Protein 7T5K (pdb70)

Radius of gyration: 27.2 Å; Cα contacts (8 Å, |Δi|>4): 1498; chains: 2; bounding box: 78×46×62 Å

Foldseek 3Di:
DVVVVLVVLVVDFPVVSLVVVLVVLLVCFPPVSLVVQADDADQDWFAALNDIFSFQEEADEDSAALLRRVASNLSLQGSEYEHHQAWAAADQFDDPPFKHAQQVLLKIFGLRGRHYHHLLRSLVNLVVDDRDHAYEYEYFADLPPDLLVRLVTVLSNCQSCVVRHLAYEYEQAWPNRPPSVVCLDDPNVLVSLQSVLVSQVVVCVVNVDHHAYEYEHALAADLVSLLVSLVSCLVSVHQEYEFYDFDQDLPVPPPTPCSPPGTGMAAQVFLVSRLVSLLSNQVSNVPSHAYEGEGHPQALVSQVSSVVSGHSHYYYHSNCSNVNSVRSNRNRHRD/DVVVVLVVLVVDFVVVSLVVVVVVLLVPAPHPNLVVQADDADFDWFQALNDIQRFQEEADEDSQAQLRRVRSVVRLPHSEYEHHQAWQAADQFDDPPFKDDQQVLLKIFGLRGRHYHHLVSSLVNLVSHDRPHAYEYEYFYDLPDPLLCRLVGVLVSCLSCVLRHQEYEYEQAWPNRPPSLVCLAPPSVLVSLLSVLVSQVVVCVVNVDHYAYEYEHALPQDLVSLLVSLVSCLVSVHAEYEFHDFDQDLVVPPPTPCSPPGGGMAANVFLVSSLVSLLSNCVNNVPSHAYAGEGNPQALVSQVSSVVSGHSHYHYHSNCSNVNSVRSNRNRHRD

Secondary structure (P-SEA, 3-state):
caaaaaaaaacccaaaaaaaaaaaaaaacccccccccbbbbccccccccccccccccccccccccccccaaaaaaccccbbbccccccccccccccccccccccccbbbbccccccccaaaaaaaaaacccccbbbbbbbccccccccaaaaaaaaaaaaccccccbbbbccccccccccccccccaaaaaaaaaaaaaaaaaaaaccbbbbbbbbbbccccaaaaaaaaaaaaaaccccccccccccccccccccccccccbbbbcccaaaaaaaaaaaaaaaaccccccccccccccaaaaaaaaaacccbbbbccccccccaaaaaaaaacc/caaaaaaaaaaccaaaaaaaaaaaaaaccccccccccbbbbbbbbbbccccccccccccccccccccccaaaaaaacccbbbccccccccccccccccccccccccbbbbccccccccaaaaaaaaaacccccbbbbbbbbcccccccaaaaaaaaaaaaccccccbbbbccccccccccccccccaaaaaaaaaaaaaaaaaaaaccbbbbbbbbbbccccaaaaaaaaaaaaaacccccccccccccccccccccccccccccccccaaaaaaaaaaaaaaaaccccccccccccccaaaaaaaaaacccbbbbccccccccaaaaaaaaacc

CATH classification: 3.20.20.70

InterPro domains:
  IPR001295 Dihydroorotate dehydrogenase, conserved site [PS00911] (80-99)
  IPR001295 Dihydroorotate dehydrogenase, conserved site [PS00912] (292-312)
  IPR005719 Dihydroorotate dehydrogenase, class 2 [MF_00225] (2-336)
  IPR005719 Dihydroorotate dehydrogenase, class 2 [TIGR01036] (3-336)
  IPR005719 Dihydroorotate dehydrogenase, class 2 [cd04738] (7-336)
  IPR005720 Dihydroorotate dehydrogenase, catalytic [PF01180] (47-335)
  IPR012135 Dihydroorotate dehydrogenase, class 1/ 2 [PIRSF000164] (24-334)
  IPR013785 Aldolase-type TIM barrel [G3DSA:3.20.20.70] (1-336)
  IPR050074 Dihydroorotate dehydrogenase [PTHR48109] (5-334)

Organism: Escherichia coli (strain K12) (NCBI:txid83333)

Solvent-accessible surface area: 25848 Å² total; per-residue (Å²): 97,32,96,155,74,52,149,66,32,40,154,66,60,23,27,148,9,59,89,96,41,11,87,88,24,106,71,27,46,72,51,134,59,27,55,104,21,129,35,88,36,62,84,62,97,42,106,5,24,70,35,95,1,69,1,12,0,1,0,3,13,18,7,3,32,21,3,63,1,5,27,2,1,9,23,10,6,0,0,7,0,0,0,0,6,0,0,14,103,88,26,113,23,46,125,134,94,15,30,17,31,6,69,66,2,40,0,15,0,31,50,21,6,9,34,8,98,2,0,81,56,0,10,83,28,17,115,145,28,155,37,114,19,13,19,0,0,1,0,0,2,10,109,141,27,71,49,163,90,0,64,66,10,0,30,68,0,0,75,83,0,0,49,79,5,24,1,0,0,0,7,0,0,9,35,21,3,88,36,0,30,61,9,3,91,50,154,40,4,42,68,4,0,60,19,0,37,83,51,1,93,81,4,67,71,127,62,159,98,99,2,2,0,0,0,12,0,1,3,54,13,53,86,68,61,3,55,103,2,1,66,3,0,31,122,33,104,4,27,0,0,0,0,2,22,16,0,101,46,39,70,22,0,93,83,23,172,35,10,129,58,99,2,0,0,18,4,10,6,4,6,23,70,0,3,72,18,0,75,75,0,26,125,51,2,122,75,142,15,34,3,3,0,12,5,10,3,23,23,0,2,1,0,36,7,0,63,76,5,29,6,45,4,0,4,3,60,7,7,18,42,6,71,0,35,68,1,0,84,65,0,0,46,50,34,123,38,104,69,48,50,152,52,40,36,137,63,59,23,16,149,6,58,60,43,43,18,92,104,19,123,159,24,30,50,46,118,137,28,62,145,40,128,37,85,33,63,85,59,96,35,126,7,18,67,35,83,1,70,2,9,0,2,0,8,10,24,6,3,27,22,3,44,0,5,16,0,0,10,15,8,4,0,0,5,0,0,0,0,5,1,0,14,125,87,25,116,18,42,130,140,88,17,33,17,29,5,66,66,1,42,0,15,0,29,52,32,3,10,32,7,97,2,1,92,51,0,12,86,14,14,113,139,27,153,37,116,15,15,20,0,0,0,0,0,6,4,108,125,13,72,43,96,84,0,24,87,9,0,33,52,0,0,80,53,0,0,41,82,0,21,3,0,0,0,9,0,0,9,33,18,3,100,43,0,29,74,10,1,79,18,83,41,2,41,68,3,0,63,26,0,42,90,49,9,95,90,6,78,74,138,62,163,68,95,0,0,0,0,0,15,0,0,2,52,13,44,98,126,55,5,65,83,2,0,59,1,0,31,130,32,105,4,30,0,0,0,0,4,21,16,0,99,43,34,76,17,0,90,83,19,172,37,9,127,57,94,7,0,0,16,3,10,4,5,5,25,66,0,2,70,17,0,74,66,0,26,118,53,1,124,79,134,14,33,4,5,0,7,8,9,3,24,21,0,1,0,0,34,7,0,64,67,3,29,6,44,5,1,2,4,70,6,6,20,41,9,73,0,38,70,3,0,97,60,0,0,48,54,32

B-factor: mean 60.1, std 11.13, range [30.0, 108.56]

Nearest PDB structures (foldseek):
  7t5k-assembly1_A  TM=1.003E+00  e=1.432E-72  Escherichia coli K-12
  7ut5-assembly1_A  TM=9.802E-01  e=1.415E-45  Acinetobacter baumannii
  7ut5-assembly2_B  TM=9.738E-01  e=2.345E-43  Acinetobacter baumannii
  4igh-assembly1_A  TM=9.184E-01  e=3.775E-35  Homo sapiens
  1d3g-assembly1_A  TM=9.185E-01  e=6.838E-35  Homo sapiens

GO terms:
  GO:0005829 cytosol (C, IDA)
  GO:0016020 membrane (C, IDA)
  GO:0010181 FMN binding (F, IDA)
  GO:0004152 dihydroorotate dehydrogenase activity (F, IDA)
  GO:0006207 'de novo' pyrimidine nucleobase biosynthetic process (P, IMP)

Structure (mmCIF, N/CA/C/O backbone):
data_7T5K
#
_entry.id   7T5K
#
_cell.length_a   104.046
_cell.length_b   169.328
_cell.length_c   129.970
_cell.angle_alpha   90.000
_cell.angle_beta   90.000
_cell.angle_gamma   90.000
#
_symmetry.space_group_name_H-M   'C 2 2 21'
#
loop_
_entity.id
_entity.type
_entity.pdbx_description
1 polymer 'Dihydroorotate dehydrogenase (quinone)'
2 non-polymer 'FLAVIN MONONUCLEOTIDE'
3 non-polymer '2-HEPTYL-4-HYDROXY QUINOLINE N-OXIDE'
4 non-polymer 'OROTIC ACID'
5 water water
#
loop_
_atom_site.group_PDB
_atom_site.id
_atom_site.type_symbol
_atom_site.label_atom_id
_atom_site.label_alt_id
_atom_site.label_comp_id
_atom_site.label_asym_id
_atom_site.label_entity_id
_atom_site.label_seq_id
_atom_site.pdbx_PDB_ins_code
_atom_site.Cartn_x
_atom_site.Cartn_y
_atom_site.Cartn_z
_atom_site.occupancy
_atom_site.B_iso_or_equiv
_atom_site.auth_seq_id
_atom_site.auth_comp_id
_atom_site.auth_asym_id
_atom_site.auth_atom_id
_atom_site.pdbx_PDB_model_num
ATOM 1 N N . TYR A 1 34 ? 6.12600 15.67700 26.63900 1.000 61.66000 2 TYR 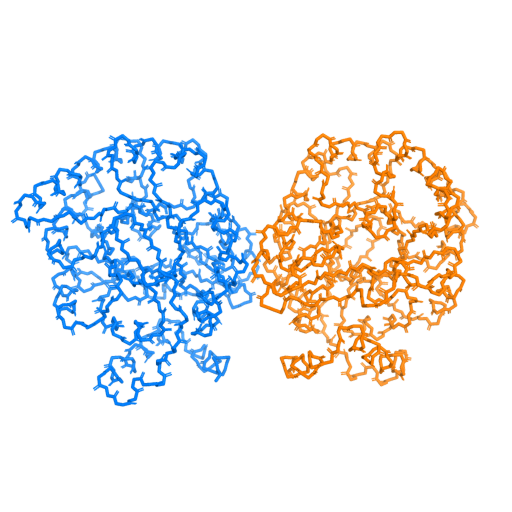A N 1
ATOM 2 C CA . TYR A 1 34 ? 5.06100 16.29500 25.81000 1.000 71.85000 2 TYR A CA 1
ATOM 3 C C . TYR A 1 34 ? 5.65400 17.49100 25.06400 1.000 77.61000 2 TYR A C 1
ATOM 4 O O . TYR A 1 34 ? 6.28700 18.34400 25.71100 1.000 76.70000 2 TYR A O 1
ATOM 6 N N . TYR A 1 35 ? 5.46600 17.53100 23.74400 1.000 72.67000 3 TYR A N 1
ATOM 7 C CA . TYR A 1 35 ? 6.05300 18.62100 22.92800 1.000 70.31000 3 TYR A CA 1
ATOM 8 C C . TYR A 1 35 ? 5.58900 19.99200 23.42000 1.000 66.03000 3 TYR A C 1
ATOM 9 O O . TYR A 1 35 ? 6.43700 20.86100 23.42500 1.000 64.75000 3 TYR A O 1
ATOM 18 N N . PRO A 1 36 ? 4.31000 20.26200 23.75700 1.000 64.72000 4 PRO A N 1
ATOM 19 C CA . PRO A 1 36 ? 3.93900 21.60500 24.18300 1.000 69.73000 4 PRO A CA 1
ATOM 20 C C . PRO A 1 36 ? 4.86800 22.19300 25.25600 1.000 74.53000 4 PRO A C 1
ATOM 21 O O . PRO A 1 36 ? 5.15800 23.35400 25.19700 1.000 75.04000 4 PRO A O 1
ATOM 25 N N . PHE A 1 37 ? 5.33000 21.37600 26.19500 1.000 66.87000 5 PHE A N 1
ATOM 26 C CA . PHE A 1 37 ? 6.29200 21.87900 27.20100 1.000 71.46000 5 PHE A CA 1
ATOM 27 C C . PHE A 1 37 ? 7.60100 22.23100 26.50400 1.000 64.25000 5 PHE A C 1
ATOM 28 O O . PHE A 1 37 ? 8.11800 23.32300 26.74900 1.000 66.31000 5 PHE A O 1
ATOM 36 N N . VAL A 1 38 ? 8.12500 21.31000 25.69900 1.000 64.35000 6 VAL A N 1
ATOM 37 C CA . VAL A 1 38 ? 9.37500 21.56300 24.92900 1.000 70.13000 6 VAL A CA 1
ATOM 38 C C . VAL A 1 38 ? 9.21200 22.85500 24.12900 1.000 64.42000 6 VAL A C 1
ATOM 39 O O . VAL A 1 38 ? 10.17100 23.63700 24.09100 1.000 59.77000 6 VAL A O 1
ATOM 43 N N . ARG A 1 39 ? 8.04800 23.05300 23.51100 1.000 61.66000 7 ARG A N 1
ATOM 44 C CA . ARG A 1 39 ? 7.87900 24.24000 22.67300 1.000 63.23000 7 ARG A CA 1
ATOM 45 C C . ARG A 1 39 ? 7.96800 25.51400 23.50200 1.000 62.64000 7 ARG A C 1
ATOM 46 O O . ARG A 1 39 ? 8.64300 26.48000 23.11500 1.000 55.57000 7 ARG A O 1
ATOM 54 N N . LYS A 1 40 ? 7.29500 25.52200 24.66100 1.000 64.74000 8 LYS A N 1
ATOM 55 C CA . LYS A 1 40 ? 7.26200 26.70900 25.51200 1.000 67.34000 8 LYS A CA 1
ATOM 56 C C . LYS A 1 40 ? 8.68200 27.11300 25.91600 1.000 59.90000 8 LYS A C 1
ATOM 57 O O . LYS A 1 40 ? 9.03300 28.30000 25.92000 1.000 57.33000 8 LYS A O 1
ATOM 63 N N . ALA A 1 41 ? 9.53500 26.11700 26.17900 1.000 61.30000 9 ALA A N 1
ATOM 64 C CA . ALA A 1 41 ? 10.92200 26.36700 26.56500 1.000 58.74000 9 ALA A CA 1
ATOM 65 C C . ALA A 1 41 ? 11.70700 26.95100 25.41000 1.000 61.75000 9 ALA A C 1
ATOM 66 O O . ALA A 1 41 ? 12.34700 28.00000 25.54300 1.000 61.13000 9 ALA A O 1
ATOM 68 N N . LEU A 1 42 ? 11.67200 26.26500 24.26000 1.000 60.30000 10 LEU A N 1
ATOM 69 C CA . LEU A 1 42 ? 12.45800 26.67400 23.10700 1.000 57.01000 10 LEU A CA 1
ATOM 70 C C . LEU A 1 42 ? 12.02100 28.03600 22.60200 1.000 56.43000 10 LEU A C 1
ATOM 71 O O . LEU A 1 42 ? 12.85700 28.82300 22.14200 1.000 57.16000 10 LEU A O 1
ATOM 76 N N . PHE A 1 43 ? 10.71200 28.32000 22.65600 1.000 54.59000 11 PHE A N 1
ATOM 77 C CA . PHE A 1 43 ? 10.18300 29.60300 22.21000 1.000 53.27000 11 PHE A CA 1
ATOM 78 C C . PHE A 1 43 ? 10.59300 30.75300 23.12700 1.000 57.75000 11 PHE A C 1
ATOM 79 O O . PHE A 1 43 ? 10.30500 31.90900 22.80600 1.000 59.12000 11 PHE A O 1
ATOM 87 N N . GLN A 1 44 ? 11.24100 30.46900 24.25700 1.000 57.06000 12 GLN A N 1
ATOM 88 C CA . GLN A 1 44 ? 11.91500 31.52600 24.99900 1.000 66.11000 12 GLN A CA 1
ATOM 89 C C . GLN A 1 44 ? 13.17800 31.98400 24.26800 1.000 64.28000 12 GLN A C 1
ATOM 90 O O . GLN A 1 44 ? 13.67300 33.08400 24.51900 1.000 61.71000 12 GLN A O 1
ATOM 96 N N . LEU A 1 45 ? 13.67900 31.18500 23.33900 1.000 58.50000 13 LEU A N 1
ATOM 97 C CA . LEU A 1 45 ? 14.79600 31.56400 22.49700 1.000 58.49000 13 LEU A CA 1
ATOM 98 C C . LEU A 1 45 ? 14.27200 32.13500 21.18000 1.000 56.71000 13 LEU A C 1
ATOM 99 O O . LEU A 1 45 ? 13.19200 31.76600 20.70500 1.000 55.10000 13 LEU A O 1
ATOM 104 N N . ASP A 1 46 ? 15.02900 33.06500 20.60900 1.000 48.90000 14 ASP A N 1
ATOM 105 C CA . ASP A 1 46 ? 14.75000 33.48900 19.25000 1.000 55.66000 14 ASP A CA 1
ATOM 106 C C . ASP A 1 46 ? 14.89200 32.29200 18.31200 1.000 54.12000 14 ASP A C 1
ATOM 107 O O . ASP A 1 46 ? 15.71300 31.39800 18.55400 1.000 53.71000 14 ASP A O 1
ATOM 112 N N . PRO A 1 47 ? 14.14800 32.28500 17.20300 1.000 56.40000 15 PRO A N 1
ATOM 113 C CA . PRO A 1 47 ? 13.98400 31.03200 16.44100 1.000 51.53000 15 PRO A CA 1
ATOM 114 C C . PRO A 1 47 ? 15.29400 30.44300 15.97900 1.000 52.91000 15 PRO A C 1
ATOM 115 O O . PRO A 1 47 ? 15.46900 29.22200 16.03200 1.000 53.99000 15 PRO A O 1
ATOM 119 N N . GLU A 1 48 ? 16.23700 31.27800 15.54700 1.000 54.34000 16 GLU A N 1
ATOM 120 C CA . GLU A 1 48 ? 17.50300 30.74400 15.07200 1.000 55.02000 16 GLU A CA 1
ATOM 121 C C . GLU A 1 48 ? 18.29300 30.09700 16.20800 1.000 56.32000 16 GLU A C 1
ATOM 122 O O . GLU A 1 48 ? 18.93500 29.06000 16.01200 1.000 55.49000 16 GLU A O 1
ATOM 128 N N . ARG A 1 49 ? 18.23500 30.67900 17.41300 1.000 58.17000 17 ARG A N 1
ATOM 129 C CA . ARG A 1 49 ? 18.93700 30.09000 18.54300 1.000 52.22000 17 ARG A CA 1
ATOM 130 C C . ARG A 1 49 ? 18.24300 28.82100 19.02000 1.000 52.22000 17 ARG A C 1
ATOM 131 O O . ARG A 1 49 ? 18.90800 27.82900 19.34100 1.000 52.70000 17 ARG A O 1
ATOM 139 N N . ALA A 1 50 ? 16.91100 28.82900 19.08300 1.000 44.90000 18 ALA A N 1
ATOM 140 C CA . ALA A 1 50 ? 16.19900 27.60600 19.42700 1.000 47.76000 18 ALA A CA 1
ATOM 141 C C . ALA A 1 50 ? 16.66600 26.47400 18.53300 1.000 54.95000 18 ALA A C 1
ATOM 142 O O . ALA A 1 50 ? 17.00300 25.37500 19.00400 1.000 49.41000 18 ALA A O 1
ATOM 144 N N . HIS A 1 51 ? 16.77000 26.76500 17.23000 1.000 53.69000 19 HIS A N 1
ATOM 145 C CA . HIS A 1 51 ? 17.11700 25.74000 16.25100 1.000 53.22000 19 HIS A CA 1
ATOM 146 C C . HIS A 1 51 ? 18.50800 25.19200 16.46700 1.000 58.44000 19 HIS A C 1
ATOM 147 O O . HIS A 1 51 ? 18.69600 23.97500 16.48500 1.000 55.06000 19 HIS A O 1
ATOM 154 N N . GLU A 1 52 ? 19.48700 26.05700 16.62800 1.000 56.55000 20 GLU A N 1
ATOM 155 C CA . GLU A 1 52 ? 20.83300 25.54600 16.78300 1.000 57.86000 20 GLU A CA 1
ATOM 156 C C . GLU A 1 52 ? 21.07600 24.93300 18.14500 1.000 64.72000 20 GLU A C 1
ATOM 157 O O . GLU A 1 52 ? 21.84700 23.96800 18.22800 1.000 64.42000 20 GLU A O 1
ATOM 163 N N . PHE A 1 53 ? 20.39200 25.42300 19.18700 1.000 56.09000 21 PHE A N 1
ATOM 164 C CA . PHE A 1 53 ? 20.43500 24.71000 20.45800 1.000 62.07000 21 PHE A CA 1
ATOM 165 C C . PHE A 1 53 ? 19.85400 23.30000 20.33500 1.000 63.57000 21 PHE A C 1
ATOM 166 O O . PHE A 1 53 ? 20.41200 22.32900 20.87000 1.000 62.09000 21 PHE A O 1
ATOM 174 N N . THR A 1 54 ? 18.72600 23.17400 19.64000 1.000 59.65000 22 THR A N 1
ATOM 175 C CA . THR A 1 54 ? 18.12300 21.86600 19.42800 1.000 61.98000 22 THR A CA 1
ATOM 176 C C . THR A 1 54 ? 19.05400 20.93600 18.65500 1.000 66.54000 22 THR A C 1
ATOM 177 O O . THR A 1 54 ? 19.18900 19.75800 19.00500 1.000 65.51000 22 THR A O 1
ATOM 181 N N . PHE A 1 55 ? 19.72400 21.45800 17.62000 1.000 61.48000 23 PHE A N 1
ATOM 182 C CA . PHE A 1 55 ? 20.54800 20.63600 16.74100 1.000 65.11000 23 PHE A CA 1
ATOM 183 C C . PHE A 1 55 ? 21.87400 20.24500 17.36000 1.000 68.71000 23 PHE A C 1
ATOM 184 O O . PHE A 1 55 ? 22.40100 19.17500 17.03200 1.000 69.97000 23 PHE A O 1
ATOM 192 N N . GLN A 1 56 ? 22.44300 21.10900 18.20800 1.000 66.34000 24 GLN A N 1
ATOM 193 C CA . GLN A 1 56 ? 23.53100 20.68700 19.08100 1.000 70.03000 24 GLN A CA 1
ATOM 194 C C . GLN A 1 56 ? 23.13800 19.44100 19.87000 1.000 70.26000 24 GLN A C 1
ATOM 195 O O . GLN A 1 56 ? 23.87800 18.45400 19.90500 1.000 73.30000 24 GLN A O 1
ATOM 201 N N . GLN A 1 57 ? 21.97400 19.46500 20.52300 1.000 65.57000 25 GLN A N 1
ATOM 202 C CA . GLN A 1 57 ? 21.60300 18.31700 21.34400 1.000 70.60000 25 GLN A CA 1
ATOM 203 C C . GLN A 1 57 ? 21.36200 17.08100 20.48000 1.000 71.73000 25 GLN A C 1
ATOM 204 O O . GLN A 1 57 ? 21.71400 15.96400 20.87400 1.000 74.59000 25 GLN A O 1
ATOM 210 N N . LEU A 1 58 ? 20.79500 17.26600 19.28300 1.000 69.93000 26 LEU A N 1
ATOM 211 C CA . LEU A 1 58 ? 20.57800 16.15100 18.36200 1.000 66.83000 26 LEU A CA 1
ATOM 212 C C . LEU A 1 58 ? 21.90100 15.54000 17.90800 1.000 72.19000 26 LEU A C 1
ATOM 213 O O . LEU A 1 58 ? 22.08400 14.31900 17.95500 1.000 71.84000 26 LEU A O 1
ATOM 218 N N . ARG A 1 59 ? 22.84800 16.38000 17.51100 1.000 69.37000 27 ARG A N 1
ATOM 219 C CA . ARG A 1 59 ? 24.16900 15.86400 17.08600 1.000 69.42000 27 ARG A CA 1
ATOM 220 C C . ARG A 1 59 ? 24.81900 15.12200 18.25300 1.000 79.03000 27 ARG A C 1
ATOM 221 O O . ARG A 1 59 ? 25.54800 14.15500 17.99300 1.000 83.65000 27 ARG A O 1
ATOM 229 N N . ARG A 1 60 ? 24.53600 15.52900 19.49000 1.000 81.31000 28 ARG A N 1
ATOM 230 C CA . ARG A 1 60 ? 25.22900 14.93600 20.66400 1.000 81.57000 28 ARG A CA 1
ATOM 231 C C . ARG A 1 60 ? 24.59500 13.60100 21.06200 1.000 84.91000 28 ARG A C 1
ATOM 232 O O . ARG A 1 60 ? 25.34000 12.71000 21.48700 1.000 89.92000 28 ARG A O 1
ATOM 234 N N . ILE A 1 61 ? 23.27800 13.46800 20.93000 1.000 81.79000 29 ILE A N 1
ATOM 235 C CA . ILE A 1 61 ? 22.59100 12.22400 21.37800 1.000 83.36000 29 ILE A CA 1
ATOM 236 C C . ILE A 1 61 ? 22.66400 11.17600 20.26100 1.000 92.41000 29 ILE A C 1
ATOM 237 O O . ILE A 1 61 ? 22.24500 10.03900 20.50000 1.000 95.69000 29 ILE A O 1
ATOM 239 N N . THR A 1 62 ? 23.18800 11.54500 19.09200 1.000 88.53000 30 THR A N 1
ATOM 240 C CA . THR A 1 62 ? 23.24900 10.60700 17.94400 1.000 91.13000 30 THR A CA 1
ATOM 241 C C . THR A 1 62 ? 24.22100 9.47200 18.27000 1.000 98.92000 30 THR A C 1
ATOM 242 O O . THR A 1 62 ? 25.36400 9.76900 18.66500 1.000 98.37000 30 THR A O 1
ATOM 246 N N . GLY A 1 63 ? 23.77900 8.22300 18.11700 1.000 100.05000 31 GLY A N 1
ATOM 247 C CA . GLY A 1 63 ? 24.67700 7.07500 18.32800 1.000 97.40000 31 GLY A CA 1
ATOM 248 C C . GLY A 1 63 ? 24.93600 6.83600 19.79800 1.000 98.68000 31 GLY A C 1
ATOM 249 O O . GLY A 1 63 ? 25.98700 6.25900 20.12000 1.000 102.09000 31 GLY A O 1
ATOM 250 N N . THR A 1 64 ? 24.02100 7.28400 20.65600 1.000 98.02000 32 THR A N 1
ATOM 251 C CA . THR A 1 64 ? 24.16300 7.05200 22.11100 1.000 95.84000 32 THR A CA 1
ATOM 252 C C . THR A 1 64 ? 22.82500 6.46100 22.53500 1.000 98.92000 32 THR A C 1
ATOM 253 O O . THR A 1 64 ? 21.88100 6.57400 21.74500 1.000 99.07000 32 THR A O 1
ATOM 257 N N . PRO A 1 65 ? 22.67500 5.82600 23.71400 1.000 106.06000 33 PRO A N 1
ATOM 258 C CA . PRO A 1 65 ? 21.36000 5.36100 24.15500 1.000 105.26000 33 PRO A CA 1
ATOM 259 C C . PRO A 1 65 ? 20.40100 6.51800 24.45200 1.000 102.07000 33 PRO A C 1
ATOM 260 O O . PRO A 1 65 ? 19.26100 6.25300 24.76500 1.000 101.21000 33 PRO A O 1
ATOM 264 N N . PHE A 1 66 ? 20.88800 7.75100 24.30800 1.000 100.89000 34 PHE A N 1
ATOM 265 C CA . PHE A 1 66 ? 20.02100 8.93800 24.52500 1.000 100.05000 34 PHE A CA 1
ATOM 266 C C . PHE A 1 66 ? 19.26600 9.24200 23.22900 1.000 100.47000 34 PHE A C 1
ATOM 267 O O . PHE A 1 66 ? 18.31300 10.03700 23.27600 1.000 95.87000 34 PHE A O 1
ATOM 269 N N . GLU A 1 67 ? 19.63300 8.57400 22.12900 1.000 96.78000 35 GLU A N 1
ATOM 270 C CA . GLU A 1 67 ? 18.92100 8.74600 20.83400 1.000 94.36000 35 GLU A CA 1
ATOM 271 C C . GLU A 1 67 ? 17.47600 8.25800 20.95200 1.000 92.10000 35 GLU A C 1
ATOM 272 O O . GLU A 1 67 ? 16.68500 8.54200 20.04300 1.000 91.21000 35 GLU A O 1
ATOM 278 N N . ALA A 1 68 ? 17.14100 7.55400 22.02800 1.000 88.36000 36 ALA A N 1
ATOM 279 C CA . ALA A 1 68 ? 15.78800 6.97700 22.14900 1.000 89.32000 36 ALA A CA 1
ATOM 280 C C . ALA A 1 68 ? 14.78800 8.04500 22.58400 1.000 90.19000 36 ALA A C 1
ATOM 281 O O . ALA A 1 68 ? 13.58000 7.80400 22.44900 1.000 91.65000 36 ALA A O 1
ATOM 283 N N . LEU A 1 69 ? 15.27200 9.17500 23.08900 1.000 85.67000 37 LEU A N 1
ATOM 284 C CA . LEU A 1 69 ? 14.34400 10.27400 23.44200 1.000 85.00000 37 LEU A CA 1
ATOM 285 C C . LEU A 1 69 ? 13.78500 10.86600 22.14900 1.000 84.24000 37 LEU A C 1
ATOM 286 O O . LEU A 1 69 ? 12.68100 11.43300 22.19700 1.000 84.94000 37 LEU A O 1
ATOM 288 N N . VAL A 1 70 ? 14.51100 10.71500 21.03900 1.000 80.72000 38 VAL A N 1
ATOM 289 C CA . VAL A 1 70 ? 14.02500 11.21900 19.72200 1.000 74.45000 38 VAL A CA 1
ATOM 290 C C . VAL A 1 70 ? 13.31700 10.08400 18.97900 1.000 72.71000 38 VAL A C 1
ATOM 291 O O . VAL A 1 70 ? 12.41100 10.37800 18.19600 1.000 67.01000 38 VAL A O 1
ATOM 293 N N . ARG A 1 71 ? 13.68800 8.83500 19.25300 1.000 75.90000 39 ARG A N 1
ATOM 294 C CA . ARG A 1 71 ? 13.11800 7.70200 18.48200 1.000 68.14000 39 ARG A CA 1
ATOM 295 C C . ARG A 1 71 ? 11.60900 7.60100 18.65700 1.000 64.12000 39 ARG A C 1
ATOM 296 O O . ARG A 1 71 ? 11.13700 7.65000 19.79800 1.000 72.38000 39 ARG A O 1
ATOM 304 N N . GLN A 1 72 ? 10.89600 7.46500 17.54600 1.000 66.70000 40 GLN A N 1
ATOM 305 C CA . GLN A 1 72 ? 9.42600 7.28800 17.58400 1.000 69.55000 40 GLN A CA 1
ATOM 306 C C . GLN A 1 72 ? 9.11900 6.14400 16.62500 1.000 65.07000 40 GLN A C 1
ATOM 307 O O . GLN A 1 72 ? 9.45300 6.26900 15.44500 1.000 71.61000 40 GLN A O 1
ATOM 313 N N . LYS A 1 73 ? 8.52900 5.06800 17.12100 1.000 61.73000 41 LYS A N 1
ATOM 314 C CA . LYS A 1 73 ? 8.13100 3.96700 16.21800 1.000 61.32000 41 LYS A CA 1
ATOM 315 C C . LYS A 1 73 ? 6.91600 4.42000 15.41300 1.000 67.39000 41 LYS A C 1
ATOM 316 O O . LYS A 1 73 ? 5.91900 4.82300 16.02800 1.000 70.61000 41 LYS A O 1
ATOM 318 N N . VAL A 1 74 ? 7.01000 4.34700 14.08800 1.000 62.67000 42 VAL A N 1
ATOM 319 C CA . VAL A 1 74 ? 5.87400 4.75600 13.22300 1.000 61.54000 42 VAL A CA 1
ATOM 320 C C . VAL A 1 74 ? 5.40100 3.55700 12.38200 1.000 61.54000 42 VAL A C 1
ATOM 321 O O . VAL A 1 74 ? 6.25900 2.72300 12.06400 1.000 62.23000 42 VAL A O 1
ATOM 325 N N . PRO A 1 75 ? 4.09800 3.38800 12.01500 1.000 58.85000 43 PRO A N 1
ATOM 326 C CA . PRO A 1 75 ? 3.72000 2.29700 11.13300 1.000 61.40000 43 PRO A CA 1
ATOM 327 C C . PRO A 1 75 ? 4.34700 2.40400 9.74000 1.000 70.15000 43 PRO A C 1
ATOM 328 O O . PRO A 1 75 ? 4.48400 3.49200 9.22900 1.000 65.81000 43 PRO A O 1
ATOM 332 N N . ALA A 1 76 ? 4.69300 1.26300 9.15300 1.000 65.21000 44 ALA A N 1
ATOM 333 C CA . ALA A 1 76 ? 5.23900 1.26300 7.78200 1.000 62.33000 44 ALA A CA 1
ATOM 334 C C . ALA A 1 76 ? 4.11200 1.53900 6.79200 1.000 65.31000 44 ALA A C 1
ATOM 335 O O . ALA A 1 76 ? 3.06500 0.88800 6.89600 1.000 67.93000 44 ALA A O 1
ATOM 337 N N . LYS A 1 77 ? 4.32200 2.48600 5.88400 1.000 61.17000 45 LYS A N 1
ATOM 338 C CA . LYS A 1 77 ? 3.31300 2.78300 4.84200 1.000 60.63000 45 LYS A CA 1
ATOM 339 C C . LYS A 1 77 ? 4.09500 2.93900 3.54600 1.000 65.83000 45 LYS A C 1
ATOM 340 O O . LYS A 1 77 ? 4.13100 4.05200 3.02600 1.000 62.11000 45 LYS A O 1
ATOM 346 N N . PRO A 1 78 ? 4.69000 1.86700 2.98400 1.000 69.17000 46 PRO A N 1
ATOM 347 C CA . PRO A 1 78 ? 5.57000 2.00400 1.83000 1.000 60.10000 46 PRO A CA 1
ATOM 348 C C . PRO A 1 78 ? 4.89500 2.58400 0.58500 1.000 54.75000 46 PRO A C 1
ATOM 349 O O . PRO A 1 78 ? 3.78200 2.20600 0.29900 1.000 60.15000 46 PRO A O 1
ATOM 353 N N . VAL A 1 79 ? 5.59700 3.46200 -0.12800 1.000 51.92000 47 VAL A N 1
ATOM 354 C CA . VAL A 1 79 ? 5.04200 4.14900 -1.28200 1.000 50.33000 47 VAL A CA 1
ATOM 355 C C . VAL A 1 79 ? 6.15600 4.25500 -2.28400 1.000 49.66000 47 VAL A C 1
ATOM 356 O O . VAL A 1 79 ? 7.28000 4.62600 -1.93300 1.000 55.68000 47 VAL A O 1
ATOM 360 N N . ASN A 1 80 ? 5.85700 3.93300 -3.52100 1.000 53.01000 48 ASN A N 1
ATOM 361 C CA . ASN A 1 80 ? 6.82700 4.03700 -4.58500 1.000 54.63000 48 ASN A CA 1
ATOM 362 C C . ASN A 1 80 ? 6.58600 5.34700 -5.31600 1.000 52.50000 48 ASN A C 1
ATOM 363 O O . ASN A 1 80 ? 5.43800 5.69100 -5.60200 1.000 49.53000 48 ASN A O 1
ATOM 368 N N . CYS A 1 81 ? 7.66100 6.07400 -5.61800 1.000 50.82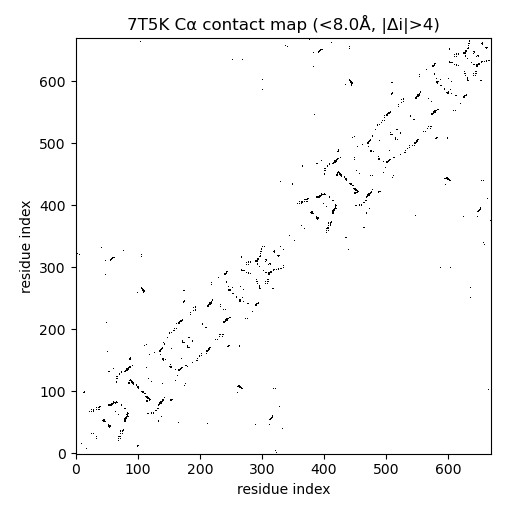000 49 CYS A N 1
ATOM 369 C CA . CYS A 1 81 ? 7.51100 7.38800 -6.23300 1.000 47.29000 49 CYS A CA 1
ATOM 370 C C . CYS A 1 81 ? 8.83800 7.81500 -6.83800 1.000 48.47000 49 CYS A C 1
ATOM 371 O O . CYS A 1 81 ? 9.87500 7.70700 -6.18400 1.000 52.63000 49 CYS A O 1
ATOM 374 N N . MET A 1 82 ? 8.80600 8.28500 -8.08700 1.000 49.82000 50 MET A N 1
ATOM 375 C CA . MET A 1 82 ? 10.03000 8.55700 -8.84300 1.000 52.74000 50 MET A CA 1
ATOM 376 C C . MET A 1 82 ? 10.96000 7.33700 -8.89100 1.000 53.75000 50 MET A C 1
ATOM 377 O O . MET A 1 82 ? 12.18700 7.48600 -8.94800 1.000 54.71000 50 MET A O 1
ATOM 382 N N . GLY A 1 83 ? 10.41000 6.12200 -8.88000 1.000 48.65000 51 GLY A N 1
ATOM 383 C CA . GLY A 1 83 ? 11.27700 4.96100 -8.98500 1.000 48.49000 51 GLY A CA 1
ATOM 384 C C . GLY A 1 83 ? 11.99700 4.59900 -7.71600 1.000 59.53000 51 GLY A C 1
ATOM 385 O O . GLY A 1 83 ? 12.83900 3.69000 -7.72300 1.000 60.35000 51 GLY A O 1
ATOM 386 N N . LEU A 1 84 ? 11.70300 5.30100 -6.62900 1.000 58.18000 52 LEU A N 1
ATOM 387 C CA . LEU A 1 84 ? 12.19700 4.98100 -5.30500 1.000 49.41000 52 LEU A CA 1
ATOM 388 C C . LEU A 1 84 ? 11.06800 4.41800 -4.45900 1.000 53.81000 52 LEU A C 1
ATOM 389 O O . LEU A 1 84 ? 9.87900 4.69600 -4.68200 1.000 55.96000 52 LEU A O 1
ATOM 394 N N . THR A 1 85 ? 11.45500 3.64600 -3.46700 1.000 49.62000 53 THR A N 1
ATOM 395 C CA . THR A 1 85 ? 10.53000 3.20200 -2.44300 1.000 56.43000 53 THR A CA 1
ATOM 396 C C . THR A 1 85 ? 10.76100 4.02200 -1.18000 1.000 56.89000 53 THR A C 1
ATOM 397 O O . THR A 1 85 ? 11.88000 4.07800 -0.66100 1.000 46.92000 53 THR A O 1
ATOM 401 N N . PHE A 1 86 ? 9.71000 4.69900 -0.72600 1.000 58.74000 54 PHE A N 1
ATOM 402 C CA . PHE A 1 86 ? 9.75900 5.53700 0.46300 1.000 53.27000 54 PHE A CA 1
ATOM 403 C C . PHE A 1 86 ? 9.20100 4.73600 1.63000 1.000 58.36000 54 PHE A C 1
ATOM 404 O O . PHE A 1 86 ? 8.17900 4.05300 1.48500 1.000 58.60000 54 PHE A O 1
ATOM 412 N N . LYS A 1 87 ? 9.89700 4.80000 2.77000 1.000 61.69000 55 LYS A N 1
ATOM 413 C CA . LYS A 1 87 ? 9.44400 4.15000 4.00200 1.000 59.81000 55 LYS A CA 1
ATOM 414 C C . LYS A 1 87 ? 7.96800 4.43600 4.27900 1.000 60.45000 55 LYS A C 1
ATOM 415 O O . LYS A 1 87 ? 7.20400 3.55100 4.69100 1.000 58.69000 55 LYS A O 1
ATOM 421 N N . ASN A 1 88 ? 7.58000 5.69300 4.11000 1.000 55.02000 56 ASN A N 1
ATOM 422 C CA . ASN A 1 88 ? 6.20800 6.16200 4.28900 1.000 51.57000 56 ASN A CA 1
ATOM 423 C C . ASN A 1 88 ? 6.08000 7.45200 3.50600 1.000 52.02000 56 ASN A C 1
ATOM 424 O O . ASN A 1 88 ? 7.07200 8.00100 3.00700 1.000 50.38000 56 ASN A O 1
ATOM 429 N N . PRO A 1 89 ? 4.85500 7.97500 3.35900 1.000 52.20000 57 PRO A N 1
ATOM 430 C CA . PRO A 1 89 ? 4.65800 9.12500 2.47000 1.000 51.14000 57 PRO A CA 1
ATOM 431 C C . PRO A 1 89 ? 5.18700 10.46400 3.00600 1.000 46.78000 57 PRO A C 1
ATOM 432 O O . PRO A 1 89 ? 5.20300 11.43700 2.24200 1.000 50.35000 57 PRO A O 1
ATOM 436 N N . LEU A 1 90 ? 5.63700 10.54900 4.26300 1.000 52.90000 58 LEU A N 1
ATOM 437 C CA . LEU A 1 90 ? 5.92000 11.83000 4.92600 1.000 52.54000 58 LEU A CA 1
ATOM 438 C C . LEU A 1 90 ? 7.41500 12.12100 4.99600 1.000 47.91000 58 LEU A C 1
ATOM 439 O O . LEU A 1 90 ? 8.17300 11.37800 5.62300 1.000 51.68000 58 LEU A O 1
ATOM 444 N N . GLY A 1 91 ? 7.83000 13.22900 4.39400 1.000 54.22000 59 GLY A N 1
ATOM 445 C CA . GLY A 1 91 ? 9.22900 13.62200 4.45900 1.000 48.48000 59 GLY A CA 1
ATOM 446 C C . GLY A 1 91 ? 9.45100 14.92000 5.21400 1.000 50.44000 59 GLY A C 1
ATOM 447 O O . GLY A 1 91 ? 8.52100 15.69500 5.49500 1.000 48.13000 59 GLY A O 1
ATOM 448 N N . LEU A 1 92 ? 10.69400 15.15300 5.58100 1.000 46.11000 60 LEU A N 1
ATOM 449 C CA . LEU A 1 92 ? 11.07300 16.41100 6.19600 1.000 52.42000 60 LEU A CA 1
ATOM 450 C C . LEU A 1 92 ? 11.45300 17.37000 5.07400 1.000 49.73000 60 LEU A C 1
ATOM 451 O O . LEU A 1 92 ? 12.37100 17.09000 4.30200 1.000 49.31000 60 LEU A O 1
ATOM 456 N N . ALA A 1 93 ? 10.72900 18.47700 4.94600 1.000 47.22000 61 ALA A N 1
ATOM 457 C CA . ALA A 1 93 ? 11.11800 19.42000 3.90700 1.000 46.81000 61 ALA A CA 1
ATOM 458 C C . ALA A 1 93 ? 12.53100 19.97800 4.15500 1.000 44.68000 61 ALA A C 1
ATOM 459 O O . ALA A 1 93 ? 13.06000 19.98500 5.27100 1.000 46.80000 61 ALA A O 1
ATOM 461 N N . ALA A 1 94 ? 13.15100 20.40000 3.06100 1.000 47.91000 62 ALA A N 1
ATOM 462 C CA . ALA A 1 94 ? 14.42800 21.10300 3.05100 1.000 52.72000 62 ALA A CA 1
ATOM 463 C C . ALA A 1 94 ? 14.40700 22.35700 3.93000 1.000 52.39000 62 ALA A C 1
ATOM 464 O O . ALA A 1 94 ? 13.39600 23.05700 4.04500 1.000 48.12000 62 ALA A O 1
ATOM 466 N N . GLY A 1 95 ? 15.57200 22.69200 4.47200 1.000 51.18000 63 GLY A N 1
ATOM 467 C CA . GLY A 1 95 ? 15.79400 23.94500 5.17000 1.000 49.28000 63 GLY A CA 1
ATOM 468 C C . GLY A 1 95 ? 15.99900 23.78000 6.66200 1.000 54.06000 63 GLY A C 1
ATOM 469 O O . GLY A 1 95 ? 16.57900 24.66500 7.29900 1.000 54.76000 63 GLY A O 1
ATOM 470 N N . LEU A 1 96 ? 15.53800 22.66300 7.22600 1.000 49.64000 64 LEU A N 1
ATOM 471 C CA . LEU A 1 96 ? 15.77800 22.35800 8.62900 1.000 56.62000 64 LEU A CA 1
ATOM 472 C C . LEU A 1 96 ? 17.19600 21.84500 8.85400 1.000 57.70000 64 LEU A C 1
ATOM 473 O O . LEU A 1 96 ? 17.88300 22.27600 9.78500 1.000 57.28000 64 LEU A O 1
ATOM 478 N N . ASP A 1 97 ? 17.64700 20.95200 7.98000 1.000 50.27000 65 ASP A N 1
ATOM 479 C CA . ASP A 1 97 ? 19.03200 20.43200 8.06400 1.000 52.48000 65 ASP A CA 1
ATOM 480 C C . ASP A 1 97 ? 19.73600 20.80200 6.76000 1.000 56.11000 65 ASP A C 1
ATOM 481 O O . ASP A 1 97 ? 19.81500 19.94900 5.87500 1.000 56.14000 65 ASP A O 1
ATOM 486 N N . LYS A 1 98 ? 20.24300 22.02700 6.66700 1.000 49.81000 66 LYS A N 1
ATOM 487 C CA . LYS A 1 98 ? 20.83700 22.51100 5.39900 1.000 50.49000 66 LYS A CA 1
ATOM 488 C C . LYS A 1 98 ? 22.18400 21.84900 5.14500 1.000 45.54000 66 LYS A C 1
ATOM 489 O O . LYS A 1 98 ? 22.57000 21.75300 3.98400 1.000 54.80000 66 LYS A O 1
ATOM 495 N N . ASP A 1 99 ? 22.86300 21.41400 6.19600 1.000 48.95000 67 ASP A N 1
ATOM 496 C CA . ASP A 1 99 ? 24.22800 20.86300 6.02100 1.000 54.36000 67 ASP A CA 1
ATOM 497 C C . ASP A 1 99 ? 24.22000 19.34100 6.19400 1.000 53.75000 67 ASP A C 1
ATOM 498 O O . ASP A 1 99 ? 25.29400 18.75200 6.09300 1.000 52.75000 67 ASP A O 1
ATOM 503 N N . GLY A 1 100 ? 23.04900 18.73900 6.42100 1.000 49.41000 68 GLY A N 1
ATOM 504 C CA . GLY A 1 100 ? 23.02000 17.30200 6.62900 1.000 56.16000 68 GLY A CA 1
ATOM 505 C C . GLY A 1 100 ? 23.71100 16.82600 7.89300 1.000 54.61000 68 GLY A C 1
ATOM 506 O O . GLY A 1 100 ? 24.46700 15.85100 7.83800 1.000 64.12000 68 GLY A O 1
ATOM 507 N N . GLU A 1 101 ? 23.44600 17.46500 9.03900 1.000 49.24000 69 GLU A N 1
ATOM 508 C CA . GLU A 1 101 ? 24.19300 17.19700 10.26800 1.000 57.98000 69 GLU A CA 1
ATOM 509 C C . GLU A 1 101 ? 23.48500 16.25400 11.21900 1.000 55.94000 69 GLU A C 1
ATOM 510 O O . GLU A 1 101 ? 24.14800 15.66200 12.07500 1.000 66.77000 69 GLU A O 1
ATOM 516 N N . CYS A 1 102 ? 22.16700 16.13600 11.11800 1.000 52.72000 70 CYS A N 1
ATOM 517 C CA . CYS A 1 102 ? 21.35800 15.33500 12.02500 1.000 52.11000 70 CYS A CA 1
ATOM 518 C C . CYS A 1 102 ? 20.50700 14.35500 11.24700 1.000 54.42000 70 CYS A C 1
ATOM 519 O O . CYS A 1 102 ? 19.36000 14.07500 11.59900 1.000 56.31000 70 CYS A O 1
ATOM 522 N N . ILE A 1 103 ? 21.04800 13.80500 10.17400 1.000 53.02000 71 ILE A N 1
ATOM 523 C CA . ILE A 1 103 ? 20.25000 12.87500 9.38900 1.000 51.35000 71 ILE A CA 1
ATOM 524 C C . ILE A 1 103 ? 19.76400 11.73700 10.27700 1.000 53.55000 71 ILE A C 1
ATOM 525 O O . ILE A 1 103 ? 18.56700 11.43000 10.32200 1.000 55.46000 71 ILE A O 1
ATOM 530 N N . ASP A 1 104 ? 20.66900 11.16300 11.07100 1.000 53.18000 72 ASP A N 1
ATOM 531 C CA . ASP A 1 104 ? 20.31600 10.00500 11.88600 1.000 56.69000 72 ASP A CA 1
ATOM 532 C C . ASP A 1 104 ? 19.25500 10.35000 12.92500 1.000 56.14000 72 ASP A C 1
ATOM 533 O O . ASP A 1 104 ? 18.24200 9.64600 13.04700 1.000 57.51000 72 ASP A O 1
ATOM 538 N N . ALA A 1 105 ? 19.46100 11.43200 13.69000 1.000 54.43000 73 ALA A N 1
ATOM 539 C CA . ALA A 1 105 ? 18.51600 11.73200 14.76100 1.000 54.96000 73 ALA A CA 1
ATOM 540 C C . ALA A 1 105 ? 17.12900 12.05500 14.20400 1.000 56.13000 73 ALA A C 1
ATOM 541 O O . ALA A 1 105 ? 16.10200 11.68500 14.79900 1.000 58.41000 73 ALA A O 1
ATOM 543 N N . LEU A 1 106 ? 17.08100 12.75200 13.06100 1.000 53.48000 74 LEU A N 1
ATOM 544 C CA . LEU A 1 106 ? 15.80300 13.12600 12.46400 1.000 51.24000 74 LEU A CA 1
ATOM 545 C C . LEU A 1 106 ? 15.14300 11.92500 11.79900 1.000 54.06000 74 LEU A C 1
ATOM 546 O O . LEU A 1 106 ? 13.91300 11.78300 11.83900 1.000 50.52000 74 LEU A O 1
ATOM 551 N N . GLY A 1 107 ? 15.94100 11.05800 11.16700 1.000 52.75000 75 GLY A N 1
ATOM 552 C CA . GLY A 1 107 ? 15.40100 9.80100 10.67600 1.000 53.37000 75 GLY A CA 1
ATOM 553 C C . GLY A 1 107 ? 14.78900 8.98300 11.79200 1.000 53.48000 75 GLY A C 1
ATOM 554 O O . GLY A 1 107 ? 13.67700 8.46900 11.66300 1.000 57.95000 75 GLY A O 1
ATOM 555 N N . ALA A 1 108 ? 15.47600 8.89800 12.92700 1.000 55.49000 76 ALA A N 1
ATOM 556 C CA . ALA A 1 108 ? 14.93500 8.10600 14.02800 1.000 58.44000 76 ALA A CA 1
ATOM 557 C C . ALA A 1 108 ? 13.53100 8.55300 14.41900 1.000 65.09000 76 ALA A C 1
ATOM 558 O O . ALA A 1 108 ? 12.81700 7.80900 15.10700 1.000 63.57000 76 ALA A O 1
ATOM 560 N N . MET A 1 109 ? 13.10200 9.73700 13.97200 1.000 56.43000 77 MET A N 1
ATOM 561 C CA . MET A 1 109 ? 11.83200 10.28600 14.42200 1.000 53.41000 77 MET A CA 1
ATOM 562 C C . MET A 1 109 ? 10.65500 9.77400 13.61100 1.000 54.65000 77 MET A C 1
ATOM 563 O O . MET A 1 109 ? 9.50700 10.06300 13.96500 1.000 53.57000 77 MET A O 1
ATOM 568 N N . GLY A 1 110 ? 10.90300 9.02800 12.53200 1.000 51.75000 78 GLY A N 1
ATOM 569 C CA . GLY A 1 110 ? 9.82600 8.39100 11.80800 1.000 48.63000 78 GLY A CA 1
ATOM 570 C C . GLY A 1 110 ? 9.59000 8.90700 10.41000 1.000 53.95000 78 GLY A C 1
ATOM 571 O O . GLY A 1 110 ? 8.70400 8.37700 9.72700 1.000 49.19000 78 GLY A O 1
ATOM 572 N N . PHE A 1 111 ? 10.34500 9.91200 9.95100 1.000 48.00000 79 PHE A N 1
ATOM 573 C CA . PHE A 1 111 ? 10.21800 10.36500 8.57000 1.000 50.55000 79 PHE A CA 1
ATOM 574 C C . PHE A 1 111 ? 10.52000 9.23100 7.59700 1.000 54.18000 79 PHE A C 1
ATOM 575 O O . PHE A 1 111 ? 11.49500 8.49300 7.75800 1.000 54.79000 79 PHE A O 1
ATOM 583 N N . GLY A 1 112 ? 9.70200 9.12200 6.55200 1.000 50.21000 80 GLY A N 1
ATOM 584 C CA . GLY A 1 112 ? 9.98200 8.17900 5.48700 1.000 57.17000 80 GLY A CA 1
ATOM 585 C C . GLY A 1 112 ? 10.99900 8.66500 4.48000 1.000 60.39000 80 GLY A C 1
ATOM 586 O O . GLY A 1 112 ? 11.51700 7.86100 3.69400 1.000 53.26000 80 GLY A O 1
ATOM 587 N N . SER A 1 113 ? 11.27900 9.96700 4.48200 1.000 55.69000 81 SER A N 1
ATOM 588 C CA . SER A 1 113 ? 12.37900 10.54400 3.72500 1.000 49.55000 81 SER A CA 1
ATOM 589 C C . SER A 1 113 ? 12.78000 11.84200 4.39800 1.000 53.38000 81 SER A C 1
ATOM 590 O O . SER A 1 113 ? 11.98900 12.45700 5.11100 1.000 53.12000 81 SER A O 1
ATOM 593 N N . ILE A 1 114 ? 14.01900 12.24300 4.15800 1.000 49.02000 82 ILE A N 1
ATOM 594 C CA . ILE A 1 114 ? 14.59100 13.46100 4.71400 1.000 56.16000 82 ILE A CA 1
ATOM 595 C C . ILE A 1 114 ? 15.26800 14.21600 3.57900 1.000 55.62000 82 ILE A C 1
ATOM 596 O O . ILE A 1 114 ? 16.07600 13.64200 2.83800 1.000 57.08000 82 ILE A O 1
ATOM 601 N N . GLU A 1 115 ? 14.89600 15.47800 3.40000 1.000 48.66000 83 GLU A N 1
ATOM 602 C CA . GLU A 1 115 ? 15.51500 16.32400 2.38700 1.000 53.48000 83 GLU A CA 1
ATOM 603 C C . GLU A 1 115 ? 16.46300 17.29300 3.07800 1.000 51.51000 83 GLU A C 1
ATOM 604 O O . GLU A 1 115 ? 16.01600 18.12700 3.86300 1.000 55.60000 83 GLU A O 1
ATOM 610 N N . ILE A 1 116 ? 17.76300 17.17500 2.78900 1.000 49.77000 84 ILE A N 1
ATOM 611 C CA . ILE A 1 116 ? 18.77400 18.08500 3.31100 1.000 48.98000 84 ILE A CA 1
ATOM 612 C C . ILE A 1 116 ? 19.08100 19.15500 2.26700 1.000 50.26000 84 ILE A C 1
ATOM 613 O O . ILE A 1 116 ? 18.77400 19.01900 1.08000 1.000 50.53000 84 ILE A O 1
ATOM 618 N N . GLY A 1 117 ? 19.74300 20.22200 2.70400 1.000 52.11000 85 GLY A N 1
ATOM 619 C CA . GLY A 1 117 ? 19.88400 21.44500 1.87900 1.000 48.66000 85 GLY A CA 1
ATOM 620 C C . GLY A 1 117 ? 18.86700 22.48500 2.33700 1.000 49.96000 85 GLY A C 1
ATOM 621 O O . GLY A 1 117 ? 18.17500 22.29300 3.33700 1.000 51.83000 85 GLY A O 1
ATOM 622 N N . THR A 1 118 ? 18.78000 23.58600 1.59800 1.000 46.94000 86 THR A N 1
ATOM 623 C CA . THR A 1 118 ? 19.61300 23.78400 0.41800 1.000 46.85000 86 THR A CA 1
ATOM 624 C C . THR A 1 118 ? 21.03900 24.02200 0.58400 1.000 49.39000 86 THR A C 1
ATOM 625 O O . THR A 1 118 ? 21.47400 24.69200 1.51700 1.000 50.83000 86 THR A O 1
ATOM 629 N N . VAL A 1 119 ? 21.81800 23.41400 -0.29100 1.000 50.51000 87 VAL A N 1
ATOM 630 C CA . VAL A 1 119 ? 23.25800 23.57700 -0.26300 1.000 51.33000 87 VAL A CA 1
ATOM 631 C C . VAL A 1 119 ? 23.66400 24.19100 -1.59800 1.000 55.22000 87 VAL A C 1
ATOM 632 O O . VAL A 1 119 ? 23.00900 23.97700 -2.62600 1.000 57.78000 87 VAL A O 1
ATOM 636 N N . THR A 1 120 ? 24.69600 25.02200 -1.55900 1.000 51.68000 88 THR A N 1
ATOM 637 C CA . THR A 1 120 ? 25.25000 25.70500 -2.71200 1.000 54.44000 88 THR A CA 1
ATOM 638 C C . THR A 1 120 ? 26.67400 25.21300 -2.96100 1.000 58.05000 88 THR A C 1
ATOM 639 O O . THR A 1 120 ? 27.28500 24.59900 -2.08100 1.000 55.03000 88 THR A O 1
ATOM 643 N N . PRO A 1 121 ? 27.23600 25.45900 -4.15700 1.000 60.46000 89 PRO A N 1
ATOM 644 C CA . PRO A 1 121 ? 28.59300 24.94300 -4.44400 1.000 62.37000 89 PRO A CA 1
ATOM 645 C C . PRO A 1 121 ? 29.63600 25.37600 -3.42200 1.000 59.10000 89 PRO A C 1
ATOM 646 O O . PRO A 1 121 ? 30.34700 24.53500 -2.84900 1.000 56.56000 89 PRO A O 1
ATOM 650 N N . ARG A 1 122 ? 29.74400 26.63900 -3.19100 1.000 59.29000 90 ARG A N 1
ATOM 651 C CA . ARG A 1 122 ? 30.64100 27.25600 -2.23000 1.000 58.97000 90 ARG A CA 1
ATOM 652 C C . ARG A 1 122 ? 29.86800 27.62900 -0.97100 1.000 56.72000 90 ARG A C 1
ATOM 653 O O . ARG A 1 122 ? 28.68200 27.96200 -1.04600 1.000 58.11000 90 ARG A O 1
ATOM 657 N N . PRO A 1 123 ? 30.50200 27.60000 0.20100 1.000 59.61000 91 PRO A N 1
ATOM 658 C CA . PRO A 1 123 ? 29.82400 28.08100 1.41200 1.000 61.87000 91 PRO A CA 1
ATOM 659 C C . PRO A 1 123 ? 29.47100 29.55700 1.29600 1.000 58.88000 91 PRO A C 1
ATOM 660 O O . PRO A 1 123 ? 30.08100 30.30700 0.53300 1.000 55.24000 91 PRO A O 1
ATOM 664 N N . GLN A 1 124 ? 28.46100 29.96900 2.06100 1.000 58.49000 92 GLN A N 1
ATOM 665 C CA . GLN A 1 124 ? 28.06700 31.37300 2.10600 1.000 59.36000 92 GLN A CA 1
ATOM 666 C C . GLN A 1 124 ? 27.24900 31.59800 3.35800 1.000 58.58000 92 GLN A C 1
ATOM 667 O O . GLN A 1 124 ? 26.57200 30.67300 3.82800 1.000 57.46000 92 GLN A O 1
ATOM 673 N N . PRO A 1 125 ? 27.31100 32.79700 3.94400 1.000 63.87000 93 PRO A N 1
ATOM 674 C CA . PRO A 1 125 ? 26.67600 33.02000 5.25200 1.000 57.72000 93 PRO A CA 1
ATOM 675 C C . PRO A 1 125 ? 25.17200 33.28400 5.20200 1.000 54.95000 93 PRO A C 1
ATOM 676 O O . PRO A 1 125 ? 24.52900 33.26700 6.26300 1.000 56.41000 93 PRO A O 1
ATOM 680 N N . GLY A 1 126 ? 24.58400 33.53700 4.03400 1.000 51.27000 94 GLY A N 1
ATOM 681 C CA . GLY A 1 126 ? 23.18600 33.94900 4.00600 1.000 51.76000 94 GLY A CA 1
ATOM 682 C C . GLY A 1 126 ? 23.03100 35.41500 4.37300 1.000 52.86000 94 GLY A C 1
ATOM 683 O O . GLY A 1 126 ? 24.00100 36.17300 4.45600 1.000 52.64000 94 GLY A O 1
ATOM 684 N N . ASN A 1 127 ? 21.78700 35.81500 4.62200 1.000 51.45000 95 ASN A N 1
ATOM 685 C CA . ASN A 1 127 ? 21.50000 37.21600 4.88200 1.000 52.93000 95 ASN A CA 1
ATOM 686 C C . ASN A 1 127 ? 21.76800 37.57100 6.34000 1.000 61.85000 95 ASN A C 1
ATOM 687 O O . ASN A 1 127 ? 22.09100 36.72200 7.17700 1.000 60.64000 95 ASN A O 1
ATOM 692 N N . ASP A 1 128 ? 21.59100 38.85200 6.65000 1.000 61.38000 96 ASP A N 1
ATOM 693 C CA . ASP A 1 128 ? 21.90200 39.36100 7.97600 1.000 64.57000 96 ASP A CA 1
ATOM 694 C C . ASP A 1 128 ? 20.87600 38.91000 9.00300 1.000 61.31000 96 ASP A C 1
ATOM 695 O O . ASP A 1 128 ? 19.67200 38.89700 8.73300 1.000 66.20000 96 ASP A O 1
ATOM 700 N N . LYS A 1 129 ? 21.35200 38.57200 10.19400 1.000 59.40000 97 LYS A N 1
ATOM 701 C CA . LYS A 1 129 ? 20.43000 38.34800 11.29300 1.000 61.12000 97 LYS A CA 1
ATOM 702 C C . LYS A 1 129 ? 19.92300 39.69000 11.82400 1.000 68.75000 97 LYS A C 1
ATOM 703 O O . LYS A 1 129 ? 20.65600 40.67800 11.79200 1.000 74.75000 97 LYS A O 1
ATOM 709 N N . PRO A 1 130 ? 18.65800 39.77700 12.27300 1.000 68.56000 98 PRO A N 1
ATOM 710 C CA . PRO A 1 130 ? 17.62900 38.72900 12.32900 1.000 59.17000 98 PRO A CA 1
ATOM 711 C C . PRO A 1 130 ? 17.02200 38.43600 10.94400 1.000 59.12000 98 PRO A C 1
ATOM 712 O O . PRO A 1 130 ? 16.65300 39.34400 10.20500 1.000 58.91000 98 PRO A O 1
ATOM 716 N N . ARG A 1 131 ? 16.91200 37.14500 10.61700 1.000 61.47000 99 ARG A N 1
ATOM 717 C CA . ARG A 1 131 ? 16.41300 36.69600 9.33000 1.000 50.49000 99 ARG A CA 1
ATOM 718 C C . ARG A 1 131 ? 15.39600 35.57300 9.46200 1.000 47.51000 99 ARG A C 1
ATOM 719 O O . ARG A 1 131 ? 15.11600 34.90600 8.47400 1.000 47.44000 99 ARG A O 1
ATOM 727 N N . LEU A 1 132 ? 14.86800 35.32200 10.65400 1.000 49.75000 100 LEU A N 1
ATOM 728 C CA . LEU A 1 132 ? 13.94800 34.21300 10.86600 1.000 47.13000 100 LEU A CA 1
ATOM 729 C C . LEU A 1 132 ? 12.99500 34.65800 11.95600 1.000 50.25000 100 LEU A C 1
ATOM 730 O O . LEU A 1 132 ? 13.43400 35.21300 12.96200 1.000 50.08000 100 LEU A O 1
ATOM 735 N N . PHE A 1 133 ? 11.70000 34.46300 11.74800 1.000 47.99000 101 PHE A N 1
ATOM 736 C CA . PHE A 1 133 ? 10.73300 35.03700 12.66800 1.000 48.26000 101 PHE A CA 1
ATOM 737 C C . PHE A 1 133 ? 9.57000 34.07900 12.87200 1.000 49.34000 101 PHE A C 1
ATOM 738 O O . PHE A 1 133 ? 9.14800 33.37800 11.94900 1.000 51.19000 101 PHE A O 1
ATOM 746 N N . ARG A 1 134 ? 9.04900 34.07100 14.09300 1.000 47.02000 102 ARG A N 1
ATOM 747 C CA . ARG A 1 134 ? 7.92100 33.23000 14.46200 1.000 47.05000 102 ARG A CA 1
ATOM 748 C C . ARG A 1 134 ? 6.64000 34.05200 14.41800 1.000 46.70000 102 ARG A C 1
ATOM 749 O O . ARG A 1 134 ? 6.62400 35.20800 14.83800 1.000 52.65000 102 ARG A O 1
ATOM 757 N N . LEU A 1 135 ? 5.56600 33.46300 13.91000 1.000 47.18000 103 LEU A N 1
ATOM 758 C CA . LEU A 1 135 ? 4.22800 34.05400 14.00500 1.000 42.95000 103 LEU A CA 1
ATOM 759 C C . LEU A 1 135 ? 3.36800 33.07100 14.79700 1.000 49.73000 103 LEU A C 1
ATOM 760 O O . LEU A 1 135 ? 2.69500 32.21900 14.20800 1.000 46.87000 103 LEU A O 1
ATOM 765 N N . VAL A 1 136 ? 3.37700 33.19700 16.13400 1.000 46.25000 104 VAL A N 1
ATOM 766 C CA . VAL A 1 136 ? 2.94300 32.08800 16.97400 1.000 47.64000 104 VAL A CA 1
ATOM 767 C C . VAL A 1 136 ? 1.44000 31.84900 16.86800 1.000 52.45000 104 VAL A C 1
ATOM 768 O O . VAL A 1 136 ? 0.99900 30.69900 16.83000 1.000 51.94000 104 VAL A O 1
ATOM 772 N N . ASP A 1 137 ? 0.62300 32.90800 16.83200 1.000 49.23000 105 ASP A N 1
ATOM 773 C CA . ASP A 1 137 ? -0.82800 32.70100 16.77600 1.000 47.26000 105 ASP A CA 1
ATOM 774 C C . ASP A 1 137 ? -1.29500 32.17600 15.42800 1.000 50.92000 105 ASP A C 1
ATOM 775 O O . ASP A 1 137 ? -2.41000 31.64000 15.31800 1.000 54.17000 105 ASP A O 1
ATOM 780 N N . ALA A 1 138 ? -0.49900 32.38300 14.39700 1.000 44.87000 106 ALA A N 1
ATOM 781 C CA . ALA A 1 138 ? -0.79000 31.88200 13.07200 1.000 51.75000 106 ALA A CA 1
ATOM 782 C C . ALA A 1 138 ? -0.12300 30.54200 12.81300 1.000 44.25000 106 ALA A C 1
ATOM 783 O O . ALA A 1 138 ? -0.38800 29.94000 11.77400 1.000 46.44000 106 ALA A O 1
ATOM 785 N N . GLU A 1 139 ? 0.72900 30.07400 13.72700 1.000 43.74000 107 GLU A N 1
ATOM 786 C CA . GLU A 1 139 ? 1.58300 28.90600 13.48400 1.000 49.37000 107 GLU A CA 1
ATOM 787 C C . GLU A 1 139 ? 2.19700 29.01000 12.08800 1.000 46.54000 107 GLU A C 1
ATOM 788 O O . GLU A 1 139 ? 2.09300 28.11300 11.24500 1.000 46.34000 107 GLU A O 1
ATOM 794 N N . GLY A 1 140 ? 2.79100 30.18900 11.83200 1.000 50.48000 108 GLY A N 1
ATOM 795 C CA . GLY A 1 140 ? 3.54000 30.42800 10.62000 1.000 43.38000 108 GLY A CA 1
ATOM 796 C C . GLY A 1 140 ? 4.95100 30.84400 10.98100 1.000 43.55000 108 GLY A C 1
ATOM 797 O O . GLY A 1 140 ? 5.25400 31.11300 12.14200 1.000 48.91000 108 GLY A O 1
ATOM 798 N N . LEU A 1 141 ? 5.82100 30.85100 9.96300 1.000 48.31000 109 LEU A N 1
ATOM 799 C CA . LEU A 1 141 ? 7.18100 31.37000 10.05500 1.000 42.94000 109 LEU A CA 1
ATOM 800 C C . LEU A 1 141 ? 7.43800 32.30000 8.87500 1.000 47.08000 109 LEU A C 1
ATOM 801 O O . LEU A 1 141 ? 6.85400 32.14800 7.80300 1.000 42.68000 109 LEU A O 1
ATOM 806 N N . ILE A 1 142 ? 8.31600 33.27200 9.07400 1.000 47.77000 110 ILE A N 1
ATOM 807 C CA . ILE A 1 142 ? 8.87100 34.04500 7.97400 1.000 45.55000 110 ILE A CA 1
ATOM 808 C C . ILE A 1 142 ? 10.38200 33.89700 8.02300 1.000 41.66000 110 ILE A C 1
ATOM 809 O O . ILE A 1 142 ? 10.99200 34.06600 9.08100 1.000 45.48000 110 ILE A O 1
ATOM 814 N N . ASN A 1 143 ? 10.98700 33.59800 6.88500 1.000 44.66000 111 ASN A N 1
ATOM 815 C CA . ASN A 1 143 ? 12.43200 33.47300 6.85300 1.000 47.62000 111 ASN A CA 1
ATOM 816 C C . ASN A 1 143 ? 12.99000 34.14600 5.61200 1.000 49.29000 111 ASN A C 1
ATOM 817 O O . ASN A 1 143 ? 12.38500 34.13300 4.53500 1.000 49.22000 111 ASN A O 1
ATOM 822 N N . ARG A 1 144 ? 14.16100 34.72700 5.78000 1.000 48.85000 112 ARG A N 1
ATOM 823 C CA . ARG A 1 144 ? 14.95500 35.21800 4.67200 1.000 49.85000 112 ARG A CA 1
ATOM 824 C C . ARG A 1 144 ? 16.38000 34.72000 4.84600 1.000 52.92000 112 ARG A C 1
ATOM 825 O O . ARG A 1 144 ? 17.35200 35.47700 4.80000 1.000 48.76000 112 ARG A O 1
ATOM 833 N N . MET A 1 145 ? 16.50200 33.41100 5.07800 1.000 48.49000 113 MET A N 1
ATOM 834 C CA . MET A 1 145 ? 17.80500 32.80600 5.32600 1.000 48.26000 113 MET A CA 1
ATOM 835 C C . MET A 1 145 ? 18.78900 33.18300 4.23100 1.000 49.13000 113 MET A C 1
ATOM 836 O O . MET A 1 145 ? 19.87400 33.70200 4.50800 1.000 54.42000 113 MET A O 1
ATOM 841 N N . GLY A 1 146 ? 18.41300 32.95900 2.97600 1.000 49.22000 114 GLY A N 1
ATOM 842 C CA . GLY A 1 146 ? 19.32300 33.18800 1.86500 1.000 45.37000 114 GLY A CA 1
ATOM 843 C C . GLY A 1 146 ? 20.38800 32.11900 1.66800 1.000 54.50000 114 GLY A C 1
ATOM 844 O O . GLY A 1 146 ? 21.55700 32.45000 1.38300 1.000 48.54000 114 GLY A O 1
ATOM 845 N N . PHE A 1 147 ? 20.02400 30.84300 1.82500 1.000 49.14000 115 PHE A N 1
ATOM 846 C CA . PHE A 1 147 ? 20.94000 29.72800 1.58700 1.000 52.72000 115 PHE A CA 1
ATOM 847 C C . PHE A 1 147 ? 22.21100 29.87500 2.42100 1.000 49.80000 115 PHE A C 1
ATOM 848 O O . PHE A 1 147 ? 23.31400 29.75500 1.90100 1.000 52.08000 115 PHE A O 1
ATOM 856 N N . ASN A 1 148 ? 22.06100 30.14200 3.71900 1.000 49.97000 116 ASN A N 1
ATOM 857 C CA . ASN A 1 148 ? 23.17800 30.00500 4.65200 1.000 54.28000 116 ASN A CA 1
ATOM 858 C C . ASN A 1 148 ? 23.57100 28.52300 4.74400 1.000 52.43000 116 ASN A C 1
ATOM 859 O O . ASN A 1 148 ? 22.79600 27.69700 5.24000 1.000 52.54000 116 ASN A O 1
ATOM 864 N N . ASN A 1 149 ? 24.77100 28.17300 4.28500 1.000 50.84000 117 ASN A N 1
ATOM 865 C CA . ASN A 1 149 ? 25.18300 26.77200 4.31900 1.000 55.35000 117 ASN A CA 1
ATOM 866 C C . ASN A 1 149 ? 26.69800 26.66800 4.21300 1.000 55.75000 117 ASN A C 1
ATOM 867 O O . ASN A 1 149 ? 27.37800 27.60300 3.78600 1.000 54.85000 117 ASN A O 1
ATOM 872 N N . LEU A 1 150 ? 27.21300 25.49500 4.59100 1.000 58.29000 118 LEU A N 1
ATOM 873 C CA . LEU A 1 150 ? 28.64400 25.21500 4.64300 1.000 57.37000 118 LEU A CA 1
ATOM 874 C C . LEU A 1 150 ? 29.23500 24.71700 3.32300 1.000 62.05000 118 LEU A C 1
ATOM 875 O O . LEU A 1 150 ? 30.44400 24.46400 3.26400 1.000 65.24000 118 LEU A O 1
ATOM 880 N N . GLY A 1 151 ? 28.43600 24.59000 2.26700 1.000 63.05000 119 GLY A N 1
ATOM 881 C CA . GLY A 1 151 ? 28.91500 24.17500 0.96400 1.000 60.91000 119 GLY A CA 1
ATOM 882 C C . GLY A 1 151 ? 28.64800 22.70200 0.68400 1.000 56.95000 119 GLY A C 1
ATOM 883 O O . GLY A 1 151 ? 28.49900 21.87700 1.58900 1.000 62.53000 119 GLY A O 1
ATOM 884 N N . VAL A 1 152 ? 28.61600 22.36300 -0.60900 1.000 61.09000 120 VAL A N 1
ATOM 885 C CA . VAL A 1 152 ? 28.24500 21.00200 -1.01100 1.000 62.21000 120 VAL A CA 1
ATOM 886 C C . VAL A 1 152 ? 29.29000 19.97200 -0.56800 1.000 61.62000 120 VAL A C 1
ATOM 887 O O . VAL A 1 152 ? 28.93800 18.83500 -0.20700 1.000 61.86000 120 VAL A O 1
ATOM 891 N N . ASP A 1 153 ? 30.57700 20.32800 -0.58300 1.000 57.86000 121 ASP A N 1
ATOM 892 C CA . ASP A 1 153 ? 31.59500 19.35100 -0.19800 1.000 63.45000 121 ASP A CA 1
ATOM 893 C C . ASP A 1 153 ? 31.37900 18.88800 1.23000 1.000 66.27000 121 ASP A C 1
ATOM 894 O O . ASP A 1 153 ? 31.51400 17.69400 1.53900 1.000 67.63000 121 ASP A O 1
ATOM 899 N N . ASN A 1 154 ? 31.03000 19.82700 2.11500 1.000 62.89000 122 ASN A N 1
ATOM 900 C CA . ASN A 1 154 ? 30.83000 19.49200 3.51700 1.000 59.07000 122 ASN A CA 1
ATOM 901 C C . ASN A 1 154 ? 29.58900 18.62900 3.70600 1.000 61.54000 122 ASN A C 1
ATOM 902 O O . ASN A 1 154 ? 29.60800 17.66400 4.48100 1.000 60.98000 122 ASN A O 1
ATOM 907 N N . LEU A 1 155 ? 28.49100 18.96600 3.02300 1.000 57.55000 123 LEU A N 1
ATOM 908 C CA . LEU A 1 155 ? 27.29400 18.14200 3.14800 1.000 58.42000 123 LEU A CA 1
ATOM 909 C C . LEU A 1 155 ? 27.58500 16.70500 2.72600 1.000 60.16000 123 LEU A C 1
ATOM 910 O O . LEU A 1 155 ? 27.08500 15.75600 3.33700 1.000 56.32000 123 LEU A O 1
ATOM 915 N N . VAL A 1 156 ? 28.40000 16.53100 1.68000 1.000 64.40000 124 VAL A N 1
ATOM 916 C CA . VAL A 1 156 ? 28.72800 15.19300 1.20300 1.000 63.18000 124 VAL A CA 1
ATOM 917 C C . VAL A 1 156 ? 29.45600 14.40700 2.28400 1.000 71.38000 124 VAL A C 1
ATOM 918 O O . VAL A 1 156 ? 29.14800 13.22900 2.53200 1.000 65.62000 124 VAL A O 1
ATOM 922 N N . GLU A 1 157 ? 30.42300 15.04900 2.95900 1.000 66.42000 125 GLU A N 1
ATOM 923 C CA . GLU A 1 157 ? 31.12800 14.39100 4.05900 1.000 66.72000 125 GLU A CA 1
ATOM 924 C C . GLU A 1 157 ? 30.16200 14.00200 5.17200 1.000 66.48000 125 GLU A C 1
ATOM 925 O O . GLU A 1 157 ? 30.32300 12.95500 5.81300 1.000 65.44000 125 GLU A O 1
ATOM 931 N N . ASN A 1 158 ? 29.15800 14.84300 5.43200 1.000 62.80000 126 ASN A N 1
ATOM 932 C CA . ASN A 1 158 ? 28.18500 14.49900 6.45800 1.000 61.08000 126 ASN A CA 1
ATOM 933 C C . ASN A 1 158 ? 27.32200 13.31900 6.01600 1.000 64.51000 126 ASN A C 1
ATOM 934 O O . ASN A 1 158 ? 27.04300 12.41500 6.81400 1.000 57.72000 126 ASN A O 1
ATOM 939 N N . VAL A 1 159 ? 26.88900 13.30900 4.74800 1.000 58.41000 127 VAL A N 1
ATOM 940 C CA . VAL A 1 159 ? 26.06800 12.20400 4.26100 1.000 62.23000 127 VAL A CA 1
ATOM 941 C C . VAL A 1 159 ? 26.82500 10.88000 4.39800 1.000 64.29000 127 VAL A C 1
ATOM 942 O O . VAL A 1 159 ? 26.25700 9.86400 4.81800 1.000 60.03000 127 VAL A O 1
ATOM 946 N N . LYS A 1 160 ? 28.13100 10.88600 4.10700 1.000 61.41000 128 LYS A N 1
ATOM 947 C CA . LYS A 1 160 ? 28.91300 9.65200 4.20300 1.000 66.61000 128 LYS A CA 1
ATOM 948 C C . LYS A 1 160 ? 28.87000 9.05800 5.61100 1.000 64.25000 128 LYS A C 1
ATOM 949 O O . LYS A 1 160 ? 28.99900 7.84000 5.77600 1.000 75.15000 128 LYS A O 1
ATOM 955 N N . LYS A 1 161 ? 28.69100 9.88600 6.63200 1.000 65.51000 129 LYS A N 1
ATOM 956 C CA . LYS A 1 161 ? 28.69600 9.42900 8.01500 1.000 61.20000 129 LYS A CA 1
ATOM 957 C C . LYS A 1 161 ? 27.30800 9.05800 8.52700 1.000 66.32000 129 LYS A C 1
ATOM 958 O O . LYS A 1 161 ? 27.18900 8.63400 9.68200 1.000 73.89000 129 LYS A O 1
ATOM 964 N N . ALA A 1 162 ? 26.25900 9.21600 7.71700 1.000 62.80000 130 ALA A N 1
ATOM 965 C CA . ALA A 1 162 ? 24.90600 8.92200 8.16300 1.000 65.42000 130 ALA A CA 1
ATOM 966 C C . ALA A 1 162 ? 24.56000 7.45000 7.94600 1.000 69.29000 130 ALA A C 1
ATOM 967 O O . ALA A 1 162 ? 25.16100 6.75800 7.12500 1.000 72.65000 130 ALA A O 1
ATOM 969 N N . HIS A 1 163 ? 23.55900 6.98700 8.69800 1.000 65.56000 131 HIS A N 1
ATOM 970 C CA . HIS A 1 163 ? 23.10300 5.60400 8.67000 1.000 73.99000 131 HIS A CA 1
ATOM 971 C C . HIS A 1 163 ? 21.61900 5.47800 8.37600 1.000 73.36000 131 HIS A C 1
ATOM 972 O O . HIS A 1 163 ? 21.10500 4.35500 8.32900 1.000 88.08000 131 HIS A O 1
ATOM 979 N N . TYR A 1 164 ? 20.92400 6.59300 8.19800 1.000 66.68000 132 TYR A N 1
ATOM 980 C CA . TYR A 1 164 ? 19.52900 6.59300 7.77900 1.000 69.55000 132 TYR A CA 1
ATOM 981 C C . TYR A 1 164 ? 19.27600 5.62900 6.62700 1.000 70.80000 132 TYR A C 1
ATOM 982 O O . TYR A 1 164 ? 20.06300 5.53100 5.67800 1.000 66.63000 132 TYR A O 1
ATOM 991 N N . ASP A 1 165 ? 18.12400 4.97200 6.70600 1.000 67.92000 133 ASP A N 1
ATOM 992 C CA . ASP A 1 165 ? 17.68800 3.94000 5.78400 1.000 73.79000 133 ASP A CA 1
ATOM 993 C C . ASP A 1 165 ? 16.46800 4.35500 4.98000 1.000 76.93000 133 ASP A C 1
ATOM 994 O O . ASP A 1 165 ? 15.93500 3.54200 4.22000 1.000 76.00000 133 ASP A O 1
ATOM 999 N N . GLY A 1 166 ? 15.96800 5.56900 5.17200 1.000 68.74000 134 GLY A N 1
ATOM 1000 C CA . GLY A 1 166 ? 14.92300 6.10200 4.32800 1.000 63.13000 134 GLY A CA 1
ATOM 1001 C C . GLY A 1 166 ? 15.50900 6.71700 3.07200 1.000 60.96000 134 GLY A C 1
ATOM 1002 O O . GLY A 1 166 ? 16.69800 6.57500 2.76600 1.000 65.14000 134 GLY A O 1
ATOM 1003 N N . VAL A 1 167 ? 14.64700 7.42500 2.33900 1.000 57.02000 135 VAL A N 1
ATOM 1004 C CA . VAL A 1 167 ? 15.06500 8.15900 1.14900 1.000 49.58000 135 VAL A CA 1
ATOM 1005 C C . VAL A 1 167 ? 15.71500 9.46900 1.57000 1.000 53.47000 135 VAL A C 1
ATOM 1006 O O . VAL A 1 167 ? 15.10100 10.26300 2.29400 1.000 55.05000 135 VAL A O 1
ATOM 1010 N N . LEU A 1 168 ? 16.96100 9.70100 1.12800 1.000 53.50000 136 LEU A N 1
ATOM 1011 C CA . LEU A 1 168 ? 17.64400 10.98000 1.32900 1.000 54.36000 136 LEU A CA 1
ATOM 1012 C C . LEU A 1 168 ? 17.45200 11.85900 0.09500 1.000 50.66000 136 LEU A C 1
ATOM 1013 O O . LEU A 1 168 ? 17.91000 11.50900 -0.99200 1.000 52.08000 136 LEU A O 1
ATOM 1018 N N . GLY A 1 169 ? 16.75900 12.98400 0.25900 1.000 52.71000 137 GLY A N 1
ATOM 1019 C CA . GLY A 1 169 ? 16.75700 14.03200 -0.75200 1.000 50.73000 137 GLY A CA 1
ATOM 1020 C C . GLY A 1 169 ? 17.88100 15.02200 -0.46700 1.000 50.89000 137 GLY A C 1
ATOM 1021 O O . GLY A 1 169 ? 18.19400 15.30700 0.68600 1.000 51.50000 137 GLY A O 1
ATOM 1022 N N . ILE A 1 170 ? 18.50500 15.52600 -1.53100 1.000 50.27000 138 ILE A N 1
ATOM 1023 C CA . ILE A 1 170 ? 19.57400 16.51700 -1.40300 1.000 47.39000 138 ILE A CA 1
ATOM 1024 C C . ILE A 1 170 ? 19.20200 17.69600 -2.26900 1.000 47.63000 138 ILE A C 1
ATOM 1025 O O . ILE A 1 170 ? 19.15900 17.58200 -3.49600 1.000 48.72000 138 ILE A O 1
ATOM 1030 N N . ASN A 1 171 ? 18.94800 18.82400 -1.62900 1.000 45.27000 139 ASN A N 1
ATOM 1031 C CA . ASN A 1 171 ? 18.39500 20.02000 -2.25000 1.000 45.91000 139 ASN A CA 1
ATOM 1032 C C . ASN A 1 171 ? 19.53600 21.00700 -2.51900 1.000 47.06000 139 ASN A C 1
ATOM 1033 O O . ASN A 1 171 ? 20.27500 21.35300 -1.59500 1.000 51.50000 139 ASN A O 1
ATOM 1038 N N . ILE A 1 172 ? 19.69100 21.45200 -3.77400 1.000 44.43000 140 ILE A N 1
ATOM 1039 C CA . ILE A 1 172 ? 20.82500 22.29100 -4.17000 1.000 47.00000 140 ILE A CA 1
ATOM 1040 C C . ILE A 1 172 ? 20.33900 23.63500 -4.73100 1.000 51.04000 140 ILE A C 1
ATOM 1041 O O . ILE A 1 172 ? 19.22300 23.76200 -5.24600 1.000 50.53000 140 ILE A O 1
ATOM 1046 N N . GLY A 1 173 ? 21.21600 24.64100 -4.67700 1.000 51.53000 141 GLY A N 1
ATOM 1047 C CA . GLY A 1 173 ? 20.85000 25.96700 -5.13700 1.000 44.43000 141 GLY A CA 1
ATOM 1048 C C . GLY A 1 173 ? 22.03600 26.75800 -5.64800 1.000 51.56000 141 GLY A C 1
ATOM 1049 O O . GLY A 1 173 ? 23.17100 26.27500 -5.68300 1.000 58.44000 141 GLY A O 1
ATOM 1050 N N . LYS A 1 174 ? 21.75600 28.00100 -6.03600 1.000 49.78000 142 LYS A N 1
ATOM 1051 C CA . LYS A 1 174 ? 22.74500 28.90600 -6.61000 1.000 50.57000 142 LYS A CA 1
ATOM 1052 C C . LYS A 1 174 ? 23.40400 29.75200 -5.52300 1.000 48.87000 142 LYS A C 1
ATOM 1053 O O . LYS A 1 174 ? 22.72000 30.29100 -4.64800 1.000 53.47000 142 LYS A O 1
ATOM 1059 N N . ASN A 1 175 ? 24.73500 29.84200 -5.55500 1.000 53.74000 143 ASN A N 1
ATOM 1060 C CA . ASN A 1 175 ? 25.43700 30.79700 -4.69400 1.000 56.08000 143 ASN A CA 1
ATOM 1061 C C . ASN A 1 175 ? 24.94200 32.21500 -4.98700 1.000 51.62000 143 ASN A C 1
ATOM 1062 O O . ASN A 1 175 ? 24.49900 32.52200 -6.09700 1.000 54.31000 143 ASN A O 1
ATOM 1067 N N . LYS A 1 176 ? 25.00900 33.09600 -3.98800 1.000 56.37000 144 LYS A N 1
ATOM 1068 C CA . LYS A 1 176 ? 24.45400 34.43300 -4.20500 1.000 58.42000 144 LYS A CA 1
ATOM 1069 C C . LYS A 1 176 ? 25.17000 35.15800 -5.33700 1.000 58.63000 144 LYS A C 1
ATOM 1070 O O . LYS A 1 176 ? 24.52600 35.77500 -6.19600 1.000 55.88000 144 LYS A O 1
ATOM 1076 N N . ASP A 1 177 ? 26.50400 35.06700 -5.36700 1.000 59.30000 145 ASP A N 1
ATOM 1077 C CA . ASP A 1 177 ? 27.31500 35.87000 -6.28400 1.000 63.46000 145 ASP A CA 1
ATOM 1078 C C . ASP A 1 177 ? 27.19500 35.40700 -7.73300 1.000 67.98000 145 ASP A C 1
ATOM 1079 O O . ASP A 1 177 ? 27.31900 36.22600 -8.65600 1.000 64.60000 145 ASP A O 1
ATOM 1084 N N . THR A 1 178 ? 26.95800 34.11600 -7.95000 1.000 60.84000 146 THR A N 1
ATOM 1085 C CA . THR A 1 178 ? 26.79400 33.58000 -9.29400 1.000 56.86000 146 THR A CA 1
ATOM 1086 C C . THR A 1 178 ? 25.69400 34.32700 -10.05700 1.000 61.69000 146 THR A C 1
ATOM 1087 O O . THR A 1 178 ? 24.57200 34.45800 -9.54600 1.000 64.64000 146 THR A O 1
ATOM 1091 N N . PRO A 1 179 ? 25.95900 34.80500 -11.27900 1.000 60.29000 147 PRO A N 1
ATOM 1092 C CA . PRO A 1 179 ? 24.93300 35.56300 -12.01300 1.000 56.78000 147 PRO A CA 1
ATOM 1093 C C . PRO A 1 179 ? 23.73400 34.69500 -12.36200 1.000 62.83000 147 PRO A C 1
ATOM 1094 O O . PRO A 1 179 ? 23.86800 33.50300 -12.66400 1.000 60.12000 147 PRO A O 1
ATOM 1098 N N . VAL A 1 180 ? 22.55100 35.31800 -12.33100 1.000 56.50000 148 VAL A N 1
ATOM 1099 C CA . VAL A 1 180 ? 21.30800 34.57500 -12.48900 1.000 54.08000 148 VAL A CA 1
ATOM 1100 C C . VAL A 1 180 ? 21.30900 33.80600 -13.79900 1.000 64.24000 148 VAL A C 1
ATOM 1101 O O . VAL A 1 180 ? 20.92600 32.63000 -13.84500 1.000 61.53000 148 VAL A O 1
ATOM 1105 N N . GLU A 1 181 ? 21.75400 34.45000 -14.87900 1.000 64.64000 149 GLU A N 1
ATOM 1106 C CA . GLU A 1 181 ? 21.80100 33.80600 -16.18600 1.000 67.09000 149 GLU A CA 1
ATOM 1107 C C . GLU A 1 181 ? 22.71900 32.59800 -16.22300 1.000 62.94000 149 GLU A C 1
ATOM 1108 O O . GLU A 1 181 ? 22.54200 31.73200 -17.07900 1.000 67.05000 149 GLU A O 1
ATOM 1114 N N . GLN A 1 182 ? 23.71300 32.52100 -15.35000 1.000 62.81000 150 GLN A N 1
ATOM 1115 C CA . GLN A 1 182 ? 24.55400 31.33600 -15.31500 1.000 66.76000 150 GLN A CA 1
ATOM 1116 C C . GLN A 1 182 ? 24.23800 30.44600 -14.11900 1.000 64.12000 150 GLN A C 1
ATOM 1117 O O . GLN A 1 182 ? 25.02800 29.55700 -13.78600 1.000 63.73000 150 GLN A O 1
ATOM 1123 N N . GLY A 1 183 ? 23.07800 30.65100 -13.48400 1.000 61.29000 151 GLY A N 1
ATOM 1124 C CA . GLY A 1 183 ? 22.71000 29.83200 -12.33600 1.000 61.40000 151 GLY A CA 1
ATOM 1125 C C . GLY A 1 183 ? 22.87700 28.33800 -12.55000 1.000 57.63000 151 GLY A C 1
ATOM 1126 O O . GLY A 1 183 ? 23.19000 27.60700 -11.60600 1.000 64.40000 151 GLY A O 1
ATOM 1127 N N . LYS A 1 184 ? 22.66700 27.86000 -13.78200 1.000 52.77000 152 LYS A N 1
ATOM 1128 C CA . LYS A 1 184 ? 22.76500 26.43000 -14.05200 1.000 55.11000 152 LYS A CA 1
ATOM 1129 C C . LYS A 1 184 ? 24.14500 25.87300 -13.71700 1.000 58.40000 152 LYS A C 1
ATOM 1130 O O . LYS A 1 184 ? 24.26200 24.71000 -13.32000 1.000 60.43000 152 LYS A O 1
ATOM 1136 N N . ASP A 1 185 ? 25.20900 26.66200 -13.89400 1.000 60.74000 153 ASP A N 1
ATOM 1137 C CA . ASP A 1 185 ? 26.53800 26.14100 -13.57700 1.000 60.31000 153 ASP A CA 1
ATOM 1138 C C . ASP A 1 185 ? 26.58300 25.61100 -12.16000 0.650 62.51000 153 ASP A C 1
ATOM 1139 O O . ASP A 1 185 ? 27.19700 24.57100 -11.89100 1.000 61.42000 153 ASP A O 1
ATOM 1144 N N . ASP A 1 186 ? 25.96500 26.34400 -11.23100 1.000 62.99000 154 ASP A N 1
ATOM 1145 C CA . ASP A 1 186 ? 26.01900 25.97300 -9.82300 1.000 60.86000 154 ASP A CA 1
ATOM 1146 C C . ASP A 1 186 ? 25.25000 24.67900 -9.56400 1.000 58.64000 154 ASP A C 1
ATOM 1147 O O . ASP A 1 186 ? 25.73900 23.79300 -8.85500 1.000 58.74000 154 ASP A O 1
ATOM 1152 N N . TYR A 1 187 ? 24.08600 24.53700 -10.18000 1.000 56.14000 155 TYR A N 1
ATOM 1153 C CA . TYR A 1 187 ? 23.29000 23.30100 -9.99300 1.000 61.49000 155 TYR A CA 1
ATOM 1154 C C . TYR A 1 187 ? 24.07500 22.10300 -10.52400 1.000 63.02000 155 TYR A C 1
ATOM 1155 O O . TYR A 1 187 ? 24.02700 21.04900 -9.90200 1.000 57.87000 155 TYR A O 1
ATOM 1164 N N . LEU A 1 188 ? 24.81900 22.29200 -11.61200 1.000 63.30000 156 LEU A N 1
ATOM 1165 C CA . LEU A 1 188 ? 25.53100 21.15200 -12.24000 1.000 65.79000 156 LEU A CA 1
ATOM 1166 C C . LEU A 1 188 ? 26.73400 20.75000 -11.38700 1.000 67.35000 156 LEU A C 1
ATOM 1167 O O . LEU A 1 188 ? 26.96000 19.54700 -11.24800 1.000 64.98000 156 LEU A O 1
ATOM 1172 N N . ILE A 1 189 ? 27.46400 21.72500 -10.84400 1.000 60.91000 157 ILE A N 1
ATOM 1173 C CA . ILE A 1 189 ? 28.62800 21.43000 -9.96000 1.000 61.67000 157 ILE A CA 1
ATOM 1174 C C . ILE A 1 189 ? 28.12700 20.57400 -8.79400 1.000 63.97000 157 ILE A C 1
ATOM 1175 O O . ILE A 1 189 ? 28.74900 19.53500 -8.51300 1.000 59.65000 157 ILE A O 1
ATOM 1180 N N . CYS A 1 190 ? 27.03100 20.98800 -8.16100 1.000 59.33000 158 CYS A N 1
ATOM 1181 C CA . CYS A 1 190 ? 26.54200 20.22400 -7.01800 1.000 66.17000 158 CYS A CA 1
ATOM 1182 C C . CYS A 1 190 ? 26.09900 18.83000 -7.45400 1.000 62.03000 158 CYS A C 1
ATOM 1183 O O . CYS A 1 190 ? 26.40100 17.83500 -6.78300 1.000 60.79000 158 CYS A O 1
ATOM 1186 N N . MET A 1 191 ? 25.39400 18.74000 -8.57800 1.000 59.70000 159 MET A N 1
ATOM 1187 C CA . MET A 1 191 ? 24.86100 17.42900 -9.03200 1.000 61.70000 159 MET A CA 1
ATOM 1188 C C . MET A 1 191 ? 26.00100 16.41700 -9.13100 1.000 61.39000 159 MET A C 1
ATOM 1189 O O . MET A 1 191 ? 25.78400 15.26500 -8.77400 1.000 61.72000 159 MET A O 1
ATOM 1194 N N . GLU A 1 192 ? 27.17400 16.84800 -9.57800 1.000 60.05000 160 GLU A N 1
ATOM 1195 C CA . GLU A 1 192 ? 28.29800 15.90400 -9.78200 1.000 64.92000 160 GLU A CA 1
ATOM 1196 C C . GLU A 1 192 ? 28.82700 15.42900 -8.43500 1.000 65.18000 160 GLU A C 1
ATOM 1197 O O . GLU A 1 192 ? 29.13900 14.23900 -8.31700 1.000 65.57000 160 GLU A O 1
ATOM 1203 N N . LYS A 1 193 ? 28.89900 16.32800 -7.45700 1.000 63.78000 161 LYS A N 1
ATOM 1204 C CA . LYS A 1 193 ? 29.50500 15.97600 -6.15400 1.000 57.76000 161 LYS A CA 1
ATOM 1205 C C . LYS A 1 193 ? 28.54300 15.14400 -5.31800 1.000 59.88000 161 LYS A C 1
ATOM 1206 O O . LYS A 1 193 ? 29.02800 14.46000 -4.41600 1.000 65.80000 161 LYS A O 1
ATOM 1212 N N . ILE A 1 194 ? 27.24700 15.17300 -5.62500 1.000 54.61000 162 ILE A N 1
ATOM 1213 C CA . ILE A 1 194 ? 26.28000 14.50100 -4.75700 1.000 57.34000 162 ILE A CA 1
ATOM 1214 C C . ILE A 1 194 ? 25.61700 13.30300 -5.41800 1.000 58.31000 162 ILE A C 1
ATOM 1215 O O . ILE A 1 194 ? 24.92500 12.53600 -4.72000 1.000 55.09000 162 ILE A O 1
ATOM 1220 N N . TYR A 1 195 ? 25.79700 13.12400 -6.73600 1.000 58.13000 163 TYR A N 1
ATOM 1221 C CA . TYR A 1 195 ? 25.08100 12.08400 -7.47000 1.000 56.56000 163 TYR A CA 1
ATOM 1222 C C . TYR A 1 195 ? 25.33600 10.70900 -6.87200 1.000 57.21000 163 TYR A C 1
ATOM 1223 O O . TYR A 1 195 ? 24.39800 9.92800 -6.68300 1.000 59.10000 163 TYR A O 1
ATOM 1232 N N . ALA A 1 196 ? 26.59500 10.39500 -6.55800 1.000 57.53000 164 ALA A N 1
ATOM 1233 C CA . ALA A 1 196 ? 26.88900 9.11100 -5.93500 1.000 61.50000 164 ALA A CA 1
ATOM 1234 C C . ALA A 1 196 ? 26.20500 8.93200 -4.58200 1.000 63.90000 164 ALA A C 1
ATOM 1235 O O . ALA A 1 196 ? 26.13300 7.79800 -4.09500 1.000 63.76000 164 ALA A O 1
ATOM 1237 N N . TYR A 1 197 ? 25.68900 9.99900 -3.96000 1.000 63.17000 165 TYR A N 1
ATOM 1238 C CA . TYR A 1 197 ? 25.22200 9.89000 -2.58400 1.000 61.74000 165 TYR A CA 1
ATOM 1239 C C . TYR A 1 197 ? 23.74100 10.15800 -2.37600 1.000 62.65000 165 TYR A C 1
ATOM 1240 O O . TYR A 1 197 ? 23.23000 9.84300 -1.29600 1.000 63.36000 165 TYR A O 1
ATOM 1249 N N . ALA A 1 198 ? 23.03900 10.70400 -3.35900 1.000 56.20000 166 ALA A N 1
ATOM 1250 C CA . ALA A 1 198 ? 21.67100 11.14800 -3.16300 1.000 56.33000 166 ALA A CA 1
ATOM 1251 C C . ALA A 1 198 ? 20.67800 10.05000 -3.52800 1.000 59.57000 166 ALA A C 1
ATOM 1252 O O . ALA A 1 198 ? 20.89900 9.27900 -4.46500 1.000 62.90000 166 ALA A O 1
ATOM 1254 N N . GLY A 1 199 ? 19.57200 9.99300 -2.79500 1.000 54.89000 167 GLY A N 1
ATOM 1255 C CA . GLY A 1 199 ? 18.44200 9.20800 -3.24900 1.000 51.82000 167 GLY A CA 1
ATOM 1256 C C . GLY A 1 199 ? 17.66000 9.92000 -4.33800 1.000 57.26000 167 GLY A C 1
ATOM 1257 O O . GLY A 1 199 ? 17.25900 9.30400 -5.32900 1.000 57.73000 167 GLY A O 1
ATOM 1258 N N . TYR A 1 200 ? 17.39800 11.21500 -4.14600 1.000 59.64000 168 TYR A N 1
ATOM 1259 C CA . TYR A 1 200 ? 16.96700 12.08600 -5.23300 1.000 58.28000 168 TYR A CA 1
ATOM 1260 C C . TYR A 1 200 ? 17.61100 13.45700 -5.04200 1.000 53.30000 168 TYR A C 1
ATOM 1261 O O . TYR A 1 200 ? 18.17500 13.76800 -3.99300 1.000 53.07000 168 TYR A O 1
ATOM 1270 N N . ILE A 1 201 ? 17.56500 14.26000 -6.09500 1.000 50.74000 169 ILE A N 1
ATOM 1271 C CA . ILE A 1 201 ? 18.13100 15.60200 -6.11500 1.000 50.82000 169 ILE A CA 1
ATOM 1272 C C . ILE A 1 201 ? 16.98000 16.58200 -6.28900 1.000 58.07000 169 ILE A C 1
ATOM 1273 O O . ILE A 1 201 ? 16.10900 16.37800 -7.14300 1.000 56.99000 169 ILE A O 1
ATOM 1278 N N . ALA A 1 202 ? 16.96600 17.62500 -5.46600 1.000 54.29000 170 ALA A N 1
ATOM 1279 C CA . ALA A 1 202 ? 15.94000 18.65400 -5.50800 1.000 52.53000 170 ALA A CA 1
ATOM 1280 C C . ALA A 1 202 ? 16.57700 19.96500 -5.96000 1.000 48.90000 170 ALA A C 1
ATOM 1281 O O . ALA A 1 202 ? 17.61500 20.37600 -5.42700 1.000 50.38000 170 ALA A O 1
ATOM 1283 N N . ILE A 1 203 ? 16.02200 20.51600 -7.03600 1.000 47.77000 171 ILE A N 1
ATOM 1284 C CA . ILE A 1 203 ? 16.54600 21.76900 -7.63900 1.000 49.67000 171 ILE A CA 1
ATOM 1285 C C . ILE A 1 203 ? 15.70000 22.91000 -7.10600 1.000 51.40000 171 ILE A C 1
ATOM 1286 O O . ILE A 1 203 ? 14.50900 22.95400 -7.39700 1.000 51.58000 171 ILE A O 1
ATOM 1291 N N . ASN A 1 204 ? 16.32800 23.80200 -6.36800 1.000 46.51000 172 ASN A N 1
ATOM 1292 C CA . ASN A 1 204 ? 15.58300 24.89900 -5.72400 1.000 49.59000 172 ASN A CA 1
ATOM 1293 C C . ASN A 1 204 ? 15.65000 26.16300 -6.57200 1.000 51.54000 172 ASN A C 1
ATOM 1294 O O . ASN A 1 204 ? 16.70400 26.78900 -6.58200 1.000 54.48000 172 ASN A O 1
ATOM 1299 N N . ILE A 1 205 ? 14.54600 26.52800 -7.20800 1.000 48.64000 173 ILE A N 1
ATOM 1300 C CA . ILE A 1 205 ? 14.48300 27.79100 -7.99400 1.000 48.44000 173 ILE A CA 1
ATOM 1301 C C . ILE A 1 205 ? 13.31500 28.60300 -7.44000 1.000 49.11000 173 ILE A C 1
ATOM 1302 O O . ILE A 1 205 ? 12.78200 29.42900 -8.18700 1.000 56.48000 173 ILE A O 1
ATOM 1307 N N . SER A 1 206 ? 12.97600 28.40600 -6.16300 1.000 51.65000 174 SER A N 1
ATOM 1308 C CA . SER A 1 206 ? 11.76600 29.05300 -5.59400 1.000 51.42000 174 SER A CA 1
ATOM 1309 C C . SER A 1 206 ? 12.04700 29.84300 -4.31400 1.000 46.65000 174 SER A C 1
ATOM 1310 O O . SER A 1 206 ? 11.08500 30.36000 -3.74700 1.000 46.85000 174 SER A O 1
ATOM 1313 N N . SER A 1 207 ? 13.28700 29.88300 -3.83800 1.000 44.75000 175 SER A N 1
ATOM 1314 C CA . SER A 1 207 ? 13.56800 30.73400 -2.69300 1.000 48.98000 175 SER A CA 1
ATOM 1315 C C . SER A 1 207 ? 13.31400 32.19600 -3.05900 1.000 49.86000 175 SER A C 1
ATOM 1316 O O . SER A 1 207 ? 13.78200 32.65600 -4.10900 1.000 48.23000 175 SER A O 1
ATOM 1319 N N . PRO A 1 208 ? 12.59500 32.96000 -2.23100 1.000 44.86000 176 PRO A N 1
ATOM 1320 C CA . PRO A 1 208 ? 12.46500 34.39600 -2.49200 1.000 48.63000 176 PRO A CA 1
ATOM 1321 C C . PRO A 1 208 ? 13.65100 35.19300 -1.99100 1.000 53.40000 176 PRO A C 1
ATOM 1322 O O . PRO A 1 208 ? 13.64100 36.42200 -2.11000 1.000 52.93000 176 PRO A O 1
ATOM 1326 N N . ASN A 1 209 ? 14.66300 34.51900 -1.43700 1.000 49.64000 177 ASN A N 1
ATOM 1327 C CA . ASN A 1 209 ? 15.71800 35.15400 -0.65800 1.000 53.79000 177 ASN A CA 1
ATOM 1328 C C . ASN A 1 209 ? 17.07100 35.19200 -1.35200 1.000 54.61000 177 ASN A C 1
ATOM 1329 O O . ASN A 1 209 ? 18.05200 35.64900 -0.75000 1.000 55.17000 177 ASN A O 1
ATOM 1334 N N . THR A 1 210 ? 17.15400 34.73200 -2.59000 1.000 49.95000 178 THR A N 1
ATOM 1335 C CA . THR A 1 210 ? 18.31900 34.99200 -3.40700 1.000 48.68000 178 THR A CA 1
ATOM 1336 C C . THR A 1 210 ? 17.86700 35.80400 -4.60600 1.000 53.88000 178 THR A C 1
ATOM 1337 O O . THR A 1 210 ? 16.98300 35.34500 -5.35200 1.000 52.49000 178 THR A O 1
ATOM 1341 N N . PRO A 1 211 ? 18.42700 36.99600 -4.83700 1.000 57.44000 179 PRO A N 1
ATOM 1342 C CA . PRO A 1 211 ? 17.86300 37.89200 -5.86100 1.000 57.37000 179 PRO A CA 1
ATOM 1343 C C . PRO A 1 211 ? 17.72400 37.20600 -7.21900 1.000 50.53000 179 PRO A C 1
ATOM 1344 O O . PRO A 1 211 ? 18.65700 36.56700 -7.72300 1.000 49.17000 179 PRO A O 1
ATOM 1348 N N . GLY A 1 212 ? 16.52900 37.31100 -7.79500 1.000 48.92000 180 GLY A N 1
ATOM 1349 C CA . GLY A 1 212 ? 16.28800 36.82400 -9.13600 1.000 52.80000 180 GLY A CA 1
ATOM 1350 C C . GLY A 1 212 ? 16.19100 35.32100 -9.28700 1.000 53.35000 180 GLY A C 1
ATOM 1351 O O . GLY A 1 212 ? 15.84200 34.85500 -10.38000 1.000 53.30000 180 GLY A O 1
ATOM 1352 N N . LEU A 1 213 ? 16.49400 34.54400 -8.23900 1.000 53.44000 181 LEU A N 1
ATOM 1353 C CA . LEU A 1 213 ? 16.42500 33.08700 -8.33500 1.000 50.29000 181 LEU A CA 1
ATOM 1354 C C . LEU A 1 213 ? 15.09600 32.63000 -8.93900 1.000 51.01000 181 LEU A C 1
ATOM 1355 O O . LEU A 1 213 ? 15.06700 31.72000 -9.77300 1.000 48.97000 181 LEU A O 1
ATOM 1360 N N . ARG A 1 214 ? 13.98600 33.27500 -8.56000 1.000 43.79000 182 ARG A N 1
ATOM 1361 C CA . ARG A 1 214 ? 12.68000 32.80000 -9.00700 1.000 48.05000 182 ARG A CA 1
ATOM 1362 C C . ARG A 1 214 ? 12.45100 32.99800 -10.49700 1.000 60.12000 182 ARG A C 1
ATOM 1363 O O . ARG A 1 214 ? 11.51500 32.39200 -11.05100 1.000 56.94000 182 ARG A O 1
ATOM 1371 N N . THR A 1 215 ? 13.25400 33.85600 -11.15500 1.000 53.14000 183 THR A N 1
ATOM 1372 C CA . THR A 1 215 ? 13.14900 33.99800 -12.60400 1.000 50.27000 183 THR A CA 1
ATOM 1373 C C . THR A 1 215 ? 13.59900 32.73700 -13.32700 1.000 54.62000 183 THR A C 1
ATOM 1374 O O . THR A 1 215 ? 13.24400 32.54500 -14.49400 1.000 58.86000 183 THR A O 1
ATOM 1378 N N . LEU A 1 216 ? 14.37700 31.88100 -12.67200 1.000 50.05000 184 LEU A N 1
ATOM 1379 C CA . LEU A 1 216 ? 14.77600 30.64100 -13.31300 1.000 50.40000 184 LEU A CA 1
ATOM 1380 C C . LEU A 1 216 ? 13.62200 29.67400 -13.48700 1.000 58.22000 184 LEU A C 1
ATOM 1381 O O . LEU A 1 216 ? 13.83900 28.57800 -14.01900 1.000 56.69000 184 LEU A O 1
ATOM 1386 N N . GLN A 1 217 ? 12.41000 30.00400 -13.05000 1.000 54.53000 185 GLN A N 1
ATOM 1387 C CA . GLN A 1 217 ? 11.30200 29.10900 -13.34400 1.000 61.09000 185 GLN A CA 1
ATOM 1388 C C . GLN A 1 217 ? 10.43000 29.65100 -14.47300 1.000 65.82000 185 GLN A C 1
ATOM 1389 O O . GLN A 1 217 ? 9.41600 29.03300 -14.82600 1.000 59.98000 185 GLN A O 1
ATOM 1395 N N . TYR A 1 218 ? 10.84600 30.75700 -15.08600 1.000 59.10000 186 TYR A N 1
ATOM 1396 C CA . TYR A 1 218 ? 10.10600 31.39800 -16.15700 1.000 62.51000 186 TYR A CA 1
ATOM 1397 C C . TYR A 1 218 ? 10.72200 31.04400 -17.51100 1.000 60.38000 186 TYR A C 1
ATOM 1398 O O . TYR A 1 218 ? 11.95000 30.94300 -17.64500 1.000 59.51000 186 TYR A O 1
ATOM 1407 N N . GLY A 1 219 ? 9.85100 30.82100 -18.49800 1.000 58.38000 187 GLY A N 1
ATOM 1408 C CA . GLY A 1 219 ? 10.19300 30.82800 -19.91300 1.000 56.21000 187 GLY A CA 1
ATOM 1409 C C . GLY A 1 219 ? 11.46800 30.12700 -20.33600 1.000 55.85000 187 GLY A C 1
ATOM 1410 O O . GLY A 1 219 ? 11.65000 28.92800 -20.09500 1.000 57.96000 187 GLY A O 1
ATOM 1411 N N . GLU A 1 220 ? 12.35800 30.89200 -20.97100 1.000 56.29000 188 GLU A N 1
ATOM 1412 C CA . GLU A 1 220 ? 13.55000 30.32400 -21.58300 1.000 60.80000 188 GLU A CA 1
ATOM 1413 C C . GLU A 1 220 ? 14.58300 29.94600 -20.54100 1.000 58.17000 188 GLU A C 1
ATOM 1414 O O . GLU A 1 220 ? 15.27400 28.92900 -20.68200 1.000 64.83000 188 GLU A O 1
ATOM 1420 N N . ALA A 1 221 ? 14.72000 30.76500 -19.49700 1.000 60.40000 189 ALA A N 1
ATOM 1421 C CA . ALA A 1 221 ? 15.57100 30.40600 -18.36800 1.000 59.52000 189 ALA A CA 1
ATOM 1422 C C . ALA A 1 221 ? 15.28300 28.98200 -17.89200 1.000 55.74000 189 ALA A C 1
ATOM 1423 O O . ALA A 1 221 ? 16.18900 28.14400 -17.81700 1.000 56.83000 189 ALA A O 1
ATOM 1425 N N . LEU A 1 222 ? 14.02000 28.68400 -17.57400 1.000 54.97000 190 LEU A N 1
ATOM 1426 C CA . LEU A 1 222 ? 13.68700 27.33800 -17.10100 1.000 55.60000 190 LEU A CA 1
ATOM 1427 C C . LEU A 1 222 ? 14.05700 26.28500 -18.13800 1.000 59.50000 190 LEU A C 1
ATOM 1428 O O . LEU A 1 222 ? 14.72100 25.28400 -17.82500 1.000 58.07000 190 LEU A O 1
ATOM 1433 N N . ASP A 1 223 ? 13.61900 26.49400 -19.38600 1.000 63.15000 191 ASP A N 1
ATOM 1434 C CA . ASP A 1 223 ? 13.94700 25.57000 -20.47000 1.000 64.58000 191 ASP A CA 1
ATOM 1435 C C . ASP A 1 223 ? 15.45200 25.32900 -20.53700 1.000 63.27000 191 ASP A C 1
ATOM 1436 O O . ASP A 1 223 ? 15.90800 24.18200 -20.61500 1.000 59.58000 191 ASP A O 1
ATOM 1441 N N . ASP A 1 224 ? 16.24500 26.40700 -20.48000 1.000 62.18000 192 ASP A N 1
ATOM 1442 C CA . ASP A 1 224 ? 17.69600 26.24800 -20.48300 1.000 59.81000 192 ASP A CA 1
ATOM 1443 C C . ASP A 1 224 ? 18.17400 25.47300 -19.25400 1.000 66.19000 192 ASP A C 1
ATOM 1444 O O . ASP A 1 224 ? 18.90800 24.47900 -19.37800 1.000 62.91000 192 ASP A O 1
ATOM 1449 N N . LEU A 1 225 ? 17.75800 25.90300 -18.05200 1.000 57.35000 193 LEU A N 1
ATOM 1450 C CA . LEU A 1 225 ? 18.18400 25.20100 -16.84300 1.000 55.52000 193 LEU A CA 1
ATOM 1451 C C . LEU A 1 225 ? 17.84500 23.71600 -16.92500 1.000 57.22000 193 LEU A C 1
ATOM 1452 O O . LEU A 1 225 ? 18.69900 22.85300 -16.66600 1.000 57.40000 193 LEU A O 1
ATOM 1457 N N . LEU A 1 226 ? 16.59700 23.39900 -17.28500 1.000 54.67000 194 LEU A N 1
ATOM 1458 C CA . LEU A 1 226 ? 16.15500 22.00700 -17.27800 1.000 57.33000 194 LEU A CA 1
ATOM 1459 C C . LEU A 1 226 ? 16.94900 21.16500 -18.26900 1.000 63.79000 194 LEU A C 1
ATOM 1460 O O . LEU A 1 226 ? 17.27100 19.99900 -17.99400 1.000 61.78000 194 LEU A O 1
ATOM 1465 N N . THR A 1 227 ? 17.28900 21.74300 -19.42300 1.000 60.68000 195 THR A N 1
ATOM 1466 C CA . THR A 1 227 ? 18.08900 21.02200 -20.40500 1.000 61.11000 195 THR A CA 1
ATOM 1467 C C . THR A 1 227 ? 19.47300 20.71100 -19.85700 1.000 66.29000 195 THR A C 1
ATOM 1468 O O . THR A 1 227 ? 19.92800 19.56000 -19.91000 1.000 65.51000 195 THR A O 1
ATOM 1472 N N . ALA A 1 228 ? 20.16400 21.72700 -19.32400 1.000 59.57000 196 ALA A N 1
ATOM 1473 C CA . ALA A 1 228 ? 21.50000 21.47700 -18.78700 1.000 61.00000 196 ALA A CA 1
ATOM 1474 C C . ALA A 1 228 ? 21.45600 20.42400 -17.68200 1.000 64.68000 196 ALA A C 1
ATOM 1475 O O . ALA A 1 228 ? 22.35200 19.57300 -17.57700 1.000 64.15000 196 ALA A O 1
ATOM 1477 N N . ILE A 1 229 ? 20.39700 20.44100 -16.87200 1.000 64.10000 197 ILE A N 1
ATOM 1478 C CA . ILE A 1 229 ? 20.31300 19.53500 -15.73000 1.000 64.24000 197 ILE A CA 1
ATOM 1479 C C . ILE A 1 229 ? 20.09600 18.10300 -16.19500 1.000 62.48000 197 ILE A C 1
ATOM 1480 O O . ILE A 1 229 ? 20.74200 17.16700 -15.70300 1.000 58.54000 197 ILE A O 1
ATOM 1485 N N . LYS A 1 230 ? 19.17500 17.91400 -17.14400 1.000 62.64000 198 LYS A N 1
ATOM 1486 C CA . LYS A 1 230 ? 18.90200 16.58800 -17.67500 1.000 60.28000 198 LYS A CA 1
ATOM 1487 C C . LYS A 1 230 ? 20.11600 16.02000 -18.40200 1.000 65.29000 198 LYS A C 1
ATOM 1488 O O . LYS A 1 230 ? 20.38100 14.81500 -18.32800 1.000 61.33000 198 LYS A O 1
ATOM 1494 N N . ASN A 1 231 ? 20.87100 16.86700 -19.10400 1.000 66.74000 199 ASN A N 1
ATOM 1495 C CA . ASN A 1 231 ? 22.07700 16.37700 -19.75800 1.000 65.18000 199 ASN A CA 1
ATOM 1496 C C . ASN A 1 231 ? 23.12600 15.96600 -18.73700 1.000 63.16000 199 ASN A C 1
ATOM 1497 O O . ASN A 1 231 ? 23.78900 14.93700 -18.90600 1.000 66.23000 199 ASN A O 1
ATOM 1502 N N . LYS A 1 232 ? 23.29100 16.75100 -17.67100 1.000 64.26000 200 LYS A N 1
ATOM 1503 C CA . LYS A 1 232 ? 24.17200 16.32400 -16.58900 1.000 65.56000 200 LYS A CA 1
ATOM 1504 C C . LYS A 1 232 ? 23.68500 15.01000 -15.98200 1.000 67.39000 200 LYS A C 1
ATOM 1505 O O . LYS A 1 232 ? 24.47900 14.08300 -15.75200 1.000 63.76000 200 LYS A O 1
ATOM 1511 N N . GLN A 1 233 ? 22.37500 14.89800 -15.74100 1.000 61.24000 201 GLN A N 1
ATOM 1512 C CA . GLN A 1 233 ? 21.83900 13.64700 -15.22400 1.000 57.77000 201 GLN A CA 1
ATOM 1513 C C . GLN A 1 233 ? 22.22800 12.49600 -16.13100 1.000 62.99000 201 GLN A C 1
ATOM 1514 O O . GLN A 1 233 ? 22.67800 11.44300 -15.67000 1.000 57.08000 201 GLN A O 1
ATOM 1520 N N . ASN A 1 234 ? 22.05700 12.69700 -17.43800 1.000 64.76000 202 ASN A N 1
ATOM 1521 C CA . ASN A 1 234 ? 22.34700 11.65800 -18.41300 1.000 66.81000 202 ASN A CA 1
ATOM 1522 C C . ASN A 1 234 ? 23.83000 11.29000 -18.39700 1.000 70.06000 202 ASN A C 1
ATOM 1523 O O . ASN A 1 234 ? 24.18900 10.10700 -18.28300 1.000 65.35000 202 ASN A O 1
ATOM 1528 N N . ASP A 1 235 ? 24.70800 12.29800 -18.49400 1.000 62.31000 203 ASP A N 1
ATOM 1529 C CA . ASP A 1 235 ? 26.13800 12.04600 -18.35100 1.000 64.57000 203 ASP A CA 1
ATOM 1530 C C . ASP A 1 235 ? 26.43300 11.29800 -17.05500 1.000 68.04000 203 ASP A C 1
ATOM 1531 O O . ASP A 1 235 ? 27.22800 10.34700 -17.04800 1.000 70.99000 203 ASP A O 1
ATOM 1536 N N . LEU A 1 236 ? 25.80500 11.71000 -15.94300 1.000 66.71000 204 LEU A N 1
ATOM 1537 C CA . LEU A 1 236 ? 26.18300 11.15700 -14.64000 1.000 68.26000 204 LEU A CA 1
ATOM 1538 C C . LEU A 1 236 ? 25.67600 9.73300 -14.45100 1.000 65.32000 204 LEU A C 1
ATOM 1539 O O . LEU A 1 236 ? 26.33400 8.93100 -13.77900 1.000 67.39000 204 LEU A O 1
ATOM 1544 N N . GLN A 1 237 ? 24.50400 9.40900 -15.00400 1.000 64.97000 205 GLN A N 1
ATOM 1545 C CA . GLN A 1 237 ? 24.04800 8.01900 -15.03000 1.000 70.13000 205 GLN A CA 1
ATOM 1546 C C . GLN A 1 237 ? 25.05600 7.11700 -15.73300 1.000 70.81000 205 GLN A C 1
ATOM 1547 O O . GLN A 1 237 ? 25.33200 6.00100 -15.27000 1.000 72.02000 205 GLN A O 1
ATOM 1553 N N . ALA A 1 238 ? 25.59900 7.58200 -16.86800 1.000 67.15000 206 ALA A N 1
ATOM 1554 C CA . ALA A 1 238 ? 26.58900 6.80900 -17.60700 1.000 75.10000 206 ALA A CA 1
ATOM 1555 C C . ALA A 1 238 ? 27.88000 6.62400 -16.80900 1.000 78.50000 206 ALA A C 1
ATOM 1556 O O . ALA A 1 238 ? 28.48300 5.54300 -16.84800 1.000 82.56000 206 ALA A O 1
ATOM 1558 N N . MET A 1 239 ? 28.29900 7.64900 -16.06200 1.000 70.28000 207 MET A N 1
ATOM 1559 C CA . MET A 1 239 ? 29.50700 7.56800 -15.24400 1.000 71.64000 207 MET A CA 1
ATOM 1560 C C . MET A 1 239 ? 29.32200 6.67300 -14.01600 1.000 75.52000 207 MET A C 1
ATOM 1561 O O . MET A 1 239 ? 30.20500 5.86900 -13.69900 1.000 78.04000 207 MET A O 1
ATOM 1566 N N . HIS A 1 240 ? 28.19300 6.80300 -13.30800 1.000 70.15000 208 HIS A N 1
ATOM 1567 C CA . HIS A 1 240 ? 27.95600 6.10900 -12.04200 1.000 71.48000 208 HIS A CA 1
ATOM 1568 C C . HIS A 1 240 ? 27.09100 4.85500 -12.19300 1.000 73.60000 208 HIS A C 1
ATOM 1569 O O . HIS A 1 240 ? 26.99300 4.06900 -11.24400 1.000 70.24000 208 HIS A O 1
ATOM 1576 N N . HIS A 1 241 ? 26.46000 4.64700 -13.35000 1.000 74.04000 209 HIS A N 1
ATOM 1577 C CA . HIS A 1 241 ? 25.70100 3.42000 -13.60800 1.000 80.07000 209 HIS A CA 1
ATOM 1578 C C . HIS A 1 241 ? 24.50600 3.30100 -12.66100 1.000 77.69000 209 HIS A C 1
ATOM 1579 O O . HIS A 1 241 ? 24.27800 2.26500 -12.03100 1.000 74.25000 209 HIS A O 1
ATOM 1586 N N . LYS A 1 242 ? 23.74500 4.39000 -12.56000 1.000 75.23000 210 LYS A N 1
ATOM 1587 C CA . LYS A 1 242 ? 22.49600 4.41800 -11.81300 1.000 64.33000 210 LYS A CA 1
ATOM 1588 C C . LYS A 1 242 ? 21.75200 5.70100 -12.15400 1.000 67.06000 210 LYS A C 1
ATOM 1589 O O . LYS A 1 242 ? 22.36300 6.72400 -12.49100 1.000 61.16000 210 LYS A O 1
ATOM 1595 N N . TYR A 1 243 ? 20.42700 5.62300 -12.08600 1.000 66.52000 211 TYR 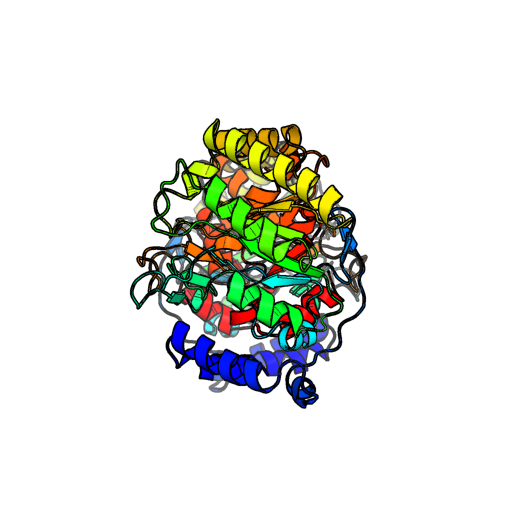A N 1
ATOM 1596 C CA . TYR A 1 243 ? 19.55700 6.76200 -12.34600 1.000 65.71000 211 TYR A CA 1
ATOM 1597 C C . TYR A 1 243 ? 19.08800 7.31600 -11.00200 1.000 66.49000 211 TYR A C 1
ATOM 1598 O O . TYR A 1 243 ? 18.43300 6.60800 -10.21900 1.000 64.93000 211 TYR A O 1
ATOM 1607 N N . VAL A 1 244 ? 19.45700 8.56600 -10.73100 1.000 61.62000 212 VAL A N 1
ATOM 1608 C CA . VAL A 1 244 ? 19.04400 9.32400 -9.55900 1.000 57.08000 212 VAL A CA 1
ATOM 1609 C C . VAL A 1 244 ? 18.03500 10.37200 -10.03900 1.000 54.97000 212 VAL A C 1
ATOM 1610 O O . VAL A 1 244 ? 18.39900 11.27200 -10.81000 1.000 59.53000 212 VAL A O 1
ATOM 1614 N N . PRO A 1 245 ? 16.77300 10.27600 -9.64100 1.000 51.55000 213 PRO A N 1
ATOM 1615 C CA . PRO A 1 245 ? 15.75600 11.21200 -10.15100 1.000 54.32000 213 PRO A CA 1
ATOM 1616 C C . PRO A 1 245 ? 15.97200 12.63900 -9.66000 1.000 55.23000 213 PRO A C 1
ATOM 1617 O O . PRO A 1 245 ? 16.57900 12.87000 -8.61300 1.000 57.69000 213 PRO A O 1
ATOM 1621 N N . ILE A 1 246 ? 15.45900 13.59600 -10.44000 1.000 55.14000 214 ILE A N 1
ATOM 1622 C CA . ILE A 1 246 ? 15.56200 15.03500 -10.17900 1.000 54.77000 214 ILE A CA 1
ATOM 1623 C C . ILE A 1 246 ? 14.16900 15.60800 -10.00100 1.000 56.72000 214 ILE A C 1
ATOM 1624 O O . ILE A 1 246 ? 13.32200 15.45400 -10.88800 1.000 55.27000 214 ILE A O 1
ATOM 1629 N N . ALA A 1 247 ? 13.94300 16.31600 -8.89300 1.000 57.57000 215 ALA A N 1
ATOM 1630 C CA . ALA A 1 247 ? 12.68300 17.02100 -8.67200 1.000 53.62000 215 ALA A CA 1
ATOM 1631 C C . ALA A 1 247 ? 12.95000 18.51900 -8.58000 1.000 55.42000 215 ALA A C 1
ATOM 1632 O O . ALA A 1 247 ? 13.92200 18.95100 -7.95400 1.000 56.91000 215 ALA A O 1
ATOM 1634 N N . VAL A 1 248 ? 12.08500 19.31500 -9.19500 1.000 53.38000 216 VAL A N 1
ATOM 1635 C CA . VAL A 1 248 ? 12.24400 20.76600 -9.20700 1.000 57.63000 216 VAL A CA 1
ATOM 1636 C C . VAL A 1 248 ? 11.25200 21.36400 -8.23100 1.000 49.28000 216 VAL A C 1
ATOM 1637 O O . VAL A 1 248 ? 10.05700 21.04800 -8.28700 1.000 53.05000 216 VAL A O 1
ATOM 1641 N N . LYS A 1 249 ? 11.76300 22.17800 -7.30400 1.000 47.36000 217 LYS A N 1
ATOM 1642 C CA . LYS A 1 249 ? 10.90800 22.83200 -6.28100 1.000 48.39000 217 LYS A CA 1
ATOM 1643 C C . LYS A 1 249 ? 10.42100 24.18100 -6.79900 1.000 49.22000 217 LYS A C 1
ATOM 1644 O O . LYS A 1 249 ? 11.26100 25.03200 -7.10900 1.000 50.42000 217 LYS A O 1
ATOM 1650 N N . ILE A 1 250 ? 9.11000 24.36000 -6.85600 1.000 45.41000 218 ILE A N 1
ATOM 1651 C CA . ILE A 1 250 ? 8.52200 25.59300 -7.43900 1.000 51.91000 218 ILE A CA 1
ATOM 1652 C C . ILE A 1 250 ? 7.92000 26.46400 -6.34100 1.000 52.89000 218 ILE A C 1
ATOM 1653 O O . ILE A 1 250 ? 7.95300 26.05400 -5.17800 1.000 52.90000 218 ILE A O 1
ATOM 1658 N N . ALA A 1 251 ? 7.36500 27.61000 -6.72000 1.000 52.00000 219 ALA A N 1
ATOM 1659 C CA . ALA A 1 251 ? 6.85900 28.57500 -5.73000 1.000 45.99000 219 ALA A CA 1
ATOM 1660 C C . ALA A 1 251 ? 5.33900 28.61100 -5.74600 1.000 48.45000 219 ALA A C 1
ATOM 1661 O O . ALA A 1 251 ? 4.75200 28.20300 -6.74400 1.000 49.79000 219 ALA A O 1
ATOM 1663 N N . PRO A 1 252 ? 4.68700 29.06000 -4.65900 1.000 48.34000 220 PRO A N 1
ATOM 1664 C CA . PRO A 1 252 ? 3.24100 29.20400 -4.64300 1.000 49.99000 220 PRO A CA 1
ATOM 1665 C C . PRO A 1 252 ? 2.78500 30.53400 -5.23400 1.000 49.63000 220 PRO A C 1
ATOM 1666 O O . PRO A 1 252 ? 1.60400 30.74400 -5.33900 1.000 52.55000 220 PRO A O 1
ATOM 1670 N N . ASP A 1 253 ? 3.73200 31.38100 -5.61100 1.000 47.89000 221 ASP A N 1
ATOM 1671 C CA . ASP A 1 253 ? 3.36800 32.74600 -6.06500 1.000 54.81000 221 ASP A CA 1
ATOM 1672 C C . ASP A 1 253 ? 3.26100 32.76900 -7.58900 1.000 55.92000 221 ASP A C 1
ATOM 1673 O O . ASP A 1 253 ? 3.03100 33.84600 -8.15000 1.000 67.67000 221 ASP A O 1
ATOM 1678 N N . LEU A 1 254 ? 3.38000 31.60700 -8.21800 1.000 52.68000 222 LEU A N 1
ATOM 1679 C CA . LEU A 1 254 ? 3.24500 31.50700 -9.68400 1.000 52.44000 222 LEU A CA 1
ATOM 1680 C C . LEU A 1 254 ? 1.79200 31.75000 -10.09300 1.000 54.84000 222 LEU A C 1
ATOM 1681 O O . LEU A 1 254 ? 0.89900 31.36500 -9.33500 1.000 48.99000 222 LEU A O 1
ATOM 1686 N N . SER A 1 255 ? 1.58300 32.34900 -11.26400 1.000 55.78000 223 SER A N 1
ATOM 1687 C CA . SER A 1 255 ? 0.22200 32.57200 -11.80800 1.000 56.51000 223 SER A CA 1
ATOM 1688 C C . SER A 1 255 ? -0.25600 31.28500 -12.47500 1.000 59.09000 223 SER A C 1
ATOM 1689 O O . SER A 1 255 ? 0.55000 30.36400 -12.61600 1.000 59.14000 223 SER A O 1
ATOM 1692 N N . GLU A 1 256 ? -1.52000 31.24100 -12.87900 1.000 58.08000 224 GLU A N 1
ATOM 1693 C CA . GLU A 1 256 ? -2.05400 30.04700 -13.57700 1.000 61.84000 224 GLU A CA 1
ATOM 1694 C C . GLU A 1 256 ? -1.25000 29.82400 -14.85400 1.000 63.03000 224 GLU A C 1
ATOM 1695 O O . GLU A 1 256 ? -0.77100 28.70900 -15.05200 1.000 69.62000 224 GLU A O 1
ATOM 1699 N N . GLU A 1 257 ? -1.09500 30.86500 -15.66500 1.000 62.55000 225 GLU A N 1
ATOM 1700 C CA . GLU A 1 257 ? -0.32800 30.76400 -16.92800 1.000 60.15000 225 GLU A CA 1
ATOM 1701 C C . GLU A 1 257 ? 1.08800 30.27800 -16.63000 1.000 61.26000 225 GLU A C 1
ATOM 1702 O O . GLU A 1 257 ? 1.55200 29.37600 -17.33100 1.000 65.46000 225 GLU A O 1
ATOM 1704 N N . GLU A 1 258 ? 1.73300 30.86000 -15.62400 1.000 59.11000 226 GLU A N 1
ATOM 1705 C CA . GLU A 1 258 ? 3.12300 30.48100 -15.28000 1.000 62.62000 226 GLU A CA 1
ATOM 1706 C C . GLU A 1 258 ? 3.16600 29.01200 -14.85300 1.000 60.67000 226 GLU A C 1
ATOM 1707 O O . GLU A 1 258 ? 4.12400 28.33500 -15.21700 1.000 62.04000 226 GLU A O 1
ATOM 1713 N N . LEU A 1 259 ? 2.15900 28.54800 -14.11800 1.000 58.24000 227 LEU A N 1
ATOM 1714 C CA . LEU A 1 259 ? 2.15500 27.15400 -13.61900 1.000 59.02000 227 LEU A CA 1
ATOM 1715 C C . LEU A 1 259 ? 1.95500 26.21300 -14.80600 1.000 59.78000 227 LEU A C 1
ATOM 1716 O O . LEU A 1 259 ? 2.60300 25.16700 -14.83800 1.000 57.45000 227 LEU A O 1
ATOM 1721 N N . ILE A 1 260 ? 1.12100 26.60900 -15.76300 1.000 61.44000 228 ILE A N 1
ATOM 1722 C CA . ILE A 1 260 ? 0.88600 25.78000 -16.97800 1.000 61.96000 228 ILE A CA 1
ATOM 1723 C C . ILE A 1 260 ? 2.20800 25.63600 -17.73100 1.000 62.84000 228 ILE A C 1
ATOM 1724 O O . ILE A 1 260 ? 2.53700 24.51600 -18.13500 1.000 64.76000 228 ILE A O 1
ATOM 1729 N N . GLN A 1 261 ? 2.94800 26.73100 -17.87000 1.000 62.51000 229 GLN A N 1
ATOM 1730 C CA . GLN A 1 261 ? 4.23000 26.69500 -18.60800 1.000 61.59000 229 GLN A CA 1
ATOM 1731 C C . GLN A 1 261 ? 5.24500 25.83700 -17.85300 1.000 56.93000 229 GLN A C 1
ATOM 1732 O O . GLN A 1 261 ? 5.95000 25.07500 -18.51200 1.000 62.78000 229 GLN A O 1
ATOM 1738 N N . VAL A 1 262 ? 5.30900 25.96200 -16.52700 1.000 53.70000 230 VAL A N 1
ATOM 1739 C CA . VAL A 1 262 ? 6.28200 25.18900 -15.70100 1.000 54.60000 230 VAL A CA 1
ATOM 1740 C C . VAL A 1 262 ? 5.99000 23.70000 -15.86800 1.000 52.68000 230 VAL A C 1
ATOM 1741 O O . VAL A 1 262 ? 6.92900 22.94200 -16.09000 1.000 55.60000 230 VAL A O 1
ATOM 1745 N N . ALA A 1 263 ? 4.72000 23.32100 -15.78200 1.000 52.39000 231 ALA A N 1
ATOM 1746 C CA . ALA A 1 263 ? 4.32800 21.90800 -15.94100 1.000 55.65000 231 ALA A CA 1
ATOM 1747 C C . ALA A 1 263 ? 4.72800 21.41000 -17.32700 1.000 57.62000 231 ALA A C 1
ATOM 1748 O O . ALA A 1 263 ? 5.31400 20.33200 -17.41000 1.000 55.26000 231 ALA A O 1
ATOM 1750 N N . ASP A 1 264 ? 4.41900 22.18400 -18.36600 1.000 59.85000 232 ASP A N 1
ATOM 1751 C CA . ASP A 1 264 ? 4.74200 21.77400 -19.75300 1.000 60.03000 232 ASP A CA 1
ATOM 1752 C C . ASP A 1 264 ? 6.24700 21.56500 -19.88400 1.000 66.26000 232 ASP A C 1
ATOM 1753 O O . ASP A 1 264 ? 6.64100 20.57800 -20.50500 1.000 64.88000 232 ASP A O 1
ATOM 1758 N N . SER A 1 265 ? 7.04300 22.46400 -19.31100 1.000 56.74000 233 SER A N 1
ATOM 1759 C CA . SER A 1 265 ? 8.51500 22.37300 -19.44200 1.000 60.76000 233 SER A CA 1
ATOM 1760 C C . SER A 1 265 ? 9.02100 21.15300 -18.67700 1.000 59.61000 233 SER A C 1
ATOM 1761 O O . SER A 1 265 ? 9.89800 20.46600 -19.19300 1.000 63.93000 233 SER A O 1
ATOM 1764 N N . LEU A 1 266 ? 8.44900 20.88100 -17.50800 1.000 56.48000 234 LEU A N 1
ATOM 1765 C CA . LEU A 1 266 ? 8.88900 19.73600 -16.67600 1.000 58.38000 234 LEU A CA 1
ATOM 1766 C C . LEU A 1 266 ? 8.55800 18.42500 -17.39400 1.000 57.33000 234 LEU A C 1
ATOM 1767 O O . LEU A 1 266 ? 9.32700 17.47700 -17.25800 1.000 58.61000 234 LEU A O 1
ATOM 1772 N N . VAL A 1 267 ? 7.46700 18.39900 -18.15300 1.000 53.71000 235 VAL A N 1
ATOM 1773 C CA . VAL A 1 267 ? 7.07200 17.17600 -18.90700 1.000 67.23000 235 VAL A CA 1
ATOM 1774 C C . VAL A 1 267 ? 7.94400 17.04700 -20.16200 1.000 63.02000 235 VAL A C 1
ATOM 1775 O O . VAL A 1 267 ? 8.41600 15.93700 -20.43500 1.000 65.84000 235 VAL A O 1
ATOM 1779 N N . ARG A 1 268 ? 8.17500 18.15000 -20.87100 1.000 63.79000 236 ARG A N 1
ATOM 1780 C CA . ARG A 1 268 ? 8.96100 18.11600 -22.12800 1.000 61.45000 236 ARG A CA 1
ATOM 1781 C C . ARG A 1 268 ? 10.41300 17.75600 -21.82000 1.000 66.25000 236 ARG A C 1
ATOM 1782 O O . ARG A 1 268 ? 11.06100 17.15900 -22.68600 1.000 68.83000 236 ARG A O 1
ATOM 1790 N N . HIS A 1 269 ? 10.89600 18.10100 -20.62900 1.000 59.47000 237 HIS A N 1
ATOM 1791 C CA . HIS A 1 269 ? 12.31500 17.84200 -20.27800 1.000 59.77000 237 HIS A CA 1
ATOM 1792 C C . HIS A 1 269 ? 12.42200 16.53600 -19.49500 1.000 60.47000 237 HIS A C 1
ATOM 1793 O O . HIS A 1 269 ? 13.54000 16.17600 -19.12100 1.000 59.75000 237 HIS A O 1
ATOM 1800 N N . ASN A 1 270 ? 11.29400 15.86700 -19.26800 1.000 56.76000 238 ASN A N 1
ATOM 1801 C CA . ASN A 1 270 ? 11.28800 14.55400 -18.57300 1.000 62.06000 238 ASN A CA 1
ATOM 1802 C C . ASN A 1 270 ? 11.85800 14.67500 -17.15700 1.000 62.86000 238 ASN A C 1
ATOM 1803 O O . ASN A 1 270 ? 12.60200 13.78000 -16.75400 1.000 60.54000 238 ASN A O 1
ATOM 1808 N N . ILE A 1 271 ? 11.48000 15.72200 -16.42500 1.000 59.99000 239 ILE A N 1
ATOM 1809 C CA . ILE A 1 271 ? 11.91300 15.87000 -15.00900 1.000 55.42000 239 ILE A CA 1
ATOM 1810 C C . ILE A 1 271 ? 11.15400 14.82800 -14.19400 1.000 56.28000 239 ILE A C 1
ATOM 1811 O O . ILE A 1 271 ? 9.95800 14.66200 -14.43500 1.000 58.07000 239 ILE A O 1
ATOM 1816 N N . ASP A 1 272 ? 11.81900 14.19000 -13.24300 1.000 53.45000 240 ASP A N 1
ATOM 1817 C CA . ASP A 1 272 ? 11.21100 13.06600 -12.49500 1.000 52.20000 240 ASP A CA 1
ATOM 1818 C C . ASP A 1 272 ? 10.18600 13.51100 -11.45400 1.000 55.88000 240 ASP A C 1
ATOM 1819 O O . ASP A 1 272 ? 9.41100 12.66500 -11.03300 1.000 55.22000 240 ASP A O 1
ATOM 1824 N N . GLY A 1 273 ? 10.18800 14.76700 -11.03000 1.000 52.35000 241 GLY A N 1
ATOM 1825 C CA . GLY A 1 273 ? 9.14200 15.15600 -10.07700 1.000 47.35000 241 GLY A CA 1
ATOM 1826 C C . GLY A 1 273 ? 9.05800 16.64400 -9.84800 1.000 52.52000 241 GLY A C 1
ATOM 1827 O O . GLY A 1 273 ? 9.96000 17.35600 -10.29000 1.000 55.87000 241 GLY A O 1
ATOM 1828 N N . VAL A 1 274 ? 7.97300 17.09000 -9.22600 1.000 51.27000 242 VAL A N 1
ATOM 1829 C CA . VAL A 1 274 ? 7.83200 18.52600 -8.87100 1.000 55.88000 242 VAL A CA 1
ATOM 1830 C C . VAL A 1 274 ? 7.54800 18.62400 -7.37400 1.000 52.50000 242 VAL A C 1
ATOM 1831 O O . VAL A 1 274 ? 6.71200 17.87400 -6.88700 1.000 50.57000 242 VAL A O 1
ATOM 1835 N N . ILE A 1 275 ? 8.27800 19.48200 -6.67600 1.000 53.63000 243 ILE A N 1
ATOM 1836 C CA . ILE A 1 275 ? 8.02200 19.73600 -5.23600 1.000 46.05000 243 ILE A CA 1
ATOM 1837 C C . ILE A 1 275 ? 7.24000 21.04300 -5.16000 1.000 53.01000 243 ILE A C 1
ATOM 1838 O O . ILE A 1 275 ? 7.81800 22.09200 -5.42500 1.000 50.76000 243 ILE A O 1
ATOM 1843 N N . ALA A 1 276 ? 5.95200 20.96100 -4.86400 1.000 47.94000 244 ALA A N 1
ATOM 1844 C CA . ALA A 1 276 ? 5.12700 22.17100 -4.70100 1.000 49.58000 244 ALA A CA 1
ATOM 1845 C C . ALA A 1 276 ? 4.58600 22.17100 -3.27800 1.000 52.42000 244 ALA A C 1
ATOM 1846 O O . ALA A 1 276 ? 3.73400 21.34100 -2.98500 1.000 54.76000 244 ALA A O 1
ATOM 1848 N N . THR A 1 277 ? 5.09500 23.06800 -2.44300 1.000 47.51000 245 THR A N 1
ATOM 1849 C CA . THR A 1 277 ? 5.39600 24.45800 -2.85400 1.000 54.61000 245 THR A CA 1
ATOM 1850 C C . THR A 1 277 ? 6.29800 25.07900 -1.79300 1.000 54.22000 245 THR A C 1
ATOM 1851 O O . THR A 1 277 ? 6.19100 24.64400 -0.65100 1.000 53.49000 245 THR A O 1
ATOM 1855 N N . ASN A 1 278 ? 7.11300 26.06700 -2.16300 1.000 56.75000 246 ASN A N 1
ATOM 1856 C CA . ASN A 1 278 ? 8.03400 26.75800 -1.22100 1.000 55.03000 246 ASN A CA 1
ATOM 1857 C C . ASN A 1 278 ? 7.29400 27.83900 -0.43000 1.000 49.05000 246 ASN A C 1
ATOM 1858 O O . ASN A 1 278 ? 6.07900 27.72700 -0.27100 1.000 49.72000 246 ASN A O 1
ATOM 1863 N N . THR A 1 279 ? 8.00500 28.87400 0.01300 1.000 48.13000 247 THR A N 1
ATOM 1864 C CA . THR A 1 279 ? 7.39400 29.92700 0.86400 1.000 52.86000 247 THR A CA 1
ATOM 1865 C C . THR A 1 279 ? 6.65300 30.96200 0.02000 1.000 46.10000 247 THR A C 1
ATOM 1866 O O . THR A 1 279 ? 6.84800 30.97500 -1.19200 1.000 45.63000 247 THR A O 1
ATOM 1870 N N . THR A 1 280 ? 5.86900 31.82000 0.66300 1.000 45.44000 248 THR A N 1
ATOM 1871 C CA . THR A 1 280 ? 5.01900 32.76400 -0.09700 1.000 45.12000 248 THR A CA 1
ATOM 1872 C C . THR A 1 280 ? 5.38600 34.21000 0.23100 1.000 48.74000 248 THR A C 1
ATOM 1873 O O . THR A 1 280 ? 5.86700 34.46700 1.32500 1.000 50.39000 248 THR A O 1
ATOM 1877 N N . LEU A 1 281 ? 5.18400 35.10800 -0.71900 1.000 46.90000 249 LEU A N 1
ATOM 1878 C CA . LEU A 1 281 ? 5.42000 36.54200 -0.45900 1.000 50.64000 249 LEU A CA 1
ATOM 1879 C C . LEU A 1 281 ? 4.10600 37.10700 0.06700 1.000 46.60000 249 LEU A C 1
ATOM 1880 O O . LEU A 1 281 ? 4.09400 38.24500 0.53000 1.000 50.41000 249 LEU A O 1
ATOM 1885 N N . ASP A 1 282 ? 3.05700 36.28900 0.04700 1.000 47.85000 250 ASP A N 1
ATOM 1886 C CA . ASP A 1 282 ? 1.71400 36.73100 0.49600 1.000 45.07000 250 ASP A CA 1
ATOM 1887 C C . ASP A 1 282 ? 1.70400 36.98000 2.00100 1.000 52.51000 250 ASP A C 1
ATOM 1888 O O . ASP A 1 282 ? 2.42400 36.27000 2.71400 1.000 49.12000 250 ASP A O 1
ATOM 1893 N N . ARG A 1 283 ? 0.92300 37.96300 2.44600 1.000 44.98000 251 ARG A N 1
ATOM 1894 C CA . ARG A 1 283 ? 0.78400 38.27900 3.88600 1.000 45.70000 251 ARG A CA 1
ATOM 1895 C C . ARG A 1 283 ? -0.69700 38.53400 4.13800 1.000 44.64000 251 ARG A C 1
ATOM 1896 O O . ARG A 1 283 ? -1.03600 39.09200 5.18100 1.000 50.63000 251 ARG A O 1
ATOM 1904 N N . SER A 1 284 ? -1.54500 38.08800 3.22000 1.000 50.90000 252 SER A N 1
ATOM 1905 C CA . SER A 1 284 ? -3.00300 38.34400 3.30900 1.000 53.09000 252 SER A CA 1
ATOM 1906 C C . SER A 1 284 ? -3.63500 37.74900 4.56300 1.000 52.55000 252 SER A C 1
ATOM 1907 O O . SER A 1 284 ? -4.67500 38.26600 4.96000 1.000 56.56000 252 SER A O 1
ATOM 1909 N N . LEU A 1 285 ? -3.06700 36.68800 5.12900 1.000 49.33000 253 LEU A N 1
ATOM 1910 C CA . LEU A 1 285 ? -3.73000 36.02400 6.28000 1.000 49.52000 253 LEU A CA 1
ATOM 1911 C C . LEU A 1 285 ? -3.00200 36.35700 7.58400 1.000 49.68000 253 LEU A C 1
ATOM 1912 O O . LEU A 1 285 ? -3.46100 35.88700 8.62300 1.000 50.58000 253 LEU A O 1
ATOM 1917 N N . VAL A 1 286 ? -1.95300 37.18100 7.53600 1.000 46.47000 254 VAL A N 1
ATOM 1918 C CA . VAL A 1 286 ? -1.12500 37.45400 8.74600 1.000 46.88000 254 VAL A CA 1
ATOM 1919 C C . VAL A 1 286 ? -1.11700 38.95300 9.07300 1.000 56.29000 254 VAL A C 1
ATOM 1920 O O . VAL A 1 286 ? -0.29000 39.36500 9.88300 1.000 48.92000 254 VAL A O 1
ATOM 1924 N N . GLN A 1 287 ? -2.01800 39.72300 8.47000 1.000 53.23000 255 GLN A N 1
ATOM 1925 C CA . GLN A 1 287 ? -2.08500 41.18600 8.70100 1.000 54.01000 255 GLN A CA 1
ATOM 1926 C C . GLN A 1 287 ? -2.40000 41.48100 10.16600 1.000 54.81000 255 GLN A C 1
ATOM 1927 O O . GLN A 1 287 ? -3.25600 40.81600 10.72200 1.000 47.21000 255 GLN A O 1
ATOM 1933 N N . GLY A 1 288 ? -1.70700 42.44800 10.76000 1.000 50.05000 256 GLY A N 1
ATOM 1934 C CA . GLY A 1 288 ? -1.98300 42.84500 12.15000 1.000 45.51000 256 GLY A CA 1
ATOM 1935 C C . GLY A 1 288 ? -1.24000 41.97800 13.13800 1.000 50.99000 256 GLY A C 1
ATOM 1936 O O . GLY A 1 288 ? -1.39600 42.18200 14.34400 1.000 59.58000 256 GLY A O 1
ATOM 1937 N N . MET A 1 289 ? -0.45800 41.03800 12.63300 1.000 46.13000 257 MET A N 1
ATOM 1938 C CA . MET A 1 289 ? 0.26400 40.11500 13.52700 1.000 50.54000 257 MET A CA 1
ATOM 1939 C C . MET A 1 289 ? 1.73400 40.52600 13.57500 1.000 47.36000 257 MET A C 1
ATOM 1940 O O . MET A 1 289 ? 2.21500 41.11500 12.60800 1.000 50.10000 257 MET A O 1
ATOM 1945 N N . LYS A 1 290 ? 2.40000 40.24200 14.68500 1.000 50.20000 258 LYS A N 1
ATOM 1946 C CA . LYS A 1 290 ? 3.81500 40.63500 14.85600 1.000 57.78000 258 LYS A CA 1
ATOM 1947 C C . LYS A 1 290 ? 4.68300 39.95900 13.79800 1.000 57.89000 258 LYS A C 1
ATOM 1948 O O . LYS A 1 290 ? 4.39100 38.80200 13.47000 1.000 57.76000 258 LYS A O 1
ATOM 1954 N N . ASN A 1 291 ? 5.68800 40.67200 13.28100 1.000 56.58000 259 ASN A N 1
ATOM 1955 C CA . ASN A 1 291 ? 6.64900 40.11400 12.29300 1.000 58.84000 259 ASN A CA 1
ATOM 1956 C C . ASN A 1 291 ? 5.99100 39.95200 10.91900 1.000 49.38000 259 ASN A C 1
ATOM 1957 O O . ASN A 1 291 ? 6.61300 39.34100 10.06200 1.000 57.86000 259 ASN A O 1
ATOM 1962 N N . CYS A 1 292 ? 4.80300 40.51500 10.70900 1.000 50.39000 260 CYS A N 1
ATOM 1963 C CA . CYS A 1 292 ? 4.06900 40.30000 9.43600 1.000 48.09000 260 CYS A CA 1
ATOM 1964 C C . CYS A 1 292 ? 4.66200 41.13100 8.30100 1.000 55.19000 260 CYS A C 1
ATOM 1965 O O . CYS A 1 292 ? 4.47400 40.75300 7.14500 1.000 53.40000 260 CYS A O 1
ATOM 1968 N N . ASP A 1 293 ? 5.36000 42.21100 8.63300 1.000 54.52000 261 ASP A N 1
ATOM 1969 C CA . ASP A 1 293 ? 5.95200 43.09600 7.60200 1.000 52.33000 261 ASP A CA 1
ATOM 1970 C C . ASP A 1 293 ? 7.39100 42.66300 7.36200 1.000 49.31000 261 ASP A C 1
ATOM 1971 O O . ASP A 1 293 ? 8.02600 43.21800 6.46300 1.000 53.82000 261 ASP A O 1
ATOM 1976 N N . GLN A 1 294 ? 7.86400 41.69500 8.13900 1.000 43.33000 262 GLN A N 1
ATOM 1977 C CA . GLN A 1 294 ? 9.23400 41.17000 7.94200 1.000 48.91000 262 GLN A CA 1
ATOM 1978 C C . GLN A 1 294 ? 9.35600 40.58800 6.53500 1.000 54.46000 262 GLN A C 1
ATOM 1979 O O . GLN A 1 294 ? 8.48700 39.81000 6.14900 1.000 58.85000 262 GLN A O 1
ATOM 1985 N N . THR A 1 295 ? 10.39700 40.97600 5.80600 1.000 53.01000 263 THR A N 1
ATOM 1986 C CA . THR A 1 295 ? 10.63400 40.49500 4.42600 1.000 49.99000 263 THR A CA 1
ATOM 1987 C C . THR A 1 295 ? 11.04900 39.02200 4.43300 1.000 48.79000 263 THR A C 1
ATOM 1988 O O . THR A 1 295 ? 11.73200 38.60400 5.36000 1.000 47.21000 263 THR A O 1
ATOM 1992 N N . GLY A 1 296 ? 10.63800 38.27400 3.42000 1.000 49.28000 264 GLY A N 1
ATOM 1993 C CA . GLY A 1 296 ? 11.01200 36.85800 3.29800 1.000 51.07000 264 GLY A CA 1
ATOM 1994 C C . GLY A 1 296 ? 9.84600 36.01700 2.83600 1.000 49.16000 264 GLY A C 1
ATOM 1995 O O . GLY A 1 296 ? 8.92600 36.55600 2.22100 1.000 45.80000 264 GLY A O 1
ATOM 1996 N N . GLY A 1 297 ? 9.89300 34.72800 3.12900 1.000 46.56000 265 GLY A N 1
ATOM 1997 C CA . GLY A 1 297 ? 8.79400 33.83400 2.74800 1.000 43.52000 265 GLY A CA 1
ATOM 1998 C C . GLY A 1 297 ? 7.99100 33.38000 3.94000 1.000 43.13000 265 GLY A C 1
ATOM 1999 O O . GLY A 1 297 ? 8.59000 33.09400 4.96400 1.000 46.12000 265 GLY A O 1
ATOM 2000 N N . LEU A 1 298 ? 6.67600 33.32400 3.78700 1.000 46.04000 266 LEU A N 1
ATOM 2001 C CA . LEU A 1 298 ? 5.78600 32.86400 4.87200 1.000 45.50000 266 LEU A CA 1
ATOM 2002 C C . LEU A 1 298 ? 5.56500 31.36200 4.72300 1.000 48.51000 266 LEU A C 1
ATOM 2003 O O . LEU A 1 298 ? 5.34300 30.91100 3.59800 1.000 45.70000 266 LEU A O 1
ATOM 2008 N N . SER A 1 299 ? 5.63400 30.64100 5.83200 1.000 40.57000 267 SER A N 1
ATOM 2009 C CA . SER A 1 299 ? 5.43900 29.17800 5.83800 1.000 48.75000 267 SER A CA 1
ATOM 2010 C C . SER A 1 299 ? 4.41200 28.87900 6.91400 1.000 50.33000 267 SER A C 1
ATOM 2011 O O . SER A 1 299 ? 4.01800 29.81600 7.60600 1.000 47.15000 267 SER A O 1
ATOM 2014 N N . GLY A 1 300 ? 3.99600 27.62600 7.02700 1.000 48.24000 268 GLY A N 1
ATOM 2015 C CA . GLY A 1 300 ? 3.06700 27.23200 8.09600 1.000 44.69000 268 GLY A CA 1
ATOM 2016 C C . GLY A 1 300 ? 1.62000 27.30700 7.69000 1.000 35.09000 268 GLY A C 1
ATOM 2017 O O . GLY A 1 300 ? 1.35900 27.40500 6.49900 1.000 45.99000 268 GLY A O 1
ATOM 2018 N N . ARG A 1 301 ? 0.72100 27.25400 8.66400 1.000 42.29000 269 ARG A N 1
ATOM 2019 C CA . ARG A 1 301 ? -0.74000 27.32700 8.41300 1.000 43.71000 269 ARG A CA 1
ATOM 2020 C C . ARG A 1 301 ? -1.09400 28.47200 7.46200 1.000 47.56000 269 ARG A C 1
ATOM 2021 O O . ARG A 1 301 ? -1.96500 28.24600 6.63300 1.000 51.11000 269 ARG A O 1
ATOM 2029 N N . PRO A 1 302 ? -0.50300 29.68300 7.55100 1.000 42.71000 270 PRO A N 1
ATOM 2030 C CA . PRO A 1 302 ? -0.80300 30.74300 6.59800 1.000 41.80000 270 PRO A CA 1
ATOM 2031 C C . PRO A 1 302 ? -0.52800 30.47200 5.11100 1.000 47.09000 270 PRO A C 1
ATOM 2032 O O . PRO A 1 302 ? -0.92200 31.27800 4.33000 1.000 51.50000 270 PRO A O 1
ATOM 2036 N N . LEU A 1 303 ? 0.09500 29.34800 4.76600 1.000 42.22000 271 LEU A N 1
ATOM 2037 C CA . LEU A 1 303 ? 0.41600 29.00600 3.35900 1.000 41.16000 271 LEU A CA 1
ATOM 2038 C C . LEU A 1 303 ? -0.40600 27.79600 2.91100 1.000 45.90000 271 LEU A C 1
ATOM 2039 O O . LEU A 1 303 ? -0.55100 27.61700 1.70800 1.000 50.99000 271 LEU A O 1
ATOM 2044 N N . GLN A 1 304 ? -0.95900 27.03200 3.84400 1.000 46.20000 272 GLN A N 1
ATOM 2045 C CA . GLN A 1 304 ? -1.69900 25.78200 3.52600 1.000 50.45000 272 GLN A CA 1
ATOM 2046 C C . GLN A 1 304 ? -2.62000 25.89600 2.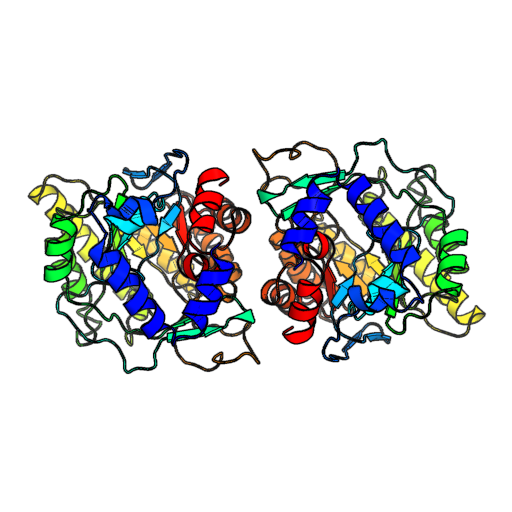31000 1.000 50.73000 272 GLN A C 1
ATOM 2047 O O . GLN A 1 304 ? -2.39800 25.14800 1.35700 1.000 50.45000 272 GLN A O 1
ATOM 2053 N N . LEU A 1 305 ? -3.62600 26.76700 2.35700 1.000 44.67000 273 LEU A N 1
ATOM 2054 C CA . LEU A 1 305 ? -4.62800 26.84900 1.26600 1.000 46.11000 273 LEU A CA 1
ATOM 2055 C C . LEU A 1 305 ? -3.95400 27.12000 -0.07900 1.000 53.23000 273 LEU A C 1
ATOM 2056 O O . LEU A 1 305 ? -4.26400 26.40200 -1.02900 1.000 50.65000 273 LEU A O 1
ATOM 2061 N N . LYS A 1 306 ? -3.07200 28.11600 -0.14600 1.000 51.19000 274 LYS A N 1
ATOM 2062 C CA . LYS A 1 306 ? -2.39900 28.47600 -1.41900 1.000 50.56000 274 LYS A CA 1
ATOM 2063 C C . LYS A 1 306 ? -1.65300 27.25100 -1.95200 1.000 44.59000 274 LYS A C 1
ATOM 2064 O O . LYS A 1 306 ? -1.82300 26.93400 -3.12500 1.000 50.12000 274 LYS A O 1
ATOM 2070 N N . SER A 1 307 ? -0.87000 26.60300 -1.10100 1.000 42.68000 275 SER A N 1
ATOM 2071 C CA . SER A 1 307 ? -0.09700 25.41300 -1.51300 1.000 48.39000 275 SER A CA 1
ATOM 2072 C C . SER A 1 307 ? -1.02500 24.37100 -2.12000 1.000 49.46000 275 SER A C 1
ATOM 2073 O O . SER A 1 307 ? -0.70600 23.87200 -3.19300 1.000 49.19000 275 SER A O 1
ATOM 2076 N N . THR A 1 308 ? -2.13500 24.09100 -1.44600 1.000 49.65000 276 THR A N 1
ATOM 2077 C CA . THR A 1 308 ? -3.06600 23.07600 -1.92700 1.000 52.57000 276 THR A CA 1
ATOM 2078 C C . THR A 1 308 ? -3.61800 23.45600 -3.30300 1.000 54.99000 276 THR A C 1
ATOM 2079 O O . THR A 1 308 ? -3.61800 22.64100 -4.23400 1.000 51.44000 276 THR A O 1
ATOM 2083 N N . GLU A 1 309 ? -4.03400 24.71400 -3.46500 1.000 50.92000 277 GLU A N 1
ATOM 2084 C CA . GLU A 1 309 ? -4.60200 25.14400 -4.73400 1.000 55.94000 277 GLU A CA 1
ATOM 2085 C C . GLU A 1 309 ? -3.54800 25.07800 -5.83400 1.000 49.18000 277 GLU A C 1
ATOM 2086 O O . GLU A 1 309 ? -3.82200 24.58300 -6.93600 1.000 54.95000 277 GLU A O 1
ATOM 2092 N N . ILE A 1 310 ? -2.31500 25.50800 -5.53800 1.000 44.29000 278 ILE A N 1
ATOM 2093 C CA . ILE A 1 310 ? -1.23100 25.32500 -6.50500 1.000 49.12000 278 ILE A CA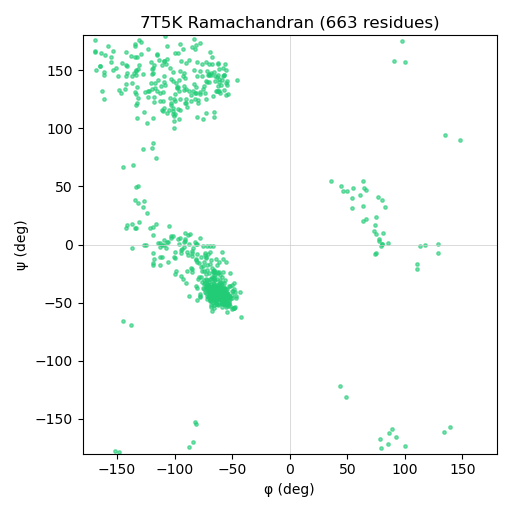 1
ATOM 2094 C C . ILE A 1 310 ? -1.13200 23.85500 -6.92200 1.000 50.92000 278 ILE A C 1
ATOM 2095 O O . ILE A 1 310 ? -1.14300 23.52400 -8.10900 1.000 52.59000 278 ILE A O 1
ATOM 2100 N N . ILE A 1 311 ? -1.07700 22.93900 -5.95800 1.000 48.85000 279 ILE A N 1
ATOM 2101 C CA . ILE A 1 311 ? -0.91400 21.48900 -6.27200 1.000 50.55000 279 ILE A CA 1
ATOM 2102 C C . ILE A 1 311 ? -2.08100 20.99900 -7.13300 1.000 52.20000 279 ILE A C 1
ATOM 2103 O O . ILE A 1 311 ? -1.81800 20.34000 -8.12800 1.000 52.08000 279 ILE A O 1
ATOM 2108 N N . ARG A 1 312 ? -3.31100 21.35500 -6.78000 1.000 50.65000 280 ARG A N 1
ATOM 2109 C CA . ARG A 1 312 ? -4.50100 20.92700 -7.55800 1.000 55.90000 280 ARG A CA 1
ATOM 2110 C C . ARG A 1 312 ? -4.35100 21.36000 -9.01400 1.000 57.02000 280 ARG A C 1
ATOM 2111 O O . ARG A 1 312 ? -4.53600 20.52100 -9.89000 1.000 56.87000 280 ARG A O 1
ATOM 2119 N N . ARG A 1 313 ? -4.01200 22.62500 -9.24400 1.000 51.35000 281 ARG A N 1
ATOM 2120 C CA . ARG A 1 313 ? -3.88500 23.15400 -10.62000 1.000 57.00000 281 ARG A CA 1
ATOM 2121 C C . ARG A 1 313 ? -2.74700 22.43500 -11.33600 1.000 53.92000 281 ARG A C 1
ATOM 2122 O O . ARG A 1 313 ? -2.94300 21.99100 -12.46500 1.000 58.71000 281 ARG A O 1
ATOM 2130 N N . LEU A 1 314 ? -1.59900 22.34900 -10.68800 1.000 53.83000 282 LEU A N 1
ATOM 2131 C CA . LEU A 1 314 ? -0.42100 21.69100 -11.29200 1.000 57.83000 282 LEU A CA 1
ATOM 2132 C C . LEU A 1 314 ? -0.80000 20.25000 -11.60300 1.000 54.78000 282 LEU A C 1
ATOM 2133 O O . LEU A 1 314 ? -0.34000 19.73600 -12.61700 1.000 55.26000 282 LEU A O 1
ATOM 2138 N N . SER A 1 315 ? -1.64600 19.65100 -10.76900 1.000 55.59000 283 SER A N 1
ATOM 2139 C CA . SER A 1 315 ? -1.94100 18.23900 -10.99200 1.000 55.83000 283 SER A CA 1
ATOM 2140 C C . SER A 1 315 ? -2.82800 18.05500 -12.21200 1.000 57.50000 283 SER A C 1
ATOM 2141 O O . SER A 1 315 ? -2.64300 17.10400 -12.98100 1.000 57.66000 283 SER A O 1
ATOM 2144 N N . LEU A 1 316 ? -3.78200 18.97000 -12.42200 1.000 57.73000 284 LEU A N 1
ATOM 2145 C CA . LEU A 1 316 ? -4.57500 18.94100 -13.64700 1.000 53.17000 284 LEU A CA 1
ATOM 2146 C C . LEU A 1 316 ? -3.68100 19.08100 -14.87200 1.000 59.32000 284 LEU A C 1
ATOM 2147 O O . LEU A 1 316 ? -3.81500 18.32200 -15.83600 1.000 63.90000 284 LEU A O 1
ATOM 2152 N N . GLU A 1 317 ? -2.72400 20.01300 -14.83000 1.000 61.91000 285 GLU A N 1
ATOM 2153 C CA . GLU A 1 317 ? -1.83700 20.21800 -15.97100 1.000 61.92000 285 GLU A CA 1
ATOM 2154 C C . GLU A 1 317 ? -0.94000 19.01100 -16.21600 1.000 59.02000 285 GLU A C 1
ATOM 2155 O O . GLU A 1 317 ? -0.66400 18.66700 -17.36900 1.000 67.44000 285 GLU A O 1
ATOM 2161 N N . LEU A 1 318 ? -0.44600 18.37700 -15.15900 1.000 56.74000 286 LEU A N 1
ATOM 2162 C CA . LEU A 1 318 ? 0.49500 17.27900 -15.33900 1.000 58.78000 286 LEU A CA 1
ATOM 2163 C C . LEU A 1 318 ? -0.20900 15.99300 -15.75700 1.000 64.35000 286 LEU A C 1
ATOM 2164 O O . LEU A 1 318 ? 0.40700 15.14300 -16.41100 1.000 67.21000 286 LEU A O 1
ATOM 2169 N N . ASN A 1 319 ? -1.47400 15.82200 -15.38000 1.000 59.60000 287 ASN A N 1
ATOM 2170 C CA . ASN A 1 319 ? -2.24800 14.64700 -15.76800 1.000 68.54000 287 ASN A CA 1
ATOM 2171 C C . ASN A 1 319 ? -1.46100 13.34900 -15.56300 1.000 62.94000 287 ASN A C 1
ATOM 2172 O O . ASN A 1 319 ? -1.43100 12.46900 -16.42300 1.000 65.28000 287 ASN A O 1
ATOM 2177 N N . GLY A 1 320 ? -0.82900 13.23000 -14.40300 1.000 63.38000 288 GLY A N 1
ATOM 2178 C CA . GLY A 1 320 ? -0.21300 11.98400 -14.00200 1.000 57.82000 288 GLY A CA 1
ATOM 2179 C C . GLY A 1 320 ? 1.14100 11.71300 -14.60600 1.000 62.28000 288 GLY A C 1
ATOM 2180 O O . GLY A 1 320 ? 1.74700 10.67600 -14.29900 1.000 68.45000 288 GLY A O 1
ATOM 2181 N N . ARG A 1 321 ? 1.65800 12.61800 -15.42600 1.000 62.78000 289 ARG A N 1
ATOM 2182 C CA . ARG A 1 321 ? 2.88900 12.33000 -16.13900 1.000 58.16000 289 ARG A CA 1
ATOM 2183 C C . ARG A 1 321 ? 4.12400 12.38800 -15.24500 1.000 55.65000 289 ARG A C 1
ATOM 2184 O O . ARG A 1 321 ? 5.13000 11.74800 -15.56700 1.000 60.51000 289 ARG A O 1
ATOM 2192 N N . LEU A 1 322 ? 4.07700 13.10400 -14.12300 1.000 56.56000 290 LEU A N 1
ATOM 2193 C CA . LEU A 1 322 ? 5.16900 13.06100 -13.15800 1.000 54.79000 290 LEU A CA 1
ATOM 2194 C C . LEU A 1 322 ? 4.60800 13.39200 -11.79200 1.000 57.37000 290 LEU A C 1
ATOM 2195 O O . LEU A 1 322 ? 3.61100 14.11700 -11.69300 1.000 58.00000 290 LEU A O 1
ATOM 2200 N N . PRO A 1 323 ? 5.20600 12.85500 -10.72900 1.000 52.60000 291 PRO A N 1
ATOM 2201 C CA . PRO A 1 323 ? 4.62900 12.95600 -9.39200 1.000 52.70000 291 PRO A CA 1
ATOM 2202 C C . PRO A 1 323 ? 4.82800 14.33400 -8.79000 1.000 53.21000 291 PRO A C 1
ATOM 2203 O O . PRO A 1 323 ? 5.80800 15.03200 -9.07300 1.000 47.74000 291 PRO A O 1
ATOM 2207 N N . ILE A 1 324 ? 3.93300 14.67100 -7.86500 1.000 54.14000 292 ILE A N 1
ATOM 2208 C CA . ILE A 1 324 ? 4.02200 15.90400 -7.10200 1.000 49.86000 292 ILE A CA 1
ATOM 2209 C C . ILE A 1 324 ? 4.30700 15.55100 -5.66700 1.000 47.32000 292 ILE A C 1
ATOM 2210 O O . ILE A 1 324 ? 3.57400 14.76000 -5.06200 1.000 48.45000 292 ILE A O 1
ATOM 2215 N N . ILE A 1 325 ? 5.30800 16.20400 -5.08400 1.000 48.27000 293 ILE A N 1
ATOM 2216 C CA . ILE A 1 325 ? 5.58900 16.08300 -3.62700 1.000 51.06000 293 ILE A CA 1
ATOM 2217 C C . ILE A 1 325 ? 4.98600 17.34400 -3.00100 1.000 54.11000 293 ILE A C 1
ATOM 2218 O O . ILE A 1 325 ? 5.50800 18.43000 -3.26600 1.000 50.07000 293 ILE A O 1
ATOM 2223 N N . GLY A 1 326 ? 3.91200 17.20500 -2.23000 1.000 52.50000 294 GLY A N 1
ATOM 2224 C CA . GLY A 1 326 ? 3.18700 18.35400 -1.66000 1.000 49.64000 294 GLY A CA 1
ATOM 2225 C C . GLY A 1 326 ? 3.78000 18.88000 -0.37100 1.000 55.21000 294 GLY A C 1
ATOM 2226 O O . GLY A 1 326 ? 4.05400 18.08200 0.51400 1.000 46.92000 294 GLY A O 1
ATOM 2227 N N . VAL A 1 327 ? 3.95000 20.19300 -0.28500 1.000 41.67000 295 VAL A N 1
ATOM 2228 C CA . VAL A 1 327 ? 4.50200 20.83200 0.93800 1.000 52.53000 295 VAL A CA 1
ATOM 2229 C C . VAL A 1 327 ? 3.90100 22.23700 1.07800 1.000 51.18000 295 VAL A C 1
ATOM 2230 O O . VAL A 1 327 ? 3.63300 22.87300 0.06100 1.000 46.97000 295 VAL A O 1
ATOM 2234 N N . GLY A 1 328 ? 3.65300 22.67400 2.30800 1.000 49.05000 296 GLY A N 1
ATOM 2235 C CA . GLY A 1 328 ? 3.07000 23.99900 2.55800 1.000 42.77000 296 GLY A CA 1
ATOM 2236 C C . GLY A 1 328 ? 1.96600 23.95800 3.58900 1.000 46.83000 296 GLY A C 1
ATOM 2237 O O . GLY A 1 328 ? 0.83000 23.68200 3.20600 1.000 49.69000 296 GLY A O 1
ATOM 2238 N N . GLY A 1 329 ? 2.28800 24.21300 4.85700 1.000 44.89000 297 GLY A N 1
ATOM 2239 C CA . GLY A 1 329 ? 1.24500 24.30200 5.86600 1.000 45.55000 297 GLY A CA 1
ATOM 2240 C C . GLY A 1 329 ? 0.60000 22.99200 6.30500 1.000 48.21000 297 GLY A C 1
ATOM 2241 O O . GLY A 1 329 ? -0.47600 23.02300 6.90800 1.000 46.30000 297 GLY A O 1
ATOM 2242 N N . ILE A 1 330 ? 1.22400 21.85000 6.02700 1.000 45.38000 298 ILE A N 1
ATOM 2243 C CA . ILE A 1 330 ? 0.66800 20.56100 6.52800 1.000 43.01000 298 ILE A CA 1
ATOM 2244 C C . ILE A 1 330 ? 0.90400 20.48400 8.03400 1.000 42.03000 298 ILE A C 1
ATOM 2245 O O . ILE A 1 330 ? 2.05500 20.36600 8.44400 1.000 39.58000 298 ILE A O 1
ATOM 2250 N N . ASP A 1 331 ? -0.17300 20.51600 8.80900 1.000 38.16000 299 ASP A N 1
ATOM 2251 C CA . ASP A 1 331 ? -0.06200 20.51700 10.28600 1.000 46.23000 299 ASP A CA 1
ATOM 2252 C C . ASP A 1 331 ? -1.03600 19.49600 10.86500 1.000 45.29000 299 ASP A C 1
ATOM 2253 O O . ASP A 1 331 ? -1.27700 19.56900 12.05900 1.000 46.76000 299 ASP A O 1
ATOM 2258 N N . SER A 1 332 ? -1.57000 18.60500 10.03500 1.000 42.13000 300 SER A N 1
ATOM 2259 C CA . SER A 1 332 ? -2.59400 17.63800 10.49800 1.000 47.55000 300 SER A CA 1
ATOM 2260 C C . SER A 1 332 ? -2.75300 16.49500 9.49700 1.000 44.84000 300 SER A C 1
ATOM 2261 O O . SER A 1 332 ? -2.29500 16.64200 8.36800 1.000 47.32000 300 SER A O 1
ATOM 2264 N N . VAL A 1 333 ? -3.40100 15.41200 9.91700 1.000 47.68000 301 VAL A N 1
ATOM 2265 C CA . VAL A 1 333 ? -3.65100 14.24900 9.02200 1.000 45.36000 301 VAL A CA 1
ATOM 2266 C C . VAL A 1 333 ? -4.54200 14.72400 7.88500 1.000 39.09000 301 VAL A C 1
ATOM 2267 O O . VAL A 1 333 ? -4.28000 14.36100 6.74800 1.000 46.23000 301 VAL A O 1
ATOM 2271 N N . ILE A 1 334 ? -5.55800 15.50700 8.21500 1.000 40.15000 302 ILE A N 1
ATOM 2272 C CA . ILE A 1 334 ? -6.50900 15.97600 7.17700 1.000 42.86000 302 ILE A CA 1
ATOM 2273 C C . ILE A 1 334 ? -5.78300 16.95800 6.25800 1.000 46.65000 302 ILE A C 1
ATOM 2274 O O . ILE A 1 334 ? -6.03200 16.89200 5.06700 1.000 54.86000 302 ILE A O 1
ATOM 2279 N N . ALA A 1 335 ? -4.90800 17.81100 6.78500 1.000 47.51000 303 ALA A N 1
ATOM 2280 C CA . ALA A 1 335 ? -4.20800 18.71800 5.87400 1.000 46.36000 303 ALA A CA 1
ATOM 2281 C C . ALA A 1 335 ? -3.28500 17.93400 4.95200 1.000 48.04000 303 ALA A C 1
ATOM 2282 O O . ALA A 1 335 ? -3.15700 18.25400 3.76400 1.000 45.95000 303 ALA A O 1
ATOM 2284 N N . ALA A 1 336 ? -2.64800 16.88100 5.47200 1.000 47.39000 304 ALA A N 1
ATOM 2285 C CA . ALA A 1 336 ? -1.83700 16.04500 4.59100 1.000 41.87000 304 ALA A CA 1
ATOM 2286 C C . ALA A 1 336 ? -2.71200 15.33200 3.56600 1.000 47.34000 304 ALA A C 1
ATOM 2287 O O . ALA A 1 336 ? -2.34900 15.23600 2.38200 1.000 51.54000 304 ALA A O 1
ATOM 2289 N N . ARG A 1 337 ? -3.89500 14.87000 3.98200 1.000 49.50000 305 ARG A N 1
ATOM 2290 C CA . ARG A 1 337 ? -4.77600 14.17000 3.04400 1.000 44.64000 305 ARG A CA 1
ATOM 2291 C C . ARG A 1 337 ? -5.35200 15.12600 2.01100 1.000 47.13000 305 ARG A C 1
ATOM 2292 O O . ARG A 1 337 ? -5.62300 14.73600 0.86900 1.000 50.42000 305 ARG A O 1
ATOM 2300 N N . GLU A 1 338 ? -5.57600 16.37500 2.39400 1.000 47.67000 306 GLU A N 1
ATOM 2301 C CA . GLU A 1 338 ? -6.08200 17.33400 1.42000 1.000 49.37000 306 GLU A CA 1
ATOM 2302 C C . GLU A 1 338 ? -5.08300 17.51300 0.27600 1.000 46.95000 306 GLU A C 1
ATOM 2303 O O . GLU A 1 338 ? -5.47800 17.68500 -0.88400 1.000 48.24000 306 GLU A O 1
ATOM 2309 N N . LYS A 1 339 ? -3.78400 17.43700 0.58000 1.000 41.45000 307 LYS A N 1
ATOM 2310 C CA . LYS A 1 339 ? -2.75400 17.51500 -0.45600 1.000 43.85000 307 LYS A CA 1
ATOM 2311 C C . LYS A 1 339 ? -2.76400 16.28100 -1.35400 1.000 46.43000 307 LYS A C 1
ATOM 2312 O O . LYS A 1 339 ? -2.68700 16.40800 -2.58000 1.000 46.99000 307 LYS A O 1
ATOM 2318 N N . ILE A 1 340 ? -2.80200 15.08200 -0.76000 1.000 46.19000 308 ILE A N 1
ATOM 2319 C CA . ILE A 1 340 ? -2.96400 13.86000 -1.54600 1.000 44.52000 308 ILE A CA 1
ATOM 2320 C C . ILE A 1 340 ? -4.17700 13.98500 -2.45600 1.000 44.95000 308 ILE A C 1
ATOM 2321 O O . ILE A 1 340 ? -4.11400 13.67100 -3.64500 1.000 51.05000 308 ILE A O 1
ATOM 2326 N N . ALA A 1 341 ? -5.29800 14.48800 -1.93000 1.000 50.37000 309 ALA A N 1
ATOM 2327 C CA . ALA A 1 341 ? -6.48300 14.60500 -2.78300 1.000 48.19000 309 ALA A CA 1
ATOM 2328 C C . ALA A 1 341 ? -6.24400 15.59400 -3.91700 1.000 52.68000 309 ALA A C 1
ATOM 2329 O O . ALA A 1 341 ? -6.73100 15.40100 -5.03500 1.000 51.79000 309 ALA A O 1
ATOM 2331 N N . ALA A 1 342 ? -5.48600 16.65600 -3.66300 1.000 50.58000 310 ALA A N 1
ATOM 2332 C CA . ALA A 1 342 ? -5.23700 17.58200 -4.76200 1.000 50.73000 310 ALA A CA 1
ATOM 2333 C C . ALA A 1 342 ? -4.26000 17.02200 -5.78900 1.000 54.10000 310 ALA A C 1
ATOM 2334 O O . ALA A 1 342 ? -4.07900 17.65200 -6.83800 1.000 56.71000 310 ALA A O 1
ATOM 2336 N N . GLY A 1 343 ? -3.60700 15.88100 -5.52400 1.000 51.26000 311 GLY A N 1
ATOM 2337 C CA . GLY A 1 343 ? -2.79100 15.27700 -6.56600 1.000 48.47000 311 GLY A CA 1
ATOM 2338 C C . GLY A 1 343 ? -1.36200 14.92300 -6.20000 1.000 57.58000 311 GLY A C 1
ATOM 2339 O O . GLY A 1 343 ? -0.61100 14.39900 -7.0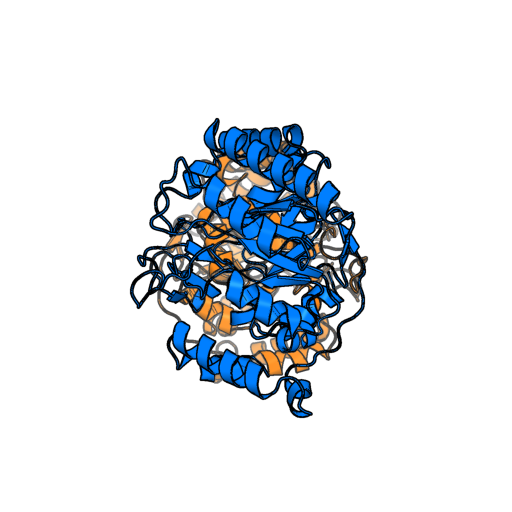3700 1.000 57.43000 311 GLY A O 1
ATOM 2340 N N . ALA A 1 344 ? -0.97500 15.18000 -4.95200 1.000 51.01000 312 ALA A N 1
ATOM 2341 C CA . ALA A 1 344 ? 0.36700 14.84700 -4.49500 1.000 50.40000 312 ALA A CA 1
ATOM 2342 C C . ALA A 1 344 ? 0.47300 13.35500 -4.20600 1.000 48.96000 312 ALA A C 1
ATOM 2343 O O . ALA A 1 344 ? -0.50400 12.70600 -3.83400 1.000 54.52000 312 ALA A O 1
ATOM 2345 N N . SER A 1 345 ? 1.67200 12.81000 -4.39800 1.000 45.74000 313 SER A N 1
ATOM 2346 C CA . SER A 1 345 ? 1.95500 11.42000 -4.06400 1.000 44.90000 313 SER A CA 1
ATOM 2347 C C . SER A 1 345 ? 2.65400 11.29600 -2.73300 1.000 56.62000 313 SER A C 1
ATOM 2348 O O . SER A 1 345 ? 2.60600 10.24000 -2.09600 1.000 56.38000 313 SER A O 1
ATOM 2351 N N . LEU A 1 346 ? 3.35100 12.34600 -2.34700 1.000 53.02000 314 LEU A N 1
ATOM 2352 C CA . LEU A 1 346 ? 4.07800 12.40500 -1.11200 1.000 47.21000 314 LEU A CA 1
ATOM 2353 C C . LEU A 1 346 ? 3.83900 13.78700 -0.53600 1.000 52.34000 314 LEU A C 1
ATOM 2354 O O . LEU A 1 346 ? 3.41700 14.71200 -1.23900 1.000 47.31000 314 LEU A O 1
ATOM 2359 N N . VAL A 1 347 ? 4.11600 13.92600 0.75600 1.000 54.41000 315 VAL A N 1
ATOM 2360 C CA . VAL A 1 347 ? 3.96600 15.20000 1.43700 1.000 49.91000 315 VAL A CA 1
ATOM 2361 C C . VAL A 1 347 ? 5.22400 15.46400 2.24900 1.000 52.42000 315 VAL A C 1
ATOM 2362 O O . VAL A 1 347 ? 6.03300 14.56900 2.49100 1.000 50.47000 315 VAL A O 1
ATOM 2366 N N . GLN A 1 348 ? 5.42800 16.71900 2.62500 1.000 52.35000 316 GLN A N 1
ATOM 2367 C CA . GLN A 1 348 ? 6.60400 17.10000 3.43600 1.000 45.85000 316 GLN A CA 1
ATOM 2368 C C . GLN A 1 348 ? 6.14800 18.14500 4.44800 1.000 52.43000 316 GLN A C 1
ATOM 2369 O O . GLN A 1 348 ? 5.16200 18.82600 4.17200 1.000 51.90000 316 GLN A O 1
ATOM 2375 N N . ILE A 1 349 ? 6.83600 18.23100 5.58000 1.000 50.41000 317 ILE A N 1
ATOM 2376 C CA . ILE A 1 349 ? 6.45800 19.19800 6.64100 1.000 41.97000 317 ILE A CA 1
ATOM 2377 C C . ILE A 1 349 ? 7.71200 19.89800 7.15500 1.000 53.03000 317 ILE A C 1
ATOM 2378 O O . ILE A 1 349 ? 8.77800 19.27700 7.13000 1.000 47.78000 317 ILE A O 1
ATOM 2383 N N . TYR A 1 350 ? 7.58200 21.15500 7.56800 1.000 48.57000 318 TYR A N 1
ATOM 2384 C CA . TYR A 1 350 ? 8.70400 21.86900 8.22200 1.000 48.91000 318 TYR A CA 1
ATOM 2385 C C . TYR A 1 350 ? 8.10600 22.63700 9.39500 1.000 47.52000 318 TYR A C 1
ATOM 2386 O O . TYR A 1 350 ? 8.35700 22.27400 10.54200 1.000 51.29000 318 TYR A O 1
ATOM 2395 N N . SER A 1 351 ? 7.32000 23.65700 9.09200 1.000 44.13000 319 SER A N 1
ATOM 2396 C CA . SER A 1 351 ? 6.76500 24.54900 10.13400 1.000 43.98000 319 SER A CA 1
ATOM 2397 C C . SER A 1 351 ? 5.88300 23.80600 11.13600 1.000 42.68000 319 SER A C 1
ATOM 2398 O O . SER A 1 351 ? 5.95400 24.13800 12.30400 1.000 50.03000 319 SER A O 1
ATOM 2401 N N . GLY A 1 352 ? 5.08200 22.85200 10.68300 1.000 43.65000 320 GLY A N 1
ATOM 2402 C CA . GLY A 1 352 ? 4.21000 22.05900 11.56600 1.000 41.28000 320 GLY A CA 1
ATOM 2403 C C . GLY A 1 352 ? 5.00000 21.15900 12.48300 1.000 42.56000 320 GLY A C 1
ATOM 2404 O O . GLY A 1 352 ? 4.47400 20.80900 13.51500 1.000 52.46000 320 GLY A O 1
ATOM 2405 N N . PHE A 1 353 ? 6.19300 20.74400 12.07800 1.000 47.21000 321 PHE A N 1
ATOM 2406 C CA . PHE A 1 353 ? 7.07000 19.95900 12.97500 1.000 50.52000 321 PHE A CA 1
ATOM 2407 C C . PHE A 1 353 ? 7.57300 20.89500 14.07000 1.000 52.58000 321 PHE A C 1
ATOM 2408 O O . PHE A 1 353 ? 7.77700 20.47100 15.20200 1.000 56.34000 321 PHE A O 1
ATOM 2416 N N . ILE A 1 354 ? 7.80500 22.14900 13.70900 1.000 52.50000 322 ILE A N 1
ATOM 2417 C CA . ILE A 1 354 ? 8.25300 23.14500 14.71700 1.000 50.39000 322 ILE A CA 1
ATOM 2418 C C . ILE A 1 354 ? 7.06900 23.46800 15.62200 1.000 48.91000 322 ILE A C 1
ATOM 2419 O O . ILE A 1 354 ? 7.28300 23.62900 16.82100 1.000 50.56000 322 ILE A O 1
ATOM 2424 N N . PHE A 1 355 ? 5.85900 23.53800 15.07400 1.000 47.36000 323 PHE A N 1
ATOM 2425 C CA . PHE A 1 355 ? 4.78100 23.96700 15.95800 1.000 49.09000 323 PHE A CA 1
ATOM 2426 C C . PHE A 1 355 ? 4.09000 22.81900 16.67200 1.000 54.98000 323 PHE A C 1
ATOM 2427 O O . PHE A 1 355 ? 3.66800 22.99000 17.82600 1.000 51.84000 323 PHE A O 1
ATOM 2435 N N . LYS A 1 356 ? 3.97300 21.64400 16.04500 1.000 50.21000 324 LYS A N 1
ATOM 2436 C CA . LYS A 1 356 ? 3.32300 20.53900 16.72800 1.000 52.57000 324 LYS A CA 1
ATOM 2437 C C . LYS A 1 356 ? 4.27900 19.41200 17.11000 1.000 51.97000 324 LYS A C 1
ATOM 2438 O O . LYS A 1 356 ? 3.87800 18.52800 17.86900 1.000 60.30000 324 LYS A O 1
ATOM 2444 N N . GLY A 1 357 ? 5.52200 19.41300 16.62200 1.000 52.79000 325 GLY A N 1
ATOM 2445 C CA . GLY A 1 357 ? 6.53200 18.48600 17.10700 1.000 52.53000 325 GLY A CA 1
ATOM 2446 C C . GLY A 1 357 ? 6.45300 17.06000 16.55900 1.000 55.99000 325 GLY A C 1
ATOM 2447 O O . GLY A 1 357 ? 5.64700 16.74800 15.67700 1.000 48.01000 325 GLY A O 1
ATOM 2448 N N . PRO A 1 358 ? 7.30400 16.17100 17.07700 1.000 60.71000 326 PRO A N 1
ATOM 2449 C CA . PRO A 1 358 ? 7.34000 14.76700 16.59600 1.000 54.53000 326 PRO A CA 1
ATOM 2450 C C . PRO A 1 358 ? 5.97200 14.10500 16.59400 1.000 50.47000 326 PRO A C 1
ATOM 2451 O O . PRO A 1 358 ? 5.68100 13.30100 15.70400 1.000 52.95000 326 PRO A O 1
ATOM 2455 N N . PRO A 1 359 ? 5.09400 14.39000 17.56400 1.000 56.00000 327 PRO A N 1
ATOM 2456 C CA . PRO A 1 359 ? 3.75800 13.76500 17.51000 1.000 55.56000 327 PRO A CA 1
ATOM 2457 C C . PRO A 1 359 ? 3.06900 13.96100 16.16700 1.000 58.44000 327 PRO A C 1
ATOM 2458 O O . PRO A 1 359 ? 2.19700 13.17100 15.79200 1.000 56.64000 327 PRO A O 1
ATOM 2462 N N . LEU A 1 360 ? 3.44100 15.00800 15.41800 1.000 54.94000 328 LEU A N 1
ATOM 2463 C CA . LEU A 1 360 ? 2.81500 15.20600 14.11100 1.000 54.96000 328 LEU A CA 1
ATOM 2464 C C . LEU A 1 360 ? 3.28500 14.17000 13.10500 1.000 51.66000 328 LEU A C 1
ATOM 2465 O O . LEU A 1 360 ? 2.50300 13.74900 12.24700 1.000 49.10000 328 LEU A O 1
ATOM 2470 N N . ILE A 1 361 ? 4.54900 13.76200 13.18700 1.000 48.98000 329 ILE A N 1
ATOM 2471 C CA . ILE A 1 361 ? 5.07000 12.70000 12.27900 1.000 48.71000 329 ILE A CA 1
ATOM 2472 C C . ILE A 1 361 ? 4.23000 11.44800 12.49500 1.000 50.83000 329 ILE A C 1
ATOM 2473 O O . ILE A 1 361 ? 3.67000 10.94600 11.52400 1.000 48.54000 329 ILE A O 1
ATOM 2478 N N . LYS A 1 362 ? 4.12100 11.00600 13.74200 1.000 54.29000 330 LYS A N 1
ATOM 2479 C CA . LYS A 1 362 ? 3.36800 9.76900 14.05900 1.000 59.26000 330 LYS A CA 1
ATOM 2480 C C . LYS A 1 362 ? 1.93000 9.91700 13.57300 1.000 58.77000 330 LYS A C 1
ATOM 2481 O O . LYS A 1 362 ? 1.48700 9.05200 12.84100 1.000 57.28000 330 LYS A O 1
ATOM 2487 N N . GLU A 1 363 ? 1.26300 11.00300 13.94300 1.000 56.58000 331 GLU A N 1
ATOM 2488 C CA . GLU A 1 363 ? -0.13500 11.25800 13.52400 1.000 57.47000 331 GLU A CA 1
ATOM 2489 C C . GLU A 1 363 ? -0.27600 11.09100 12.01400 1.000 61.10000 331 GLU A C 1
ATOM 2490 O O . GLU A 1 363 ? -1.12800 10.30300 11.59000 1.000 61.23000 331 GLU A O 1
ATOM 2496 N N . ILE A 1 364 ? 0.52000 11.81600 11.23800 1.000 49.40000 332 ILE A N 1
ATOM 2497 C CA . ILE A 1 364 ? 0.33500 11.78600 9.76400 1.000 52.25000 332 ILE A CA 1
ATOM 2498 C C . ILE A 1 364 ? 0.66000 10.39300 9.24000 1.000 59.11000 332 ILE A C 1
ATOM 2499 O O . ILE A 1 364 ? -0.20900 9.80100 8.63200 1.000 59.71000 332 ILE A O 1
ATOM 2504 N N . VAL A 1 365 ? 1.84600 9.87200 9.52600 1.000 51.64000 333 VAL A N 1
ATOM 2505 C CA . VAL A 1 365 ? 2.22500 8.58200 8.89300 1.000 58.79000 333 VAL A CA 1
ATOM 2506 C C . VAL A 1 365 ? 1.21600 7.51000 9.30300 1.000 59.72000 333 VAL A C 1
ATOM 2507 O O . VAL A 1 365 ? 0.91700 6.64100 8.48300 1.000 59.29000 333 VAL A O 1
ATOM 2511 N N . THR A 1 366 ? 0.67500 7.61100 10.51300 1.000 58.22000 334 THR A N 1
ATOM 2512 C CA . THR A 1 366 ? -0.22400 6.55800 10.96900 1.000 59.98000 334 THR A CA 1
ATOM 2513 C C . THR A 1 366 ? -1.54300 6.58800 10.20900 1.000 65.79000 334 THR A C 1
ATOM 2514 O O . THR A 1 366 ? -2.03700 5.54100 9.78100 1.000 68.66000 334 THR A O 1
ATOM 2518 N N . HIS A 1 367 ? -2.12000 7.77100 10.01000 1.000 58.57000 335 HIS A N 1
ATOM 2519 C CA . HIS A 1 367 ? -3.47900 7.88100 9.49800 1.000 61.83000 335 HIS A CA 1
ATOM 2520 C C . HIS A 1 367 ? -3.55000 8.47700 8.11600 1.000 63.74000 335 HIS A C 1
ATOM 2521 O O . HIS A 1 367 ? -4.65800 8.61300 7.58600 1.000 66.95000 335 HIS A O 1
ATOM 2528 N N . ILE A 1 368 ? -2.42200 8.87700 7.53000 1.000 58.26000 336 ILE A N 1
ATOM 2529 C CA . ILE A 1 368 ? -2.48700 9.37100 6.16700 1.000 63.00000 336 ILE A CA 1
ATOM 2530 C C . ILE A 1 368 ? -3.03900 8.22500 5.33800 1.000 66.16000 336 ILE A C 1
ATOM 2531 O O . ILE A 1 368 ? -2.58800 7.08100 5.51700 1.000 60.55000 336 ILE A O 1
ATOM 2537 N N . TYR B 1 34 ? -6.39100 23.28700 31.57300 1.000 92.74000 2 TYR B N 1
ATOM 2538 C CA . TYR B 1 34 ? -6.04700 23.01500 30.15600 1.000 82.96000 2 TYR B CA 1
ATOM 2539 C C . TYR B 1 34 ? -7.11100 22.10300 29.54000 1.000 88.20000 2 TYR B C 1
ATOM 2540 O O . TYR B 1 34 ? -7.45000 21.07500 30.15200 1.000 81.98000 2 TYR B O 1
A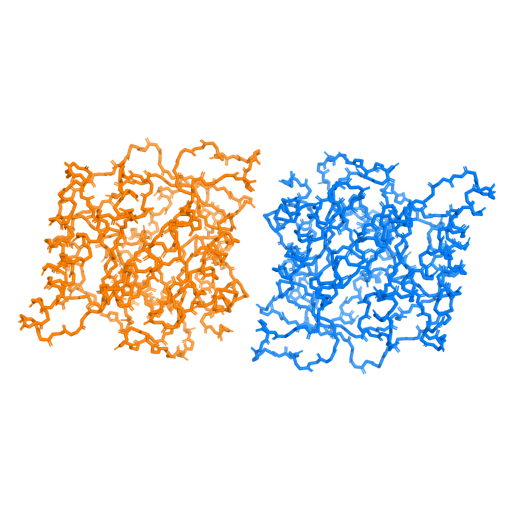TOM 2542 N N . TYR B 1 35 ? -7.60300 22.46800 28.35400 1.000 81.73000 3 TYR B N 1
ATOM 2543 C CA . TYR B 1 35 ? -8.67400 21.68500 27.69200 1.000 79.36000 3 TYR B CA 1
ATOM 2544 C C . TYR B 1 35 ? -8.17800 20.29900 27.27200 1.000 72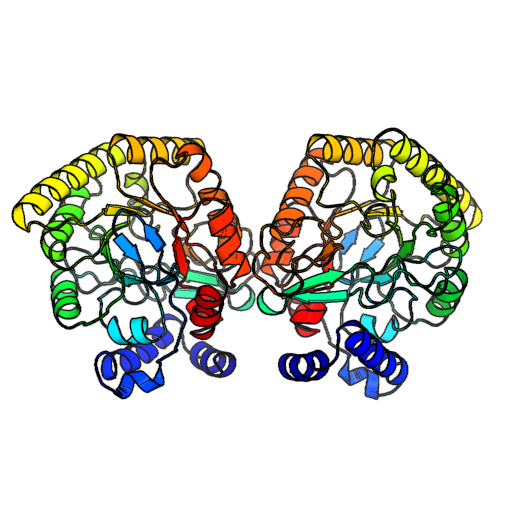.89000 3 TYR B C 1
ATOM 2545 O O . TYR B 1 35 ? -8.97000 19.37500 27.38100 1.000 69.76000 3 TYR B O 1
ATOM 2553 N N . PRO B 1 36 ? -6.94100 20.10800 26.76600 1.000 73.87000 4 PRO B N 1
ATOM 2554 C CA . PRO B 1 36 ? -6.46200 18.77000 26.43800 1.000 74.78000 4 PRO B CA 1
ATOM 2555 C C . PRO B 1 36 ? -6.79700 17.70200 27.49100 1.000 76.69000 4 PRO B C 1
ATOM 2556 O O . PRO B 1 36 ? -7.16200 16.61800 27.11000 1.000 70.94000 4 PRO B O 1
ATOM 2560 N N . PHE B 1 37 ? -6.67700 18.03900 28.77400 1.000 77.15000 5 PHE B N 1
ATOM 2561 C CA . PHE B 1 37 ? -6.96100 17.07300 29.86300 1.000 74.21000 5 PHE B CA 1
ATOM 2562 C C . PHE B 1 37 ? -8.46600 16.82500 29.96300 1.000 74.69000 5 PHE B C 1
ATOM 2563 O O . PHE B 1 37 ? -8.86700 15.65700 30.04700 1.000 71.49000 5 PHE B O 1
ATOM 2565 N N . VAL B 1 38 ? -9.26200 17.89500 29.95900 1.000 74.58000 6 VAL B N 1
ATOM 2566 C CA . VAL B 1 38 ? -10.74400 17.76400 30.06000 1.000 71.46000 6 VAL B CA 1
ATOM 2567 C C . VAL B 1 38 ? -11.25300 16.97700 28.85500 1.000 70.69000 6 VAL B C 1
ATOM 2568 O O . VAL B 1 38 ? -12.19700 16.21000 29.02400 1.000 70.71000 6 VAL B O 1
ATOM 2570 N N . ARG B 1 39 ? -10.64500 17.17800 27.68900 1.000 70.07000 7 ARG B N 1
ATOM 2571 C CA . ARG B 1 39 ? -11.09100 16.49800 26.45100 1.000 68.42000 7 ARG B CA 1
ATOM 2572 C C . ARG B 1 39 ? -10.76200 15.01600 26.55500 1.000 66.35000 7 ARG B C 1
ATOM 2573 O O . ARG B 1 39 ? -11.63400 14.23300 26.24900 1.000 68.63000 7 ARG B O 1
ATOM 2581 N N . LYS B 1 40 ? -9.53400 14.67200 26.93900 1.000 66.64000 8 LYS B N 1
ATOM 2582 C CA . LYS B 1 40 ? -9.18500 13.26400 27.13900 1.000 75.15000 8 LYS B CA 1
ATOM 2583 C C . LYS B 1 40 ? -10.21800 12.56700 28.02400 1.000 73.60000 8 LYS B C 1
ATOM 2584 O O . LYS B 1 40 ? -10.66000 11.45000 27.72300 1.000 73.99000 8 LYS B O 1
ATOM 2590 N N . ALA B 1 41 ? -10.64100 13.23300 29.10500 1.000 71.20000 9 ALA B N 1
ATOM 2591 C CA . ALA B 1 41 ? -11.64300 12.65700 29.99800 1.000 72.15000 9 ALA B CA 1
ATOM 2592 C C . ALA B 1 41 ? -13.00100 12.55700 29.31500 1.000 71.76000 9 ALA B C 1
ATOM 2593 O O . ALA B 1 41 ? -13.59300 11.47400 29.23700 1.000 73.78000 9 ALA B O 1
ATOM 2595 N N . LEU B 1 42 ? -13.52200 13.68800 28.83300 1.000 68.48000 10 LEU B N 1
ATOM 2596 C CA . LEU B 1 42 ? -14.78500 13.67700 28.10500 1.000 66.57000 10 LEU B CA 1
ATOM 2597 C C . LEU B 1 42 ? -14.79000 12.62400 27.01000 1.000 67.97000 10 LEU B C 1
ATOM 2598 O O . LEU B 1 42 ? -15.81300 11.96900 26.76500 1.000 68.41000 10 LEU B O 1
ATOM 2603 N N . PHE B 1 43 ? -13.66300 12.46900 26.31500 1.000 66.96000 11 PHE B N 1
ATOM 2604 C CA . PHE B 1 43 ? -13.60900 11.56800 25.17500 1.000 67.19000 11 PHE B CA 1
ATOM 2605 C C . PHE B 1 43 ? -13.62000 10.10200 25.58500 1.000 73.13000 11 PHE B C 1
ATOM 2606 O O . PHE B 1 43 ? -13.80900 9.23700 24.71600 1.000 70.57000 11 PHE B O 1
ATOM 2614 N N . GLN B 1 44 ? -13.43500 9.80500 26.87900 1.000 70.21000 12 GLN B N 1
ATOM 2615 C CA . GLN B 1 44 ? -13.71300 8.46100 27.37300 1.000 72.42000 12 GLN B CA 1
ATOM 2616 C C . GLN B 1 44 ? -15.19900 8.13500 27.27800 1.000 72.54000 12 GLN B C 1
ATOM 2617 O O . GLN B 1 44 ? -15.56500 6.96500 27.12900 1.000 69.81000 12 GLN B O 1
ATOM 2623 N N . LEU B 1 45 ? -16.03400 9.16400 27.35900 1.000 69.00000 13 LEU B N 1
ATOM 2624 C CA . LEU B 1 45 ? -17.49900 8.95100 27.34700 1.000 67.26000 13 LEU B CA 1
ATOM 2625 C C . LEU B 1 45 ? -18.03100 8.98100 25.92000 1.000 70.12000 13 LEU B C 1
ATOM 2626 O O . LEU B 1 45 ? -17.38000 9.58300 25.06400 1.000 67.80000 13 LEU B O 1
ATOM 2631 N N . ASP B 1 46 ? -19.17200 8.34300 25.69500 1.000 67.73000 14 ASP B N 1
ATOM 2632 C CA . ASP B 1 46 ? -19.83800 8.35400 24.37400 1.000 61.67000 14 ASP B CA 1
ATOM 2633 C C . ASP B 1 46 ? -20.11300 9.80900 23.99900 1.000 69.54000 14 ASP B C 1
ATOM 2634 O O . ASP B 1 46 ? -20.39400 10.59100 24.90000 1.000 67.64000 14 ASP B O 1
ATOM 2639 N N . PRO B 1 47 ? -20.03200 10.20400 22.71300 1.000 69.51000 15 PRO B N 1
ATOM 2640 C CA . PRO B 1 47 ? -20.22300 11.60000 22.32500 1.000 67.05000 15 PRO B CA 1
ATOM 2641 C C . PRO B 1 47 ? -21.46100 12.27800 22.92700 1.000 65.48000 15 PRO B C 1
ATOM 2642 O O . PRO B 1 47 ? -21.31400 13.30900 23.53600 1.000 61.76000 15 PRO B O 1
ATOM 2646 N N . GLU B 1 48 ? -22.64100 11.69400 22.73300 1.000 67.62000 16 GLU B N 1
ATOM 2647 C CA . GLU B 1 48 ? -23.87300 12.31100 23.21400 1.000 63.87000 16 GLU B CA 1
ATOM 2648 C C . GLU B 1 48 ? -23.94500 12.30800 24.72700 1.000 71.81000 16 GLU B C 1
ATOM 2649 O O . GLU B 1 48 ? -24.46700 13.25800 25.32300 1.000 75.36000 16 GLU B O 1
ATOM 2655 N N . ARG B 1 49 ? -23.44200 11.25100 25.36500 1.000 68.69000 17 ARG B N 1
ATOM 2656 C CA . ARG B 1 49 ? -23.40500 11.23500 26.81700 1.000 68.83000 17 ARG B CA 1
ATOM 2657 C C . ARG B 1 49 ? -22.51000 12.35600 27.32500 1.000 66.49000 17 ARG B C 1
ATOM 2658 O O . ARG B 1 49 ? -22.90700 13.13600 28.19800 1.000 64.28000 17 ARG B O 1
ATOM 2666 N N . ALA B 1 50 ? -21.32200 12.50100 26.75900 1.000 66.69000 18 ALA B N 1
ATOM 2667 C CA . ALA B 1 50 ? -20.38500 13.54500 27.22900 1.000 68.13000 18 ALA B CA 1
ATOM 2668 C C . ALA B 1 50 ? -21.05300 14.91800 27.14000 1.000 62.05000 18 ALA B C 1
ATOM 2669 O O . ALA B 1 50 ? -20.87800 15.72000 28.05400 1.000 67.22000 18 ALA B O 1
ATOM 2671 N N . HIS B 1 51 ? -21.82500 15.15000 26.08600 1.000 65.46000 19 HIS B N 1
ATOM 2672 C CA . HIS B 1 51 ? -22.48400 16.46100 25.88200 1.000 67.42000 19 HIS B CA 1
ATOM 2673 C C . HIS B 1 51 ? -23.52800 16.67600 26.96700 1.000 70.37000 19 HIS B C 1
ATOM 2674 O O . HIS B 1 51 ? -23.55000 17.76100 27.54600 1.000 67.15000 19 HIS B O 1
ATOM 2681 N N . GLU B 1 52 ? -24.35100 15.66400 27.22600 1.000 68.89000 20 GLU B N 1
ATOM 2682 C CA . GLU B 1 52 ? -25.44400 15.80000 28.21700 1.000 70.35000 20 GLU B CA 1
ATOM 2683 C C . GLU B 1 52 ? -24.87000 16.06100 29.61100 1.000 68.82000 20 GLU B C 1
ATOM 2684 O O . GLU B 1 52 ? -25.48400 16.83100 30.34300 1.000 69.97000 20 GLU B O 1
ATOM 2687 N N . PHE B 1 53 ? -23.73900 15.44600 29.95000 1.000 62.68000 21 PHE B N 1
ATOM 2688 C CA . PHE B 1 53 ? -23.09700 15.69500 31.26200 1.000 70.07000 21 PHE B CA 1
ATOM 2689 C C . PHE B 1 53 ? -22.61300 17.14100 31.32400 1.000 71.21000 21 PHE B C 1
ATOM 2690 O O . PHE B 1 53 ? -22.93700 17.82500 32.29900 1.000 77.77000 21 PHE B O 1
ATOM 2692 N N . THR B 1 54 ? -21.84700 17.57400 30.32300 1.000 71.12000 22 THR B N 1
ATOM 2693 C CA . THR B 1 54 ? -21.28100 18.94500 30.35500 1.000 73.85000 22 THR B CA 1
ATOM 2694 C C . THR B 1 54 ? -22.42600 19.95600 30.39900 1.000 71.30000 22 THR B C 1
ATOM 2695 O O . THR B 1 54 ? -22.28100 20.95000 31.10800 1.000 68.15000 22 THR B O 1
ATOM 2699 N N . PHE B 1 55 ? -23.50900 19.70600 29.66600 1.000 68.35000 23 PHE B N 1
ATOM 2700 C CA . PHE B 1 55 ? -24.57200 20.69800 29.65200 1.000 71.75000 23 PHE B CA 1
ATOM 2701 C C . PHE B 1 55 ? -25.44600 20.63800 30.89300 1.000 76.64000 23 PHE B C 1
ATOM 2702 O O . PHE B 1 55 ? -25.98800 21.67600 31.29600 1.000 76.63000 23 PHE B O 1
ATOM 2710 N N . GLN B 1 56 ? -25.57400 19.46900 31.53200 1.000 74.64000 24 GLN B N 1
ATOM 2711 C CA . GLN B 1 56 ? -26.11200 19.45700 32.88600 1.000 71.21000 24 GLN B CA 1
ATOM 2712 C C . GLN B 1 56 ? -25.34400 20.43400 33.76700 1.000 71.08000 24 GLN B C 1
ATOM 2713 O O . GLN B 1 56 ? -25.93200 21.30200 34.41700 1.000 75.16000 24 GLN B O 1
ATOM 2719 N N . GLN B 1 57 ? -24.01900 20.33800 33.77000 1.000 69.00000 25 GLN B N 1
ATOM 2720 C CA . GLN B 1 57 ? -23.23400 21.25000 34.59000 1.000 67.10000 25 GLN B CA 1
ATOM 2721 C C . GLN B 1 57 ? -23.40100 22.70300 34.14400 1.000 66.33000 25 GLN B C 1
ATOM 2722 O O . GLN B 1 57 ? -23.44700 23.61100 34.98300 1.000 72.36000 25 GLN B O 1
ATOM 2728 N N . LEU B 1 58 ? -23.50800 22.95600 32.83300 1.000 68.44000 26 LEU B N 1
ATOM 2729 C CA . LEU B 1 58 ? -23.62700 24.34500 32.38900 1.000 61.82000 26 LEU B CA 1
ATOM 2730 C C . LEU B 1 58 ? -24.98900 24.92100 32.75000 1.000 64.46000 26 LEU B C 1
ATOM 2731 O O . LEU B 1 58 ? -25.09700 26.11200 33.07900 1.000 57.63000 26 LEU B O 1
ATOM 2736 N N . ARG B 1 59 ? -26.03900 24.07800 32.68000 1.000 63.05000 27 ARG B N 1
ATOM 2737 C CA . ARG B 1 59 ? -27.39000 24.46100 33.10100 1.000 67.88000 27 ARG B CA 1
ATOM 2738 C C . ARG B 1 59 ? -27.40700 24.99400 34.53300 1.000 67.77000 27 ARG B C 1
ATOM 2739 O O . ARG B 1 59 ? -28.05700 26.00800 34.81700 1.000 68.28000 27 ARG B O 1
ATOM 2747 N N . ARG B 1 60 ? -26.73000 24.29400 35.45600 1.000 62.55000 28 ARG B N 1
ATOM 2748 C CA . ARG B 1 60 ? -26.74600 24.62000 36.88000 1.000 69.02000 28 ARG B CA 1
ATOM 2749 C C . ARG B 1 60 ? -25.95800 25.87100 37.21000 1.000 63.96000 28 ARG B C 1
ATOM 2750 O O . ARG B 1 60 ? -26.03000 26.33600 38.34800 1.000 70.87000 28 ARG B O 1
ATOM 2758 N N . ILE B 1 61 ? -25.17900 26.40400 36.28000 1.000 64.95000 29 ILE B N 1
ATOM 2759 C CA . ILE B 1 61 ? -24.42200 27.61600 36.55700 1.000 66.76000 29 ILE B CA 1
ATOM 2760 C C . ILE B 1 61 ? -24.79600 28.77900 35.65200 1.000 63.27000 29 ILE B C 1
ATOM 2761 O O . ILE B 1 61 ? -24.48700 29.93200 35.99700 1.000 63.73000 29 ILE B O 1
ATOM 2766 N N . THR B 1 62 ? -25.48500 28.54100 34.54200 1.000 61.31000 30 THR B N 1
ATOM 2767 C CA . THR B 1 62 ? -25.74500 29.61300 33.59300 1.000 61.78000 30 THR B CA 1
ATOM 2768 C C . THR B 1 62 ? -26.61300 30.69200 34.23100 1.000 58.51000 30 THR B C 1
ATOM 2769 O O . THR B 1 62 ? -27.61300 30.40000 34.89100 1.000 61.13000 30 THR B O 1
ATOM 2773 N N . GLY B 1 63 ? -26.22100 31.95000 34.09300 1.000 58.68000 31 GLY B N 1
ATOM 2774 C CA . GLY B 1 63 ? -27.03900 33.04800 34.64000 1.000 61.72000 31 GLY B CA 1
ATOM 2775 C C . GLY B 1 63 ? -26.83700 33.22100 36.12800 1.000 66.34000 31 GLY B C 1
ATOM 2776 O O . GLY B 1 63 ? -27.45000 34.12900 36.70000 1.000 72.39000 31 GLY B O 1
ATOM 2777 N N . THR B 1 64 ? -26.00500 32.37200 36.73100 1.000 63.09000 32 THR B N 1
ATOM 2778 C CA . THR B 1 64 ? -25.67900 32.48200 38.17200 1.000 57.93000 32 THR B CA 1
ATOM 2779 C C . THR B 1 64 ? -24.25200 33.01700 38.28600 1.000 64.05000 32 THR B C 1
ATOM 2780 O O . THR B 1 64 ? -23.51700 32.91100 37.29600 1.000 59.61000 32 THR B O 1
ATOM 2784 N N . PRO B 1 65 ? -23.82600 33.59800 39.42900 1.000 62.95000 33 PRO B N 1
ATOM 2785 C CA . PRO B 1 65 ? -22.44000 34.03900 39.59500 1.000 60.78000 33 PRO B CA 1
ATOM 2786 C C . PRO B 1 65 ? -21.41500 32.91000 39.41300 1.000 65.21000 33 PRO B C 1
ATOM 2787 O O . PRO B 1 65 ? -20.25900 33.20500 39.25300 1.000 61.68000 33 PRO B O 1
ATOM 2791 N N . PHE B 1 66 ? -21.88400 31.66500 39.38000 1.000 60.13000 34 PHE B N 1
ATOM 2792 C CA . PHE B 1 66 ? -20.97700 30.49900 39.25900 1.000 63.66000 34 PHE B CA 1
ATOM 2793 C C . PHE B 1 66 ? -20.49700 30.33000 37.81700 1.000 63.21000 34 PHE B C 1
ATOM 2794 O O . PHE B 1 66 ? -19.79200 29.36400 37.54000 1.000 61.89000 34 PHE B O 1
ATOM 2802 N N . GLU B 1 67 ? -20.83100 31.27000 36.93700 1.000 64.54000 35 GLU B N 1
ATOM 2803 C CA . GLU B 1 67 ? -20.33000 31.19500 35.54200 1.000 66.40000 35 GLU B CA 1
ATOM 2804 C C . GLU B 1 67 ? -18.90700 31.74700 35.47600 1.000 64.80000 35 GLU B C 1
ATOM 2805 O O . GLU B 1 67 ? -18.33100 31.74600 34.38500 1.000 66.56000 35 GLU B O 1
ATOM 2811 N N . ALA B 1 68 ? -18.36000 32.17800 36.60700 1.000 61.96000 36 ALA B N 1
ATOM 2812 C CA . ALA B 1 68 ? -16.94400 32.59500 36.62400 1.000 63.97000 36 ALA B CA 1
ATOM 2813 C C . ALA B 1 68 ? -16.08600 31.36200 36.35100 1.000 59.71000 36 ALA B C 1
ATOM 2814 O O . ALA B 1 68 ? -14.94400 31.53000 35.90700 1.000 65.02000 36 ALA B O 1
ATOM 2816 N N . LEU B 1 69 ? -16.62800 30.17600 36.61100 1.000 52.66000 37 LEU B N 1
ATOM 2817 C CA . LEU B 1 69 ? -15.90000 28.91900 36.33500 1.000 54.47000 37 LEU B CA 1
ATOM 2818 C C . LEU B 1 69 ? -15.62600 28.78300 34.83400 1.000 56.29000 37 LEU B C 1
ATOM 2819 O O . LEU B 1 69 ? -14.61900 28.15800 34.49500 1.000 56.19000 37 LEU B O 1
ATOM 2824 N N . VAL B 1 70 ? -16.48200 29.34500 33.97500 1.000 54.67000 38 VAL B N 1
ATOM 2825 C CA . VAL B 1 70 ? -16.32500 29.17200 32.50100 1.000 56.78000 38 VAL B CA 1
ATOM 2826 C C . VAL B 1 70 ? -16.10000 30.53000 31.83100 1.000 58.93000 38 VAL B C 1
ATOM 2827 O O . VAL B 1 70 ? -16.07100 30.57100 30.59800 1.000 60.60000 38 VAL B O 1
ATOM 2831 N N . ARG B 1 71 ? -15.91700 31.59200 32.61100 1.000 59.10000 39 ARG B N 1
ATOM 2832 C CA . ARG B 1 71 ? -15.80900 32.94200 32.01100 1.000 60.30000 39 ARG B CA 1
ATOM 2833 C C . ARG B 1 71 ? -14.43000 33.19500 31.41100 1.000 60.08000 39 ARG B C 1
ATOM 2834 O O . ARG B 1 71 ? -13.43800 32.90600 32.08500 1.000 66.43000 39 ARG B O 1
ATOM 2842 N N . GLN B 1 72 ? -14.38700 33.69400 30.17900 1.000 54.79000 40 GLN B N 1
ATOM 2843 C CA . GLN B 1 72 ? -13.13000 34.10300 29.56300 1.000 56.01000 40 GLN B CA 1
ATOM 2844 C C . GLN B 1 72 ? -13.26600 35.55700 29.15300 1.000 62.01000 40 GLN B C 1
ATOM 2845 O O . GLN B 1 72 ? -14.24900 35.91700 28.49800 1.000 59.96000 40 GLN B O 1
ATOM 2851 N N . LYS B 1 73 ? -12.27500 36.38100 29.48200 1.000 58.39000 41 LYS B N 1
ATOM 2852 C CA . LYS B 1 73 ? -12.26400 37.73500 28.95000 1.000 57.86000 41 LYS B CA 1
ATOM 2853 C C . LYS B 1 73 ? -11.70300 37.70200 27.53500 1.000 56.35000 41 LYS B C 1
ATOM 2854 O O . LYS B 1 73 ? -10.65700 37.09100 27.28600 1.000 59.12000 41 LYS B O 1
ATOM 2856 N N . VAL B 1 74 ? -12.41800 38.33000 26.60700 1.000 51.21000 42 VAL B N 1
ATOM 2857 C CA . VAL B 1 74 ? -11.97300 38.48300 25.22500 1.000 53.78000 42 VAL B CA 1
ATOM 2858 C C . VAL B 1 74 ? -12.18500 39.93200 24.80400 1.000 54.57000 42 VAL B C 1
ATOM 2859 O O . VAL B 1 74 ? -13.11900 40.58500 25.28800 1.000 51.79000 42 VAL B O 1
ATOM 2863 N N . PRO B 1 75 ? -11.36400 40.46300 23.90500 1.000 57.07000 43 PRO B N 1
ATOM 2864 C CA . PRO B 1 75 ? -11.50200 41.86700 23.49700 1.000 52.38000 43 PRO B CA 1
ATOM 2865 C C . PRO B 1 75 ? -12.77900 42.13900 22.70800 1.000 57.27000 43 PRO B C 1
ATOM 2866 O O . PRO B 1 75 ? -13.40500 41.24300 22.13900 1.000 58.04000 43 PRO B O 1
ATOM 2870 N N . ALA B 1 76 ? -13.15200 43.41800 22.65300 1.000 54.87000 44 ALA B N 1
ATOM 2871 C CA . ALA B 1 76 ? -14.27400 43.83400 21.82200 1.000 52.34000 44 ALA B CA 1
ATOM 2872 C C . ALA B 1 76 ? -13.81300 43.98600 20.38000 1.000 52.69000 44 ALA B C 1
ATOM 2873 O O . ALA B 1 76 ? -12.73900 44.53300 20.11900 1.000 59.94000 44 ALA B O 1
ATOM 2875 N N . LYS B 1 77 ? -14.60800 43.46900 19.44300 1.000 52.67000 45 LYS B N 1
ATOM 2876 C CA . LYS B 1 77 ? -14.30500 43.52100 18.00900 1.000 55.57000 45 LYS B CA 1
ATOM 2877 C C . LYS B 1 77 ? -15.60400 43.69100 17.25100 1.000 57.87000 45 LYS B C 1
ATOM 2878 O O . LYS B 1 77 ? -16.01300 42.81200 16.47200 1.000 52.91000 45 LYS B O 1
ATOM 2884 N N . PRO B 1 78 ? -16.26000 44.83800 17.42000 1.000 58.04000 46 PRO B N 1
ATOM 2885 C CA . PRO B 1 78 ? -17.58800 45.02900 16.83700 1.000 53.29000 46 PRO B CA 1
ATOM 2886 C C . PRO B 1 78 ? -17.55000 44.86600 15.33300 1.000 47.80000 46 PRO B C 1
ATOM 2887 O O . PRO B 1 78 ? -16.61700 45.30700 14.65800 1.000 52.75000 46 PRO B O 1
ATOM 2891 N N . VAL B 1 79 ? -18.60100 44.24800 14.81600 1.000 47.81000 47 VAL B N 1
ATOM 2892 C CA . VAL B 1 79 ? -18.81500 44.05800 13.39600 1.000 43.91000 47 VAL B CA 1
ATOM 2893 C C . VAL B 1 79 ? -20.26700 44.42500 13.12900 1.000 52.62000 47 VAL B C 1
ATOM 2894 O O . VAL B 1 79 ? -21.16200 43.95400 13.83700 1.000 54.82000 47 VAL B O 1
ATOM 2898 N N . ASN B 1 80 ? -20.50500 45.25400 12.11700 1.000 49.48000 48 ASN B N 1
ATOM 2899 C CA . ASN B 1 80 ? -21.85400 45.49800 11.63400 1.000 53.08000 48 ASN B CA 1
ATOM 2900 C C . ASN B 1 80 ? -22.16500 44.43600 10.60000 1.000 54.72000 48 ASN B C 1
ATOM 2901 O O . ASN B 1 80 ? -21.35100 44.17300 9.71600 1.000 53.30000 48 ASN B O 1
ATOM 2906 N N . CYS B 1 81 ? -23.33200 43.82100 10.71900 1.000 51.69000 49 CYS B N 1
ATOM 2907 C CA . CYS B 1 81 ? -23.68900 42.75900 9.79700 1.000 54.69000 49 CYS B CA 1
ATOM 2908 C C . CYS B 1 81 ? -25.19000 42.55500 9.84100 1.000 54.89000 49 CYS B C 1
ATOM 2909 O O . CYS B 1 81 ? -25.75500 42.32600 10.91400 1.000 57.13000 49 CYS B O 1
ATOM 2912 N N . MET B 1 82 ? -25.83100 42.62900 8.68000 1.000 57.75000 50 MET B N 1
ATOM 2913 C CA . MET B 1 82 ? -27.26500 42.38800 8.61500 1.000 55.34000 50 MET B CA 1
ATOM 2914 C C . MET B 1 82 ? -28.04300 43.47700 9.35300 1.000 54.01000 50 MET B C 1
ATOM 2915 O O . MET B 1 82 ? -29.19000 43.27100 9.77100 1.000 52.31000 50 MET B O 1
ATOM 2920 N N . GLY B 1 83 ? -27.42300 44.63700 9.52900 1.000 49.08000 51 GLY B N 1
ATOM 2921 C CA . GLY B 1 83 ? -28.07000 45.73500 10.20400 1.000 58.18000 51 GLY B CA 1
ATOM 2922 C C . GLY B 1 83 ? -28.03000 45.64900 11.70600 1.000 58.45000 51 GLY B C 1
ATOM 2923 O O . GLY B 1 83 ? -28.73200 46.41800 12.37400 1.000 60.31000 51 GLY B O 1
ATOM 2924 N N . LEU B 1 84 ? -27.25600 44.71400 12.25000 1.000 55.56000 52 LEU B N 1
ATOM 2925 C CA . LEU B 1 84 ? -27.02800 44.55700 13.67500 1.000 54.31000 52 LEU B CA 1
ATOM 2926 C C . LEU B 1 84 ? -25.54500 44.77500 13.95200 1.000 57.08000 52 LEU B C 1
ATOM 2927 O O . LEU B 1 84 ? -24.68600 44.56200 13.08400 1.000 52.17000 52 LEU B O 1
ATOM 2932 N N . THR B 1 85 ? -25.25100 45.19500 15.18000 1.000 55.66000 53 THR B N 1
ATOM 2933 C CA . THR B 1 85 ? -23.88700 45.16600 15.68900 1.000 56.21000 53 THR B CA 1
ATOM 2934 C C . THR B 1 85 ? -23.64400 43.83700 16.39600 1.000 50.38000 53 THR B C 1
ATOM 2935 O O . THR B 1 85 ? -24.31900 43.51500 17.38000 1.000 54.51000 53 THR B O 1
ATOM 2939 N N . PHE B 1 86 ? -22.65900 43.09100 15.93200 1.000 55.17000 54 PHE B N 1
ATOM 2940 C CA . PHE B 1 86 ? -22.17200 41.91000 16.63600 1.000 47.87000 54 PHE B CA 1
ATOM 2941 C C . PHE B 1 86 ? -20.97100 42.32800 17.47000 1.000 53.85000 54 PHE B C 1
ATOM 2942 O O . PHE B 1 86 ? -20.01600 42.90900 16.92900 1.000 51.30000 54 PHE B O 1
ATOM 2950 N N . LYS B 1 87 ? -21.01100 42.05000 18.78300 1.000 51.02000 55 LYS B N 1
ATOM 2951 C CA . LYS B 1 87 ? -19.93600 42.55700 19.63700 1.000 53.03000 55 LYS B CA 1
ATOM 2952 C C . LYS B 1 87 ? -18.58500 41.96300 19.26600 1.000 52.74000 55 LYS B C 1
ATOM 2953 O O . LYS B 1 87 ? -17.55600 42.56500 19.58400 1.000 52.61000 55 LYS B O 1
ATOM 2959 N N . ASN B 1 88 ? -18.55800 40.79300 18.63300 1.000 42.64000 56 ASN B N 1
ATOM 2960 C CA . ASN B 1 88 ? -17.34300 40.32700 17.98300 1.000 44.51000 56 ASN B CA 1
ATOM 2961 C C . ASN B 1 88 ? -17.74200 39.38000 16.85700 1.000 46.79000 56 ASN B C 1
ATOM 2962 O O . ASN B 1 88 ? -18.91300 38.96600 16.76300 1.000 45.51000 56 ASN B O 1
ATOM 2967 N N . PRO B 1 89 ? -16.80500 39.05200 15.96000 1.000 45.07000 57 PRO B N 1
ATOM 2968 C CA . PRO B 1 89 ? -17.14200 38.29100 14.74300 1.000 45.71000 57 PRO B CA 1
ATOM 2969 C C . PRO B 1 89 ? -17.40200 36.80100 14.95000 1.000 43.78000 57 PRO B C 1
ATOM 2970 O O . PRO B 1 89 ? -17.71600 36.12100 13.97100 1.000 43.49000 57 PRO B O 1
ATOM 2974 N N . LEU B 1 90 ? -17.29500 36.25000 16.17000 1.000 46.93000 58 LEU B N 1
ATOM 2975 C CA . LEU B 1 90 ? -17.31600 34.79500 16.35000 1.000 46.56000 58 LEU B CA 1
ATOM 2976 C C . LEU B 1 90 ? -18.62200 34.37800 17.00600 1.000 43.86000 58 LEU B C 1
ATOM 2977 O O . LEU B 1 90 ? -18.89800 34.75900 18.14400 1.000 45.44000 58 LEU B O 1
ATOM 2982 N N . GLY B 1 91 ? -19.41000 33.58600 16.30000 1.000 45.99000 59 GLY B N 1
ATOM 2983 C CA . GLY B 1 91 ? -20.59800 33.03600 16.91900 1.000 50.10000 59 GLY B CA 1
ATOM 2984 C C . GLY B 1 91 ? -20.48500 31.54600 17.18100 1.000 51.10000 59 GLY B C 1
ATOM 2985 O O . GLY B 1 91 ? -19.70200 30.82500 16.55200 1.000 52.56000 59 GLY B O 1
ATOM 2986 N N . LEU B 1 92 ? -21.27500 31.06400 18.11000 1.000 52.95000 60 LEU B N 1
ATOM 2987 C CA . LEU B 1 92 ? -21.42100 29.63200 18.30200 1.000 51.31000 60 LEU B CA 1
ATOM 2988 C C . LEU B 1 92 ? -22.49400 29.12300 17.34100 1.000 50.69000 60 LEU B C 1
ATOM 2989 O O . LEU B 1 92 ? -23.61600 29.64100 17.32700 1.000 52.39000 60 LEU B O 1
ATOM 2994 N N . ALA B 1 93 ? -22.14100 28.14900 16.50300 1.000 50.12000 61 ALA B N 1
ATOM 2995 C CA . ALA B 1 93 ? -23.07600 27.67100 15.48900 1.000 51.39000 61 ALA B CA 1
ATOM 2996 C C . ALA B 1 93 ? -24.23500 26.91000 16.13600 1.000 53.34000 61 ALA B C 1
ATOM 2997 O O . ALA B 1 93 ? -24.20100 26.54000 17.31300 1.000 51.94000 61 ALA B O 1
ATOM 2999 N N . ALA B 1 94 ? -25.28200 26.68500 15.35100 1.000 57.30000 62 ALA B N 1
ATOM 3000 C CA . ALA B 1 94 ? -26.45400 26.02600 15.91700 1.000 60.23000 62 ALA B CA 1
ATOM 3001 C C . ALA B 1 94 ? -26.17900 24.54100 16.16700 1.000 49.83000 62 ALA B C 1
ATOM 3003 N N . GLY B 1 95 ? -26.95400 23.96300 17.07500 1.000 63.46000 63 GLY B N 1
ATOM 3004 C CA . GLY B 1 95 ? -26.94700 22.54000 17.32800 1.000 62.82000 63 GLY B CA 1
ATOM 3005 C C . GLY B 1 95 ? -26.36600 22.15400 18.66300 1.000 60.16000 63 GLY B C 1
ATOM 3006 O O . GLY B 1 95 ? -26.58400 21.02500 19.11500 1.000 64.79000 63 GLY B O 1
ATOM 3007 N N . LEU B 1 96 ? -25.63400 23.05500 19.30400 1.000 54.31000 64 LEU B N 1
ATOM 3008 C CA . LEU B 1 96 ? -24.98300 22.72200 20.56000 1.000 57.23000 64 LEU B CA 1
ATOM 3009 C C . LEU B 1 96 ? -25.91200 22.96400 21.73700 1.000 62.11000 64 LEU B C 1
ATOM 3010 O O . LEU B 1 96 ? -26.02400 22.13700 22.64900 1.000 64.26000 64 LEU B O 1
ATOM 3015 N N . ASP B 1 97 ? -26.59300 24.10800 21.69800 1.000 58.29000 65 ASP B N 1
ATOM 3016 C CA . ASP B 1 97 ? -27.59600 24.46000 22.72800 1.000 58.95000 65 ASP B CA 1
ATOM 3017 C C . ASP B 1 97 ? -28.91900 24.51900 21.97200 1.000 60.51000 65 ASP B C 1
ATOM 3018 O O . ASP B 1 97 ? -29.40900 25.62700 21.73300 1.000 58.43000 65 ASP B O 1
ATOM 3023 N N . LYS B 1 98 ? -29.46400 23.36300 21.60900 1.000 55.78000 66 LYS B N 1
ATOM 3024 C CA . LYS B 1 98 ? -30.67400 23.31200 20.75300 1.000 58.26000 66 LYS B CA 1
ATOM 3025 C C . LYS B 1 98 ? -31.90700 23.88400 21.44500 1.000 55.48000 66 LYS B C 1
ATOM 3026 O O . LYS B 1 98 ? -32.80100 24.34200 20.73300 1.000 58.85000 66 LYS B O 1
ATOM 3032 N N . ASP B 1 99 ? -31.95800 23.85600 22.77200 1.000 61.40000 67 ASP B N 1
ATOM 3033 C CA . ASP B 1 99 ? -33.19700 24.27100 23.47800 1.000 60.51000 67 ASP B CA 1
ATOM 3034 C C . ASP B 1 99 ? -33.00300 25.62000 24.16600 1.000 60.68000 67 ASP B C 1
ATOM 3035 O O . ASP B 1 99 ? -33.97100 26.13200 24.72800 1.000 60.44000 67 ASP B O 1
ATOM 3040 N N . GLY B 1 100 ? -31.80200 26.18000 24.08900 1.000 58.91000 68 GLY B N 1
ATOM 3041 C CA . GLY B 1 100 ? -31.56800 27.51300 24.66600 1.000 59.25000 68 GLY B CA 1
ATOM 3042 C C . GLY B 1 100 ? -31.36100 27.42900 26.15500 1.000 57.73000 68 GLY B C 1
ATOM 3043 O O . GLY B 1 100 ? -31.80700 28.33300 26.85200 1.000 58.85000 68 GLY B O 1
ATOM 3044 N N . GLU B 1 101 ? -30.66300 26.39100 26.60900 1.000 59.52000 69 GLU B N 1
ATOM 3045 C CA . GLU B 1 101 ? -30.52200 26.19900 28.04000 1.000 63.60000 69 GLU B CA 1
ATOM 3046 C C . GLU B 1 101 ? -29.30700 26.90700 28.62300 1.000 64.08000 69 GLU B C 1
ATOM 3047 O O . GLU B 1 101 ? -29.30200 27.20600 29.82000 1.000 63.73000 69 GLU B O 1
ATOM 3053 N N . CYS B 1 102 ? -28.29000 27.21700 27.82400 1.000 60.71000 70 CYS B N 1
ATOM 3054 C CA . CYS B 1 102 ? -27.02900 27.66000 28.40900 1.000 58.99000 70 CYS B CA 1
ATOM 3055 C C . CYS B 1 102 ? -26.55700 28.97200 27.81300 1.000 54.83000 70 CYS B C 1
ATOM 3056 O O . CYS B 1 102 ? -25.35000 29.22800 27.72700 1.000 55.09000 70 CYS B O 1
ATOM 3059 N N . ILE B 1 103 ? -27.49500 29.83300 27.43400 1.000 54.19000 71 ILE B N 1
ATOM 3060 C CA . ILE B 1 103 ? -27.10900 31.03300 26.70200 1.000 49.40000 71 ILE B CA 1
ATOM 3061 C C . ILE B 1 103 ? -26.09100 31.84000 27.49600 1.000 47.59000 71 ILE B C 1
ATOM 3062 O O . ILE B 1 103 ? -25.03000 32.19400 26.98200 1.000 53.44000 71 ILE B O 1
ATOM 3067 N N . ASP B 1 104 ? -26.38100 32.13100 28.76200 1.000 50.99000 72 ASP B N 1
ATOM 3068 C CA . ASP B 1 104 ? -25.49800 33.02700 29.51400 1.000 54.61000 72 ASP B CA 1
ATOM 3069 C C . ASP B 1 104 ? -24.14100 32.37200 29.77400 1.000 57.10000 72 ASP B C 1
ATOM 3070 O O . ASP B 1 104 ? -23.10000 33.02500 29.64900 1.000 52.30000 72 ASP B O 1
ATOM 3075 N N . ALA B 1 105 ? -24.13100 31.08200 30.12800 1.000 51.17000 73 ALA B N 1
ATOM 3076 C CA . ALA B 1 105 ? -22.86500 30.39800 30.35600 1.000 52.81000 73 ALA B CA 1
ATOM 3077 C C . ALA B 1 105 ? -22.02200 30.39200 29.09400 1.000 50.08000 73 ALA B C 1
ATOM 3078 O O . ALA B 1 105 ? -20.82200 30.69100 29.13800 1.000 51.38000 73 ALA B O 1
ATOM 3080 N N . LEU B 1 106 ? -22.63300 30.08300 27.94800 1.000 57.23000 74 LEU B N 1
ATOM 3081 C CA . LEU B 1 106 ? -21.87000 30.09400 26.70600 1.000 51.58000 74 LEU B CA 1
ATOM 3082 C C . LEU B 1 106 ? -21.44800 31.51600 26.32600 1.000 52.31000 74 LEU B C 1
ATOM 3083 O O . LEU B 1 106 ? -20.30500 31.73800 25.92000 1.000 56.00000 74 LEU B O 1
ATOM 3088 N N . GLY B 1 107 ? -22.32800 32.50100 26.48600 1.000 51.99000 75 GLY B N 1
ATOM 3089 C CA . GLY B 1 107 ? -21.90700 33.88100 26.27800 1.000 49.35000 75 GLY B CA 1
ATOM 3090 C C . GLY B 1 107 ? -20.73500 34.26400 27.16100 1.000 55.87000 75 GLY B C 1
ATOM 3091 O O . GLY B 1 107 ? -19.86900 35.05300 26.75600 1.000 47.93000 75 GLY B O 1
ATOM 3092 N N . ALA B 1 108 ? -20.67800 33.70000 28.37700 1.000 54.68000 76 ALA B N 1
ATOM 3093 C CA . ALA B 1 108 ? -19.61200 34.02300 29.31600 1.000 49.98000 76 ALA B CA 1
ATOM 3094 C C . ALA B 1 108 ? -18.24800 33.55600 28.83000 1.000 55.77000 76 ALA B C 1
ATOM 3095 O O . ALA B 1 108 ? -17.23300 34.11700 29.26300 1.000 55.89000 76 ALA B O 1
ATOM 3097 N N . MET B 1 109 ? -18.20000 32.54600 27.95000 1.000 51.52000 77 MET B N 1
ATOM 3098 C CA . MET B 1 109 ? -16.95300 32.10100 27.33600 1.000 53.22000 77 MET B CA 1
ATOM 3099 C C . MET B 1 109 ? -16.46000 33.01400 26.22400 1.000 53.43000 77 MET B C 1
ATOM 3100 O O . MET B 1 109 ? -15.32900 32.82600 25.76000 1.000 47.83000 77 MET B O 1
ATOM 3105 N N . GLY B 1 110 ? -17.26900 33.97100 25.76800 1.000 49.06000 78 GLY B N 1
ATOM 3106 C CA . GLY B 1 110 ? -16.76400 35.04700 24.92400 1.000 47.80000 78 GLY B CA 1
ATOM 3107 C C . GLY B 1 110 ? -17.35000 35.10800 23.54100 1.000 46.60000 78 GLY B C 1
ATOM 3108 O O . GLY B 1 110 ? -16.96600 35.99300 22.76500 1.000 48.61000 78 GLY B O 1
ATOM 3109 N N . PHE B 1 111 ? -18.25800 34.20900 23.19000 1.000 44.16000 79 PHE B N 1
ATOM 3110 C CA . PHE B 1 111 ? -18.89300 34.27400 21.89000 1.000 52.94000 79 PHE B CA 1
ATOM 3111 C C . PHE B 1 111 ? -19.52400 35.64500 21.69800 1.000 48.48000 79 PHE B C 1
ATOM 3112 O O . PHE B 1 111 ? -20.09700 36.20900 22.62400 1.000 45.89000 79 PHE B O 1
ATOM 3120 N N . GLY B 1 112 ? -19.38900 36.19300 20.49100 1.000 49.30000 80 GLY B N 1
ATOM 3121 C CA . GLY B 1 112 ? -20.03200 37.46200 20.19300 1.000 47.29000 80 GLY B CA 1
ATOM 3122 C C . GLY B 1 112 ? -21.46300 37.31800 19.73700 1.000 52.17000 80 GLY B C 1
ATOM 3123 O O . GLY B 1 112 ? -22.21500 38.29200 19.77200 1.000 49.53000 80 GLY B O 1
ATOM 3124 N N . SER B 1 113 ? -21.83700 36.12700 19.27300 1.000 50.78000 81 SER B N 1
ATOM 3125 C CA . SER B 1 113 ? -23.22200 35.76100 19.03700 1.000 46.28000 81 SER B CA 1
ATOM 3126 C C . SER B 1 113 ? -23.35900 34.28000 19.35400 1.000 47.93000 81 SER B C 1
ATOM 3127 O O . SER B 1 113 ? -22.37300 33.52900 19.34100 1.000 50.64000 81 SER B O 1
ATOM 3130 N N . ILE B 1 114 ? -24.58900 33.87600 19.67100 1.000 41.72000 82 ILE B N 1
ATOM 3131 C CA . ILE B 1 114 ? -24.92900 32.49600 19.99300 1.000 48.15000 82 ILE B CA 1
ATOM 3132 C C . ILE B 1 114 ? -26.16800 32.14000 19.19400 1.000 44.93000 82 ILE B C 1
ATOM 3133 O O . ILE B 1 114 ? -27.19300 32.82400 19.29400 1.000 51.53000 82 ILE B O 1
ATOM 3138 N N . GLU B 1 115 ? -26.06400 31.11200 18.36400 1.000 47.81000 83 GLU B N 1
ATOM 3139 C CA . GLU B 1 115 ? -27.19100 30.61900 17.59000 1.000 52.01000 83 GLU B CA 1
ATOM 3140 C C . GLU B 1 115 ? -27.71700 29.37000 18.29000 1.000 56.23000 83 GLU B C 1
ATOM 3141 O O . GLU B 1 115 ? -27.01300 28.35900 18.37400 1.000 56.33000 83 GLU B O 1
ATOM 3147 N N . ILE B 1 116 ? -28.94500 29.46700 18.79100 1.000 53.38000 84 ILE B N 1
ATOM 3148 C CA . ILE B 1 116 ? -29.60300 28.32900 19.49000 1.000 56.28000 84 ILE B CA 1
ATOM 3149 C C . ILE B 1 116 ? -30.46100 27.60900 18.45900 1.000 52.41000 84 ILE B C 1
ATOM 3150 O O . ILE B 1 116 ? -30.58200 28.13100 17.35500 1.000 60.63000 84 ILE B O 1
ATOM 3155 N N . GLY B 1 117 ? -31.02400 26.45900 18.81500 1.000 57.89000 85 GLY B N 1
ATOM 3156 C CA . GLY B 1 117 ? -31.77800 25.65700 17.83900 1.000 50.78000 85 GLY B CA 1
ATOM 3157 C C . GLY B 1 117 ? -30.89400 24.56300 17.28500 1.000 57.93000 85 GLY B C 1
ATOM 3158 O O . GLY B 1 117 ? -29.71800 24.54500 17.64900 1.000 51.55000 85 GLY B O 1
ATOM 3159 N N . THR B 1 118 ? -31.43800 23.67200 16.45400 1.000 58.85000 86 THR B N 1
ATOM 3160 C CA . THR B 1 118 ? -32.67700 23.90100 15.67600 1.000 60.38000 86 THR B CA 1
ATOM 3161 C C . THR B 1 118 ? -33.88700 23.59500 16.55200 1.000 61.24000 86 THR B C 1
ATOM 3162 O O . THR B 1 118 ? -33.83200 22.61900 17.30500 1.000 61.04000 86 THR B O 1
ATOM 3166 N N . VAL B 1 119 ? -34.91600 24.42900 16.46500 1.000 62.50000 87 VAL B N 1
ATOM 3167 C CA . VAL B 1 119 ? -36.16500 24.20300 17.23600 1.000 64.51000 87 VAL B CA 1
ATOM 3168 C C . VAL B 1 119 ? -37.25100 23.92200 16.20800 1.000 67.66000 87 VAL B C 1
ATOM 3169 O O . VAL B 1 119 ? -37.21800 24.53800 15.13500 1.000 71.65000 87 VAL B O 1
ATOM 3171 N N . THR B 1 120 ? -38.14900 23.00000 16.51500 1.000 64.06000 88 THR B N 1
ATOM 3172 C CA . THR B 1 120 ? -39.28500 22.73600 15.60800 1.000 69.10000 88 THR B CA 1
ATOM 3173 C C . THR B 1 120 ? -40.55300 23.16200 16.35100 1.000 67.02000 88 THR B C 1
ATOM 3174 O O . THR B 1 120 ? -40.48300 23.29700 17.57200 1.000 68.62000 88 THR B O 1
ATOM 3178 N N . PRO B 1 121 ? -41.67500 23.44400 15.66400 1.000 68.94000 89 PRO B N 1
ATOM 3179 C CA . PRO B 1 121 ? -42.88300 23.91500 16.34100 1.000 67.42000 89 PRO B CA 1
ATOM 3180 C C . PRO B 1 121 ? -43.28200 22.98600 17.49300 1.000 71.36000 89 PRO B C 1
ATOM 3181 O O . PRO B 1 121 ? -43.54700 23.48100 18.56900 1.000 74.53000 89 PRO B O 1
ATOM 3185 N N . ARG B 1 122 ? -43.32400 21.68100 17.24400 1.000 67.29000 90 ARG B N 1
ATOM 3186 C CA . ARG B 1 122 ? -43.61800 20.70600 18.28500 1.000 69.23000 90 ARG B CA 1
ATOM 3187 C C . ARG B 1 122 ? -42.36600 19.91100 18.63100 1.000 67.97000 90 ARG B C 1
ATOM 3188 O O . ARG B 1 122 ? -41.54500 19.61500 17.75700 1.000 69.24000 90 ARG B O 1
ATOM 3196 N N . PRO B 1 123 ? -42.20000 19.54200 19.89600 1.000 63.52000 91 PRO B N 1
ATOM 3197 C CA . PRO B 1 123 ? -41.07000 18.68900 20.27100 1.000 65.01000 91 PRO B CA 1
ATOM 3198 C C . PRO B 1 123 ? -41.07800 17.40100 19.46700 1.000 68.04000 91 PRO B C 1
ATOM 3199 O O . PRO B 1 123 ? -42.10700 16.95900 18.94700 1.000 71.57000 91 PRO B O 1
ATOM 3203 N N . GLN B 1 124 ? -39.89200 16.81600 19.34000 1.000 63.35000 92 GLN B N 1
ATOM 3204 C CA . GLN B 1 124 ? -39.70900 15.55800 18.63200 1.000 65.78000 92 GLN B CA 1
ATOM 3205 C C . GLN B 1 124 ? -38.38900 14.97100 19.07600 1.000 70.78000 92 GLN B C 1
ATOM 3206 O O . GLN B 1 124 ? -37.45000 15.72400 19.36400 1.000 69.00000 92 GLN B O 1
ATOM 3212 N N . PRO B 1 125 ? -38.28200 13.64200 19.15600 1.000 73.52000 93 PRO B N 1
ATOM 3213 C CA . PRO B 1 125 ? -37.10400 13.03700 19.78800 1.000 70.56000 93 PRO B CA 1
ATOM 3214 C C . PRO B 1 125 ? -35.88000 12.94400 18.88500 1.000 66.50000 93 PRO B C 1
ATOM 3215 O O . PRO B 1 125 ? -34.77500 12.71700 19.39900 1.000 66.56000 93 PRO B O 1
ATOM 3219 N N . GLY B 1 126 ? -36.02200 13.13700 17.57900 1.000 69.15000 94 GLY B N 1
ATOM 3220 C CA . GLY B 1 126 ? -34.89600 12.92600 16.69500 1.000 70.32000 94 GLY B CA 1
ATOM 3221 C C . GLY B 1 126 ? -34.80200 11.46800 16.27900 1.000 72.15000 94 GLY B C 1
ATOM 3222 O O . GLY B 1 126 ? -35.75100 10.69400 16.40900 1.000 71.39000 94 GLY B O 1
ATOM 3223 N N . ASN B 1 127 ? -33.62900 11.09400 15.77800 1.000 71.86000 95 ASN B N 1
ATOM 3224 C CA . ASN B 1 127 ? -33.39400 9.75700 15.25400 1.000 72.84000 95 ASN B CA 1
ATOM 3225 C C . ASN B 1 127 ? -32.82400 8.85200 16.34500 1.000 73.60000 95 ASN B C 1
ATOM 3226 O O . ASN B 1 127 ? -32.42000 9.30500 17.41800 1.000 76.30000 95 ASN B O 1
ATOM 3231 N N . ASP B 1 128 ? -32.79100 7.55300 16.06200 1.000 69.34000 96 ASP B N 1
ATOM 3232 C CA . ASP B 1 128 ? -32.46700 6.58200 17.10000 1.000 76.17000 96 ASP B CA 1
ATOM 3233 C C . ASP B 1 128 ? -30.97800 6.58400 17.43300 1.000 73.66000 96 ASP B C 1
ATOM 3234 O O . ASP B 1 128 ? -30.13000 6.63300 16.54000 1.000 74.65000 96 ASP B O 1
ATOM 3239 N N . LYS B 1 129 ? -30.66300 6.53800 18.73100 1.000 71.62000 97 LYS B N 1
ATOM 3240 C CA . LYS B 1 129 ? -29.28200 6.36800 19.16400 1.000 72.29000 97 LYS B CA 1
ATOM 3241 C C . LYS B 1 129 ? -28.77200 4.97000 18.80400 1.000 75.97000 97 LYS B C 1
ATOM 3242 O O . LYS B 1 129 ? -29.53600 4.00400 18.80400 1.000 80.25000 97 LYS B O 1
ATOM 3248 N N . PRO B 1 130 ? -27.47100 4.83100 18.50400 1.000 79.17000 98 PRO B N 1
ATOM 3249 C CA . PRO B 1 130 ? -26.49300 5.92500 18.51100 1.000 72.60000 98 PRO B CA 1
ATOM 3250 C C . PRO B 1 130 ? -26.57100 6.74000 17.22200 1.000 69.17000 98 PRO B C 1
ATOM 3251 O O . PRO B 1 130 ? -26.83600 6.18200 16.14600 1.000 70.31000 98 PRO B O 1
ATOM 3255 N N . ARG B 1 131 ? -26.34600 8.05700 17.35000 1.000 71.33000 99 ARG B N 1
ATOM 3256 C CA . ARG B 1 131 ? -26.54700 9.01300 16.26500 1.000 65.12000 99 ARG B CA 1
ATOM 3257 C C . ARG B 1 131 ? -25.48100 10.10700 16.25800 1.000 66.53000 99 ARG B C 1
ATOM 3258 O O . ARG B 1 131 ? -25.67800 11.14600 15.61000 1.000 65.92000 99 ARG B O 1
ATOM 3266 N N . LEU B 1 132 ? -24.38200 9.92700 16.98400 1.000 65.34000 100 LEU B N 1
ATOM 3267 C CA . LEU B 1 132 ? -23.33900 10.93400 17.09800 1.000 62.93000 100 LEU B CA 1
ATOM 3268 C C . LEU B 1 132 ? -22.01500 10.20600 17.23100 1.000 64.67000 100 LEU B C 1
ATOM 3269 O O . LEU B 1 132 ? -21.88700 9.29600 18.05700 1.000 65.89000 100 LEU B O 1
ATOM 3274 N N . PHE B 1 133 ? -21.03600 10.60000 16.42300 1.000 56.86000 101 PHE B N 1
ATOM 3275 C CA . PHE B 1 133 ? -19.79600 9.85300 16.35900 1.000 62.47000 101 PHE B CA 1
ATOM 3276 C C . PHE B 1 133 ? -18.61300 10.79400 16.21900 1.000 64.37000 101 PHE B C 1
ATOM 3277 O O . PHE B 1 133 ? -18.66100 11.76200 15.45000 1.000 58.64000 101 PHE B O 1
ATOM 3285 N N . ARG B 1 134 ? -17.54900 10.47900 16.95500 1.000 59.75000 102 ARG B N 1
ATOM 3286 C CA . ARG B 1 134 ? -16.28600 11.19100 16.89100 1.000 57.83000 102 ARG B CA 1
ATOM 3287 C C . ARG B 1 134 ? -15.36100 10.53400 15.87600 1.000 67.74000 102 ARG B C 1
ATOM 3288 O O . ARG B 1 134 ? -15.39100 9.31400 15.67500 1.000 62.59000 102 ARG B O 1
ATOM 3296 N N . LEU B 1 135 ? -14.53700 11.35500 15.23500 1.000 64.72000 103 LEU B N 1
ATOM 3297 C CA . LEU B 1 135 ? -13.45200 10.92800 14.34400 1.000 56.53000 103 LEU B CA 1
ATOM 3298 C C . LEU B 1 135 ? -12.24800 11.65600 14.88600 1.000 57.78000 103 LEU B C 1
ATOM 3299 O O . LEU B 1 135 ? -11.90000 12.72100 14.39400 1.000 58.00000 103 LEU B O 1
ATOM 3304 N N . VAL B 1 136 ? -11.64300 11.09300 15.92800 1.000 55.77000 104 VAL B N 1
ATOM 3305 C CA . VAL B 1 136 ? -10.74500 11.85800 16.78400 1.000 62.08000 104 VAL B CA 1
ATOM 3306 C C . VAL B 1 136 ? -9.48900 12.29400 16.02700 1.000 60.89000 104 VAL B C 1
ATOM 3307 O O . VAL B 1 136 ? -9.04500 13.44000 16.13900 1.000 57.42000 104 VAL B O 1
ATOM 3311 N N . ASP B 1 137 ? -8.89900 11.38900 15.23800 1.000 56.76000 105 ASP B N 1
ATOM 3312 C CA . ASP B 1 137 ? -7.68500 11.70600 14.47400 1.000 60.93000 105 ASP B CA 1
ATOM 3313 C C . ASP B 1 137 ? -7.93800 12.75700 13.40000 1.000 60.44000 105 ASP B C 1
ATOM 3314 O O . ASP B 1 137 ? -7.03000 13.53000 13.05400 1.000 56.67000 105 ASP B O 1
ATOM 3319 N N . ALA B 1 138 ? -9.14900 12.79300 12.85700 1.000 53.54000 106 ALA B N 1
ATOM 3320 C CA . ALA B 1 138 ? -9.53300 13.78300 11.86600 1.000 55.48000 106 ALA B CA 1
ATOM 3321 C C . ALA B 1 138 ? -10.15300 15.04200 12.48100 1.000 50.91000 106 ALA B C 1
ATOM 3322 O O . ALA B 1 138 ? -10.58200 15.92600 11.73100 1.000 52.81000 106 ALA B O 1
ATOM 3324 N N . GLU B 1 139 ? -10.19400 15.14500 13.81000 1.000 49.75000 107 GLU B N 1
ATOM 3325 C CA . GLU B 1 139 ? -10.88200 16.22300 14.52600 1.000 56.61000 107 GLU B CA 1
ATOM 3326 C C . GLU B 1 139 ? -12.15300 16.62600 13.78800 1.000 53.45000 107 GLU B C 1
ATOM 3327 O O . GLU B 1 139 ? -12.37200 17.78400 13.43400 1.000 51.78000 107 GLU B O 1
ATOM 3333 N N . GLY B 1 140 ? -12.99400 15.61500 13.53600 1.000 55.81000 108 GLY B N 1
ATOM 3334 C CA . GLY B 1 140 ? -14.28200 15.83000 12.91700 1.000 51.12000 108 GLY B CA 1
ATOM 3335 C C . GLY B 1 140 ? -15.35100 15.04700 13.65400 1.000 53.01000 108 GLY B C 1
ATOM 3336 O O . GLY B 1 140 ? -15.05500 14.23700 14.53900 1.000 55.59000 108 GLY B O 1
ATOM 3337 N N . LEU B 1 141 ? -16.60100 15.32900 13.28600 1.000 54.96000 109 LEU B N 1
ATOM 3338 C CA . LEU B 1 141 ? -17.76600 14.68400 13.86900 1.000 54.22000 109 LEU B CA 1
ATOM 3339 C C . LEU B 1 141 ? -18.70100 14.25300 12.75400 1.000 53.79000 109 LEU B C 1
ATOM 3340 O O . LEU B 1 141 ? -18.78200 14.90100 11.70400 1.000 55.08000 109 LEU B O 1
ATOM 3345 N N . ILE B 1 142 ? -19.37900 13.12700 12.97500 1.000 54.33000 110 ILE B N 1
ATOM 3346 C CA . ILE B 1 142 ? -20.53000 12.72500 12.17200 1.000 56.36000 110 ILE B CA 1
ATOM 3347 C C . ILE B 1 142 ? -21.73200 12.67900 13.10500 1.000 56.27000 110 ILE B C 1
ATOM 3348 O O . ILE B 1 142 ? -21.64000 12.15000 14.22300 1.000 57.11000 110 ILE B O 1
ATOM 3353 N N . ASN B 1 143 ? -22.85500 13.23500 12.65100 1.000 55.33000 111 ASN B N 1
ATOM 3354 C CA . ASN B 1 143 ? -24.07200 13.19500 13.44800 1.000 60.10000 111 ASN B CA 1
ATOM 3355 C C . ASN B 1 143 ? -25.28000 12.96900 12.54700 1.000 62.45000 111 ASN B C 1
ATOM 3356 O O . ASN B 1 143 ? -25.30300 13.39600 11.38600 1.000 59.49000 111 ASN B O 1
ATOM 3361 N N . ARG B 1 144 ? -26.28300 12.27600 13.08700 1.000 63.06000 112 ARG B N 1
ATOM 3362 C CA . ARG B 1 144 ? -27.59600 12.19700 12.45000 1.000 64.90000 112 ARG B CA 1
ATOM 3363 C C . ARG B 1 144 ? -28.68600 12.45000 13.48500 1.000 67.52000 112 ARG B C 1
ATOM 3364 O O . ARG B 1 144 ? -29.66200 11.70800 13.62100 1.000 66.73000 112 ARG B O 1
ATOM 3372 N N . MET B 1 145 ? -28.50700 13.53800 14.23500 1.000 65.90000 113 MET B N 1
ATOM 3373 C CA . MET B 1 145 ? -29.43400 13.89900 15.29900 1.000 68.62000 113 MET B CA 1
ATOM 3374 C C . MET B 1 145 ? -30.88900 13.83800 14.84300 1.000 67.85000 113 MET B C 1
ATOM 3375 O O . MET B 1 145 ? -31.72500 13.20300 15.49700 1.000 65.90000 113 MET B O 1
ATOM 3380 N N . GLY B 1 146 ? -31.25000 14.50700 13.76200 1.000 61.79000 114 GLY B N 1
ATOM 3381 C CA . GLY B 1 146 ? -32.65200 14.53700 13.30100 1.000 67.35000 114 GLY B CA 1
ATOM 3382 C C . GLY B 1 146 ? -33.50300 15.57300 14.01100 1.000 64.40000 114 GLY B C 1
ATOM 3383 O O . GLY B 1 146 ? -34.69600 15.30700 14.19200 1.000 67.81000 114 GLY B O 1
ATOM 3384 N N . PHE B 1 147 ? -32.91800 16.69800 14.40400 1.000 64.30000 115 PHE B N 1
ATOM 3385 C CA . PHE B 1 147 ? -33.66000 17.81100 15.05200 1.000 63.87000 115 PHE B CA 1
ATOM 3386 C C . PHE B 1 147 ? -34.24300 17.37000 16.39300 1.000 64.29000 115 PHE B C 1
ATOM 3387 O O . PHE B 1 147 ? -35.44700 17.52900 16.60100 1.000 62.48000 115 PHE B O 1
ATOM 3395 N N . ASN B 1 148 ? -33.39600 16.85800 17.27900 1.000 63.57000 116 ASN B N 1
ATOM 3396 C CA . ASN B 1 148 ? -33.85500 16.48500 18.64100 1.000 65.93000 116 ASN B CA 1
ATOM 3397 C C . ASN B 1 148 ? -34.04100 17.75900 19.47600 1.000 67.89000 116 ASN B C 1
ATOM 3398 O O . ASN B 1 148 ? -33.02500 18.38400 19.82900 1.000 58.58000 116 ASN B O 1
ATOM 3403 N N . ASN B 1 149 ? -35.29000 18.14600 19.76000 1.000 60.98000 117 ASN B N 1
ATOM 3404 C CA . ASN B 1 149 ? -35.49200 19.38500 20.50100 1.000 63.82000 117 ASN B CA 1
ATOM 3405 C C . ASN B 1 149 ? -36.82900 19.34200 21.23300 1.000 69.30000 117 ASN B C 1
ATOM 3406 O O . ASN B 1 149 ? -37.73400 18.56300 20.90500 1.000 65.86000 117 ASN B O 1
ATOM 3411 N N . LEU B 1 150 ? -36.93500 20.21800 22.22600 1.000 65.34000 118 LEU B N 1
ATOM 3412 C CA . LEU B 1 150 ? -38.08300 20.32700 23.10400 1.000 65.00000 118 LEU B CA 1
ATOM 3413 C C . LEU B 1 150 ? -39.15800 21.26300 22.56900 1.000 65.83000 118 LEU B C 1
ATOM 3414 O O . LEU B 1 150 ? -40.10100 21.58500 23.29400 1.000 73.64000 118 LEU B O 1
ATOM 3419 N N . GLY B 1 151 ? -39.03900 21.72700 21.34100 1.000 63.61000 119 GLY B N 1
ATOM 3420 C CA . GLY B 1 151 ? -40.08700 22.54800 20.77500 1.000 68.04000 119 GLY B CA 1
ATOM 3421 C C . GLY B 1 151 ? -39.88300 24.03600 21.02000 1.000 66.72000 119 GLY B C 1
ATOM 3422 O O . GLY B 1 151 ? -39.20400 24.46500 21.94900 1.000 61.31000 119 GLY B O 1
ATOM 3423 N N . VAL B 1 152 ? -40.51800 24.83100 20.16300 1.000 65.73000 120 VAL B N 1
ATOM 3424 C CA . VAL B 1 152 ? -40.24500 26.26300 20.12900 1.000 65.89000 120 VAL B CA 1
ATOM 3425 C C . VAL B 1 152 ? -40.80600 26.97400 21.35400 1.000 71.29000 120 VAL B C 1
ATOM 3426 O O . VAL B 1 152 ? -40.21400 27.95500 21.83300 1.000 69.76000 120 VAL B O 1
ATOM 3430 N N . ASP B 1 153 ? -41.93800 26.50100 21.88900 1.000 68.95000 121 ASP B N 1
ATOM 3431 C CA . ASP B 1 153 ? -42.50600 27.11700 23.08800 1.000 66.88000 121 ASP B CA 1
ATOM 3432 C C . ASP B 1 153 ? -41.54000 27.01600 24.26000 1.000 68.48000 121 ASP B C 1
ATOM 3433 O O . ASP B 1 153 ? -41.34700 27.98700 25.01300 1.000 67.19000 121 ASP B O 1
ATOM 3438 N N . ASN B 1 154 ? -40.92800 25.83800 24.43700 1.000 65.03000 122 ASN B N 1
ATOM 3439 C CA . ASN B 1 154 ? -39.94500 25.67000 25.50000 1.000 61.64000 122 ASN B CA 1
ATOM 3440 C C . ASN B 1 154 ? -38.73800 26.58000 25.28800 1.000 61.27000 122 ASN B C 1
ATOM 3441 O O . ASN B 1 154 ? -38.24600 27.20800 26.23000 1.000 55.84000 122 ASN B O 1
ATOM 3446 N N . LEU B 1 155 ? -38.26300 26.68200 24.04700 1.000 62.61000 123 LEU B N 1
ATOM 3447 C CA . LEU B 1 155 ? -37.12000 27.54000 23.76400 1.000 61.04000 123 LEU B CA 1
ATOM 3448 C C . LEU B 1 155 ? -37.40900 28.99100 24.12900 1.000 64.11000 123 LEU B C 1
ATOM 3449 O O . LEU B 1 155 ? -36.55400 29.66600 24.71600 1.000 60.08000 123 LEU B O 1
ATOM 3454 N N . VAL B 1 156 ? -38.61500 29.48700 23.81800 1.000 64.25000 124 VAL B N 1
ATOM 3455 C CA . VAL B 1 156 ? -38.93500 30.87300 24.16200 1.000 56.98000 124 VAL B CA 1
ATOM 3456 C C . VAL B 1 156 ? -38.89200 31.08400 25.67200 1.000 58.96000 124 VAL B C 1
ATOM 3457 O O . VAL B 1 156 ? -38.42100 32.12500 26.15200 1.000 56.90000 124 VAL B O 1
ATOM 3461 N N . GLU B 1 157 ? -39.35200 30.09900 26.45400 1.000 61.18000 125 GLU B N 1
ATOM 3462 C CA . GLU B 1 157 ? -39.32800 30.27700 27.90900 1.000 61.41000 125 GLU B CA 1
ATOM 3463 C C . GLU B 1 157 ? -37.89900 30.42600 28.43200 1.000 61.46000 125 GLU B C 1
ATOM 3464 O O . GLU B 1 157 ? -37.63000 31.29200 29.27600 1.000 62.46000 125 GLU B O 1
ATOM 3470 N N . ASN B 1 158 ? -36.96300 29.62100 27.91300 1.000 56.88000 126 ASN B N 1
ATOM 3471 C CA . ASN B 1 158 ? -35.56200 29.74800 28.31100 1.000 59.34000 126 ASN B CA 1
ATOM 3472 C C . ASN B 1 158 ? -34.97100 31.08000 27.86400 1.000 60.14000 126 ASN B C 1
ATOM 3473 O O . ASN B 1 158 ? -34.27100 31.74900 28.63200 1.000 58.86000 126 ASN B O 1
ATOM 3478 N N . VAL B 1 159 ? -35.20700 31.46400 26.60600 1.000 56.96000 127 VAL B N 1
ATOM 3479 C CA . VAL B 1 159 ? -34.66500 32.72400 26.11500 1.000 53.82000 127 VAL B CA 1
ATOM 3480 C C . VAL B 1 159 ? -35.14500 33.88200 26.99000 1.000 53.23000 127 VAL B C 1
ATOM 3481 O O . VAL B 1 159 ? -34.37300 34.80300 27.28100 1.000 55.92000 127 VAL B O 1
ATOM 3485 N N . LYS B 1 160 ? -36.39700 33.83100 27.47500 1.000 56.41000 128 LYS B N 1
ATOM 3486 C CA . LYS B 1 160 ? -36.90900 34.87900 28.37000 1.000 65.99000 128 LYS B CA 1
ATOM 3487 C C . LYS B 1 160 ? -36.06900 35.04100 29.63800 1.000 61.64000 128 LYS B C 1
ATOM 3488 O O . LYS B 1 160 ? -36.07200 36.12100 30.24200 1.000 63.81000 128 LYS B O 1
ATOM 3494 N N . LYS B 1 161 ? -35.34400 34.00600 30.04900 1.000 61.93000 129 LYS B N 1
ATOM 3495 C CA . LYS B 1 161 ? -34.57400 34.04100 31.28500 1.000 61.99000 129 LYS B CA 1
ATOM 3496 C C . LYS B 1 161 ? -33.12300 34.47600 31.08300 1.000 62.38000 129 LYS B C 1
ATOM 3497 O O . LYS B 1 161 ? -32.38200 34.59700 32.06700 1.000 62.93000 129 LYS B O 1
ATOM 3503 N N . ALA B 1 162 ? -32.69000 34.69400 29.84800 1.000 61.72000 130 ALA B N 1
ATOM 3504 C CA . ALA B 1 162 ? -31.27800 34.94100 29.58200 1.000 66.58000 130 ALA B CA 1
ATOM 3505 C C . ALA B 1 162 ? -30.99800 36.43000 29.54100 1.000 64.70000 130 ALA B C 1
ATOM 3506 O O . ALA B 1 162 ? -31.89000 37.24400 29.30800 1.000 61.22000 130 ALA B O 1
ATOM 3508 N N . HIS B 1 163 ? -29.73500 36.77800 29.77100 1.000 62.82000 131 HIS B N 1
ATOM 3509 C CA . HIS B 1 163 ? -29.31300 38.16900 29.86100 1.000 67.08000 131 HIS B CA 1
ATOM 3510 C C . HIS B 1 163 ? -28.05200 38.38200 29.06400 1.000 64.86000 131 HIS B C 1
ATOM 3511 O O . HIS B 1 163 ? -27.16600 39.14600 29.45100 1.000 66.26000 131 HIS B O 1
ATOM 3518 N N . TYR B 1 164 ? -27.96900 37.71900 27.92500 1.000 66.62000 132 TYR B N 1
ATOM 3519 C CA . TYR B 1 164 ? -26.78900 37.75800 27.08300 1.000 59.35000 132 TYR B CA 1
ATOM 3520 C C . TYR B 1 164 ? -26.75400 39.06400 26.29900 1.000 56.60000 132 TYR B C 1
ATOM 3521 O O . TYR B 1 164 ? -27.75100 39.45100 25.68800 1.000 59.64000 132 TYR B O 1
ATOM 3530 N N . ASP B 1 165 ? -25.61200 39.75400 26.34500 1.000 54.06000 133 ASP B N 1
ATOM 3531 C CA . ASP B 1 165 ? -25.43200 41.03300 25.67400 1.000 56.71000 133 ASP B CA 1
ATOM 3532 C C . ASP B 1 165 ? -24.88400 40.87300 24.25800 1.000 59.80000 133 ASP B C 1
ATOM 3533 O O . ASP B 1 165 ? -24.60600 41.87500 23.58800 1.000 57.63000 133 ASP B O 1
ATOM 3538 N N . GLY B 1 166 ? -24.70000 39.63700 23.79000 1.000 58.63000 134 GLY B N 1
ATOM 3539 C CA . GLY B 1 166 ? -24.33200 39.38500 22.41500 1.000 53.12000 134 GLY B CA 1
ATOM 3540 C C . GLY B 1 166 ? -25.56800 39.29300 21.55000 1.000 54.98000 134 GLY B C 1
ATOM 3541 O O . GLY B 1 166 ? -26.69700 39.50600 21.99700 1.000 59.13000 134 GLY B O 1
ATOM 3542 N N . VAL B 1 167 ? -25.35200 38.94900 20.29300 1.000 52.86000 135 VAL B N 1
ATOM 3543 C CA . VAL B 1 167 ? -26.46500 38.73100 19.38800 1.000 50.36000 135 VAL B CA 1
ATOM 3544 C C . VAL B 1 167 ? -26.93500 37.28800 19.54300 1.000 53.74000 135 VAL B C 1
ATOM 3545 O O . VAL B 1 167 ? -26.13000 36.35000 19.49500 1.000 49.16000 135 VAL B O 1
ATOM 3549 N N . LEU B 1 168 ? -28.23700 37.10900 19.75300 1.000 52.06000 136 LEU B N 1
ATOM 3550 C CA . LEU B 1 168 ? -28.84400 35.78600 19.82100 1.000 49.76000 136 LEU B CA 1
ATOM 3551 C C . LEU B 1 168 ? -29.50700 35.47700 18.48200 1.000 53.95000 136 LEU B C 1
ATOM 3552 O O . LEU B 1 168 ? -30.41700 36.20500 18.04400 1.000 51.26000 136 LEU B O 1
ATOM 3557 N N . GLY B 1 169 ? -29.11000 34.36300 17.87600 1.000 49.88000 137 GLY B N 1
ATOM 3558 C CA . GLY B 1 169 ? -29.79900 33.89200 16.66400 1.000 52.47000 137 GLY B CA 1
ATOM 3559 C C . GLY B 1 169 ? -30.60700 32.65600 17.00900 1.000 54.46000 137 GLY B C 1
ATOM 3560 O O . GLY B 1 169 ? -30.11100 31.83500 17.77000 1.000 55.72000 137 GLY B O 1
ATOM 3561 N N . ILE B 1 170 ? -31.83600 32.56000 16.51200 1.000 58.38000 138 ILE B N 1
ATOM 3562 C CA . ILE B 1 170 ? -32.69600 31.37600 16.77900 1.000 53.91000 138 ILE B CA 1
ATOM 3563 C C . ILE B 1 170 ? -32.87100 30.59700 15.47500 1.000 56.71000 138 ILE B C 1
ATOM 3564 O O . ILE B 1 170 ? -33.45200 31.15100 14.54200 1.000 62.33000 138 ILE B O 1
ATOM 3569 N N . ASN B 1 171 ? -32.37300 29.36500 15.42800 1.000 51.60000 139 ASN B N 1
ATOM 3570 C CA . ASN B 1 171 ? -32.45200 28.51600 14.21500 1.000 53.91000 139 ASN B CA 1
ATOM 3571 C C . ASN B 1 171 ? -33.74700 27.71300 14.26400 1.000 58.74000 139 ASN B C 1
ATOM 3572 O O . ASN B 1 171 ? -34.03000 27.12500 15.31100 1.000 57.39000 139 ASN B O 1
ATOM 3577 N N . ILE B 1 172 ? -34.47900 27.67600 13.15400 1.000 59.36000 140 ILE B N 1
ATOM 3578 C CA . ILE B 1 172 ? -35.76000 26.97100 13.09900 1.000 62.50000 140 ILE B CA 1
ATOM 3579 C C . ILE B 1 172 ? -35.79300 25.99900 11.92500 1.000 59.85000 140 ILE B C 1
ATOM 3580 O O . ILE B 1 172 ? -35.22900 26.25700 10.85900 1.000 59.46000 140 ILE B O 1
ATOM 3585 N N . GLY B 1 173 ? -36.50400 24.88100 12.11900 1.000 66.66000 141 GLY B N 1
ATOM 3586 C CA . GLY B 1 173 ? -36.64500 23.86300 11.09600 1.000 63.56000 141 GLY B CA 1
ATOM 3587 C C . GLY B 1 173 ? -37.98800 23.15400 11.18000 1.000 69.47000 141 GLY B C 1
ATOM 3588 O O . GLY B 1 173 ? -38.82500 23.47000 12.02600 1.000 68.34000 141 GLY B O 1
ATOM 3589 N N . LYS B 1 174 ? -38.18200 22.18200 10.28600 1.000 69.21000 142 LYS B N 1
ATOM 3590 C CA . LYS B 1 174 ? -39.49500 21.57000 10.13600 1.000 71.36000 142 LYS B CA 1
ATOM 3591 C C . LYS B 1 174 ? -39.58600 20.27900 10.94800 1.000 71.94000 142 LYS B C 1
ATOM 3592 O O . LYS B 1 174 ? -38.61700 19.51200 11.06700 1.000 64.10000 142 LYS B O 1
ATOM 3598 N N . ASN B 1 175 ? -40.75100 20.06800 11.55100 1.000 74.21000 143 ASN B N 1
ATOM 3599 C CA . ASN B 1 175 ? -40.99000 18.81000 12.23500 1.000 71.33000 143 ASN B CA 1
ATOM 3600 C C . ASN B 1 175 ? -40.79500 17.66000 11.26600 1.000 69.00000 143 ASN B C 1
ATOM 3601 O O . ASN B 1 175 ? -41.06100 17.77800 10.06600 1.000 68.28000 143 ASN B O 1
ATOM 3606 N N . LYS B 1 176 ? -40.28300 16.55000 11.79100 1.000 68.60000 144 LYS B N 1
ATOM 3607 C CA . LYS B 1 176 ? -40.05400 15.39000 10.94100 1.000 77.58000 144 LYS B CA 1
ATOM 3608 C C . LYS B 1 176 ? -41.31800 15.01200 10.16500 1.000 81.91000 144 LYS B C 1
ATOM 3609 O O . LYS B 1 176 ? -41.26900 14.77800 8.95100 1.000 83.80000 144 LYS B O 1
ATOM 3615 N N . ASP B 1 177 ? -42.47100 14.98500 10.84700 1.000 80.28000 145 ASP B N 1
ATOM 3616 C CA . ASP B 1 177 ? -43.71500 14.47900 10.26800 1.000 86.70000 145 ASP B CA 1
ATOM 3617 C C . ASP B 1 177 ? -44.42300 15.48700 9.37500 1.000 90.84000 145 ASP B C 1
ATOM 3618 O O . ASP B 1 177 ? -45.49100 15.17400 8.83700 1.000 90.29000 145 ASP B O 1
ATOM 3623 N N . THR B 1 178 ? -43.85900 16.67800 9.21500 1.000 86.84000 146 THR B N 1
ATOM 3624 C CA . THR B 1 178 ? -44.56000 17.70400 8.41100 1.000 81.92000 146 THR B CA 1
ATOM 3625 C C . THR B 1 178 ? -44.25600 17.42500 6.94200 1.000 86.59000 146 THR B C 1
ATOM 3626 O O . THR B 1 178 ? -43.08500 17.19700 6.62500 1.000 86.45000 146 THR B O 1
ATOM 3630 N N . PRO B 1 179 ? -45.25800 17.36400 6.04500 1.000 88.45000 147 PRO B N 1
ATOM 3631 C CA . PRO B 1 179 ? -44.98700 17.19300 4.62100 1.000 89.07000 147 PRO B CA 1
ATOM 3632 C C . PRO B 1 179 ? -44.02500 18.27600 4.12200 1.000 88.70000 147 PRO B C 1
ATOM 3633 O O . PRO B 1 179 ? -44.16300 19.40400 4.52200 1.000 88.87000 147 PRO B O 1
ATOM 3637 N N . VAL B 1 180 ? -43.09200 17.91300 3.24300 1.000 86.84000 148 VAL B N 1
ATOM 3638 C CA . VAL B 1 180 ? -42.05700 18.88000 2.77200 1.000 85.67000 148 VAL B CA 1
ATOM 3639 C C . VAL B 1 180 ? -42.73200 19.98000 1.95700 1.000 89.48000 148 VAL B C 1
ATOM 3640 O O . VAL B 1 180 ? -42.17600 21.08400 1.88200 1.000 86.55000 148 VAL B O 1
ATOM 3642 N N . GLU B 1 181 ? -43.90000 19.68900 1.39300 1.000 88.15000 149 GLU B N 1
ATOM 3643 C CA . GLU B 1 181 ? -44.65300 20.71200 0.63300 1.000 87.00000 149 GLU B CA 1
ATOM 3644 C C . GLU B 1 181 ? -45.28500 21.69800 1.61600 1.000 89.71000 149 GLU B C 1
ATOM 3645 O O . GLU B 1 181 ? -45.71900 22.77000 1.17200 1.000 94.70000 149 GLU B O 1
ATOM 3647 N N . GLN B 1 182 ? -45.34700 21.33600 2.89600 1.000 85.70000 150 GLN B N 1
ATOM 3648 C CA . GLN B 1 182 ? -45.97400 22.21700 3.91300 1.000 89.39000 150 GLN B CA 1
ATOM 3649 C C . GLN B 1 182 ? -44.90600 22.64800 4.91400 1.000 86.22000 150 GLN B C 1
ATOM 3650 O O . GLN B 1 182 ? -45.27100 23.10600 6.00300 1.000 88.41000 150 GLN B O 1
ATOM 3656 N N . GLY B 1 183 ? -43.63700 22.50700 4.54300 1.000 85.98000 151 GLY B N 1
ATOM 3657 C CA . GLY B 1 183 ? -42.53400 22.94300 5.42000 1.000 82.74000 151 GLY B CA 1
ATOM 3658 C C . GLY B 1 183 ? -42.70300 24.39000 5.82200 1.000 77.31000 151 GLY B C 1
ATOM 3659 O O . GLY B 1 183 ? -42.53100 24.68200 7.00300 1.000 78.30000 151 GLY B O 1
ATOM 3660 N N . LYS B 1 184 ? -43.06800 25.24900 4.87500 1.000 72.45000 152 LYS B N 1
ATOM 3661 C CA . LYS B 1 184 ? -43.27000 26.69000 5.15300 1.000 73.18000 152 LYS B CA 1
ATOM 3662 C C . LYS B 1 184 ? -44.10700 26.87700 6.41300 1.000 73.25000 152 LYS B C 1
ATOM 3663 O O . LYS B 1 184 ? -43.73400 27.70700 7.24000 1.000 69.60000 152 LYS B O 1
ATOM 3665 N N . ASP B 1 185 ? -45.19900 26.13500 6.53600 1.000 75.00000 153 ASP B N 1
ATOM 3666 C CA . ASP B 1 185 ? -46.12300 26.34300 7.67600 1.000 74.60000 153 ASP B CA 1
ATOM 3667 C C . ASP B 1 185 ? -45.36400 26.17900 8.99100 1.000 75.49000 153 ASP B C 1
ATOM 3668 O O . ASP B 1 185 ? -45.66100 26.93200 9.92500 1.000 72.61000 153 ASP B O 1
ATOM 3673 N N . ASP B 1 186 ? -44.42000 25.24200 9.04300 1.000 73.76000 154 ASP B N 1
ATOM 3674 C CA . ASP B 1 186 ? -43.64000 24.99700 10.28000 1.000 70.87000 154 ASP B CA 1
ATOM 3675 C C . ASP B 1 186 ? -42.69600 26.17600 10.53200 1.000 70.04000 154 ASP B C 1
ATOM 3676 O O . ASP B 1 186 ? -42.54000 26.56900 11.69000 1.000 71.37000 154 ASP B O 1
ATOM 3681 N N . TYR B 1 187 ? -42.07500 26.70200 9.48000 1.000 67.80000 155 TYR B N 1
ATOM 3682 C CA . TYR B 1 187 ? -41.10800 27.80800 9.67800 1.000 65.94000 155 TYR B CA 1
ATOM 3683 C C . TYR B 1 187 ? -41.85300 29.06200 10.12600 1.000 70.10000 155 TYR B C 1
ATOM 3684 O O . TYR B 1 187 ? -41.28800 29.84600 10.87900 1.000 70.79000 155 TYR B O 1
ATOM 3693 N N . LEU B 1 188 ? -43.11000 29.21100 9.71800 1.000 68.09000 156 LEU B N 1
ATOM 3694 C CA . LEU B 1 188 ? -43.83700 30.46800 10.02500 1.000 72.39000 156 LEU B CA 1
ATOM 3695 C C . LEU B 1 188 ? -44.37700 30.45700 11.45700 1.000 66.87000 156 LEU B C 1
ATOM 3696 O O . LEU B 1 188 ? -44.34300 31.51100 12.09000 1.000 65.50000 156 LEU B O 1
ATOM 3701 N N . ILE B 1 189 ? -44.85100 29.31600 11.95100 1.000 67.15000 157 ILE B N 1
ATOM 3702 C CA . ILE B 1 189 ? -45.30200 29.28600 13.37000 1.000 68.83000 157 ILE B CA 1
ATOM 3703 C C . ILE B 1 189 ? -44.10200 29.58100 14.27500 1.000 68.13000 157 ILE B C 1
ATOM 3704 O O . ILE B 1 189 ? -44.25100 30.40000 15.19600 1.000 68.15000 157 ILE B O 1
ATOM 3708 N N . CYS B 1 190 ? -42.95200 28.97300 13.98300 1.000 64.05000 158 CYS B N 1
ATOM 3709 C CA . CYS B 1 190 ? -41.74900 29.24200 14.79100 1.000 61.52000 158 CYS B CA 1
ATOM 3710 C C . CYS B 1 190 ? -41.48000 30.74400 14.74600 1.000 62.61000 158 CYS B C 1
ATOM 3711 O O . CYS B 1 190 ? -41.24300 31.32700 15.80100 1.000 63.05000 158 CYS B O 1
ATOM 3714 N N . MET B 1 191 ? -41.57600 31.34400 13.56900 1.000 61.68000 159 MET B N 1
ATOM 3715 C CA . MET B 1 191 ? -41.23800 32.77900 13.42200 1.000 63.89000 159 MET B CA 1
ATOM 3716 C C . MET B 1 191 ? -42.12800 33.62400 14.33000 1.000 62.57000 159 MET B C 1
ATOM 3717 O O . MET B 1 191 ? -41.59000 34.47800 15.03600 1.000 59.20000 159 MET B O 1
ATOM 3722 N N . GLU B 1 192 ? -43.43200 33.37800 14.30900 1.000 61.35000 160 GLU B N 1
ATOM 3723 C CA . GLU B 1 192 ? -44.35900 34.13500 15.15000 1.000 65.19000 160 GLU B CA 1
ATOM 3724 C C . GLU B 1 192 ? -43.96900 34.08100 16.61900 1.000 64.44000 160 GLU B C 1
ATOM 3725 O O . GLU B 1 192 ? -44.12400 35.07300 17.34400 1.000 61.78000 160 GLU B O 1
ATOM 3731 N N . LYS B 1 193 ? -43.48600 32.92800 17.08700 1.000 65.67000 161 LYS B N 1
ATOM 3732 C CA . LYS B 1 193 ? -43.26800 32.74300 18.51900 1.000 64.15000 161 LYS B CA 1
ATOM 3733 C C . LYS B 1 193 ? -41.92300 33.28200 18.99300 1.000 62.87000 161 LYS B C 1
ATOM 3734 O O . LYS B 1 193 ? -41.78300 33.61900 20.17500 1.000 66.97000 161 LYS B O 1
ATOM 3738 N N . ILE B 1 194 ? -40.94300 33.39600 18.10300 1.000 60.33000 162 ILE B N 1
ATOM 3739 C CA . ILE B 1 194 ? -39.60100 33.82800 18.47900 1.000 61.73000 162 ILE B CA 1
ATOM 3740 C C . ILE B 1 194 ? -39.29400 35.24800 18.05100 1.000 61.14000 162 ILE B C 1
ATOM 3741 O O . ILE B 1 194 ? -38.30700 35.81800 18.53200 1.000 56.63000 162 ILE B O 1
ATOM 3746 N N . TYR B 1 195 ? -40.08400 35.82800 17.15500 1.000 62.04000 163 TYR B N 1
ATOM 3747 C CA . TYR B 1 195 ? -39.72700 37.11200 16.57200 1.000 52.09000 163 TYR B CA 1
ATOM 3748 C C . TYR B 1 195 ? -39.36900 38.12400 17.65400 1.000 60.98000 163 TYR B C 1
ATOM 3749 O O . TYR B 1 195 ? -38.34500 38.81200 17.56700 1.000 58.25000 163 TYR B O 1
ATOM 3758 N N . ALA B 1 196 ? -40.18900 38.20700 18.70300 1.000 58.33000 164 ALA B N 1
ATOM 3759 C CA . ALA B 1 196 ? -39.98100 39.23500 19.71300 1.000 63.24000 164 ALA B CA 1
ATOM 3760 C C . ALA B 1 196 ? -38.68800 39.03600 20.48100 1.000 63.45000 164 ALA B C 1
ATOM 3761 O O . ALA B 1 196 ? -38.18100 39.99100 21.07700 1.000 67.66000 164 ALA B O 1
ATOM 3763 N N . TYR B 1 197 ? -38.16300 37.81600 20.50500 1.000 61.20000 165 TYR B N 1
ATOM 3764 C CA . TYR B 1 197 ? -37.01700 37.52100 21.40100 1.000 61.33000 165 TYR B CA 1
ATOM 3765 C C . TYR B 1 197 ? -35.73500 37.23600 20.62900 1.000 58.34000 165 TYR B C 1
ATOM 3766 O O . TYR B 1 197 ? -34.70900 36.98800 21.26700 1.000 62.96000 165 TYR B O 1
ATOM 3775 N N . ALA B 1 198 ? -35.78300 37.30300 19.30900 1.000 56.13000 166 ALA B N 1
ATOM 3776 C CA . ALA B 1 198 ? -34.59600 36.91300 18.52900 1.000 51.49000 166 ALA B CA 1
ATOM 3777 C C . ALA B 1 198 ? -33.84300 38.12500 17.99800 1.000 57.43000 166 ALA B C 1
ATOM 3778 O O . ALA B 1 198 ? -34.49700 39.09200 17.62000 1.000 58.03000 166 ALA B O 1
ATOM 3780 N N . GLY B 1 199 ? -32.51300 38.06300 17.98000 1.000 47.19000 167 GLY B N 1
ATOM 3781 C CA . GLY B 1 199 ? -31.73900 39.12600 17.32200 1.000 48.21000 167 GLY B CA 1
ATOM 3782 C C . GLY B 1 199 ? -31.75900 38.81600 15.84800 1.000 48.84000 167 GLY B C 1
ATOM 3783 O O . GLY B 1 199 ? -32.05100 39.72000 15.07100 1.000 57.43000 167 GLY B O 1
ATOM 3784 N N . TYR B 1 200 ? -31.47600 37.56700 15.49200 1.000 47.47000 168 TYR B N 1
ATOM 3785 C CA . TYR B 1 200 ? -31.61700 37.13000 14.08500 1.000 52.70000 168 TYR B CA 1
ATOM 3786 C C . TYR B 1 200 ? -32.33000 35.77700 14.06400 1.000 53.54000 168 TYR B C 1
ATOM 3787 O O . TYR B 1 200 ? -32.40200 35.13900 15.11200 1.000 52.00000 168 TYR B O 1
ATOM 3796 N N . ILE B 1 201 ? -32.88700 35.39300 12.91900 1.000 53.88000 169 ILE B N 1
ATOM 3797 C CA . ILE B 1 201 ? -33.53700 34.09400 12.76800 1.000 59.13000 169 ILE B CA 1
ATOM 3798 C C . ILE B 1 201 ? -32.82100 33.32100 11.67100 1.000 56.80000 169 ILE B C 1
ATOM 3799 O O . ILE B 1 201 ? -32.55700 33.87400 10.60200 1.000 59.00000 169 ILE B O 1
ATOM 3804 N N . ALA B 1 202 ? -32.51900 32.05100 11.92000 1.000 54.20000 170 ALA B N 1
ATOM 3805 C CA . ALA B 1 202 ? -31.84400 31.20900 10.93600 1.000 57.88000 170 ALA B CA 1
ATOM 3806 C C . ALA B 1 202 ? -32.80700 30.15700 10.40500 1.000 59.97000 170 ALA B C 1
ATOM 3807 O O . ALA B 1 202 ? -33.46000 29.46400 11.18700 1.000 59.10000 170 ALA B O 1
ATOM 3809 N N . ILE B 1 203 ? -32.87100 30.02600 9.08200 1.000 57.23000 171 ILE B N 1
ATOM 3810 C CA . ILE B 1 203 ? -33.76700 29.08700 8.41300 1.000 56.40000 171 ILE B CA 1
ATOM 3811 C C . ILE B 1 203 ? -32.95600 27.86300 8.00900 1.000 60.99000 171 ILE B C 1
ATOM 3812 O O . ILE B 1 203 ? -32.27500 27.87200 6.98100 1.000 59.00000 171 ILE B O 1
ATOM 3817 N N . ASN B 1 204 ? -33.04900 26.79300 8.79800 1.000 58.97000 172 ASN B N 1
ATOM 3818 C CA . ASN B 1 204 ? -32.32300 25.56600 8.49900 1.000 59.05000 172 ASN B CA 1
ATOM 3819 C C . ASN B 1 204 ? -33.06000 24.74800 7.44000 1.000 64.36000 172 ASN B C 1
ATOM 3820 O O . ASN B 1 204 ? -34.09700 24.14000 7.72400 1.000 67.47000 172 ASN B O 1
ATOM 3825 N N . ILE B 1 205 ? -32.48800 24.67600 6.24100 1.000 64.59000 173 ILE B N 1
ATOM 3826 C CA . ILE B 1 205 ? -32.99500 23.81500 5.17700 1.000 66.33000 173 ILE B CA 1
ATOM 3827 C C . ILE B 1 205 ? -31.83600 23.02000 4.59000 1.000 67.92000 173 ILE B C 1
ATOM 3828 O O . ILE B 1 205 ? -31.79800 22.75600 3.38200 1.000 69.01000 173 ILE B O 1
ATOM 3833 N N . SER B 1 206 ? -30.88800 22.62800 5.45000 1.000 61.07000 174 SER B N 1
ATOM 3834 C CA . SER B 1 206 ? -29.65500 21.98400 5.01600 1.000 59.83000 174 SER B CA 1
ATOM 3835 C C . SER B 1 206 ? -29.25600 20.79300 5.87700 1.000 56.51000 174 SER B C 1
ATOM 3836 O O . SER B 1 206 ? -28.23100 20.16300 5.58900 1.000 59.03000 174 SER B O 1
ATOM 3839 N N . SER B 1 207 ? -29.99000 20.49100 6.94600 1.000 57.74000 175 SER B N 1
ATOM 3840 C CA . SER B 1 207 ? -29.76900 19.22700 7.63000 1.000 64.07000 175 SER B CA 1
ATOM 3841 C C . SER B 1 207 ? -29.95300 18.07600 6.64900 1.000 65.47000 175 SER B C 1
ATOM 3842 O O . SER B 1 207 ? -30.93700 18.05700 5.89500 1.000 65.51000 175 SER B O 1
ATOM 3845 N N . PRO B 1 208 ? -29.03900 17.10900 6.61800 1.000 65.76000 176 PRO B N 1
ATOM 3846 C CA . PRO B 1 208 ? -29.29300 15.85300 5.90000 1.000 70.51000 176 PRO B CA 1
ATOM 3847 C C . PRO B 1 208 ? -30.02500 14.79400 6.71700 1.000 71.52000 176 PRO B C 1
ATOM 3848 O O . PRO B 1 208 ? -30.14300 13.65500 6.24900 1.000 69.69000 176 PRO B O 1
ATOM 3852 N N . ASN B 1 209 ? -30.52500 15.12600 7.90600 1.000 66.47000 177 ASN B N 1
ATOM 3853 C CA . ASN B 1 209 ? -31.07000 14.11800 8.80100 1.000 66.52000 177 ASN B CA 1
ATOM 3854 C C . ASN B 1 209 ? -32.58300 14.18400 8.94400 1.000 69.54000 177 ASN B C 1
ATOM 3855 O O . ASN B 1 209 ? -33.16000 13.38700 9.69700 1.000 67.31000 177 ASN B O 1
ATOM 3860 N N . THR B 1 210 ? -33.23300 15.12100 8.26800 1.000 69.33000 178 THR B N 1
ATOM 3861 C CA . THR B 1 210 ? -34.67600 15.07800 8.07800 1.000 71.35000 178 THR B CA 1
ATOM 3862 C C . THR B 1 210 ? -34.91700 14.77800 6.60600 1.000 74.56000 178 THR B C 1
ATOM 3863 O O . THR B 1 210 ? -34.50900 15.57300 5.74200 1.000 70.65000 178 THR B O 1
ATOM 3867 N N . PRO B 1 211 ? -35.50300 13.62500 6.27400 1.000 74.13000 179 PRO B N 1
ATOM 3868 C CA . PRO B 1 211 ? -35.62600 13.23600 4.86400 1.000 69.25000 179 PRO B CA 1
ATOM 3869 C C . PRO B 1 211 ? -36.32100 14.30800 4.03500 1.000 65.97000 179 PRO B C 1
ATOM 3870 O O . PRO B 1 211 ? -37.30500 14.92200 4.46700 1.000 67.51000 179 PRO B O 1
ATOM 3874 N N . GLY B 1 212 ? -35.77400 14.54300 2.84000 1.000 66.56000 180 GLY B N 1
ATOM 3875 C CA . GLY B 1 212 ? -36.30600 15.50400 1.89500 1.000 67.83000 180 GLY B CA 1
ATOM 3876 C C . GLY B 1 212 ? -36.05100 16.96400 2.21800 1.000 73.91000 180 GLY B C 1
ATOM 3877 O O . GLY B 1 212 ? -36.34100 17.82800 1.37400 1.000 70.30000 180 GLY B O 1
ATOM 3878 N N . LEU B 1 213 ? -35.50600 17.27700 3.39700 1.000 68.96000 181 LEU B N 1
ATOM 3879 C CA . LEU B 1 213 ? -35.42200 18.67500 3.81500 1.000 76.50000 181 LEU B CA 1
ATOM 3880 C C . LEU B 1 213 ? -34.55600 19.49800 2.86000 1.000 73.14000 181 LEU B C 1
ATOM 3881 O O . LEU B 1 213 ? -34.90000 20.64300 2.53500 1.000 70.24000 181 LEU B O 1
ATOM 3886 N N . ARG B 1 214 ? -33.47500 18.91300 2.34700 1.000 70.84000 182 ARG B N 1
ATOM 3887 C CA . ARG B 1 214 ? -32.53700 19.68600 1.48500 1.000 74.90000 182 ARG B CA 1
ATOM 3888 C C . ARG B 1 214 ? -33.18500 20.05100 0.14600 1.000 73.37000 182 ARG B C 1
ATOM 3889 O O . ARG B 1 214 ? -32.61600 20.89000 -0.56400 1.000 67.23000 182 ARG B O 1
ATOM 3897 N N . THR B 1 215 ? -34.32200 19.43500 -0.18200 1.000 69.62000 183 THR B N 1
ATOM 3898 C CA . THR B 1 215 ? -35.04200 19.76600 -1.43800 1.000 71.36000 183 THR B CA 1
ATOM 3899 C C . THR B 1 215 ? -35.57000 21.19200 -1.34000 1.000 67.40000 183 THR B C 1
ATOM 3900 O O . THR B 1 215 ? -35.82400 21.80200 -2.38200 1.000 71.62000 183 THR B O 1
ATOM 3904 N N . LEU B 1 216 ? -35.73700 21.68200 -0.11200 1.000 69.50000 184 LEU B N 1
ATOM 3905 C CA . LEU B 1 216 ? -36.32200 23.03000 0.10000 1.000 71.85000 184 LEU B CA 1
ATOM 3906 C C . LEU B 1 216 ? -35.32300 24.10200 -0.32100 1.000 71.38000 184 LEU B C 1
ATOM 3907 O O . LEU B 1 216 ? -35.66600 25.27200 -0.20000 1.000 71.53000 184 LEU B O 1
ATOM 3912 N N . GLN B 1 217 ? -34.13300 23.71000 -0.76800 1.000 67.48000 185 GLN B N 1
ATOM 3913 C CA . GLN B 1 217 ? -33.19400 24.73000 -1.29700 1.000 74.54000 185 GLN B CA 1
ATOM 3914 C C . GLN B 1 217 ? -33.18400 24.67600 -2.82600 1.000 75.38000 185 GLN B C 1
ATOM 3915 O O . GLN B 1 217 ? -32.41600 25.41600 -3.43400 1.000 71.07000 185 GLN B O 1
ATOM 3921 N N . TYR B 1 218 ? -34.07400 23.88900 -3.42400 1.000 77.61000 186 TYR B N 1
ATOM 3922 C CA . TYR B 1 218 ? -34.02200 23.73400 -4.89700 1.000 71.25000 186 TYR B CA 1
ATOM 3923 C C . TYR B 1 218 ? -35.20900 24.40000 -5.59500 1.000 74.97000 186 TYR B C 1
ATOM 3924 O O . TYR B 1 218 ? -36.35400 24.09200 -5.24000 1.000 74.90000 186 TYR B O 1
ATOM 3933 N N . GLY B 1 219 ? -34.93800 25.31300 -6.52700 1.000 79.18000 187 GLY B N 1
ATOM 3934 C CA . GLY B 1 219 ? -35.97100 25.91600 -7.39200 1.000 75.13000 187 GLY B CA 1
ATOM 3935 C C . GLY B 1 219 ? -37.23300 26.46200 -6.76900 1.000 82.59000 187 GLY B C 1
ATOM 3936 O O . GLY B 1 219 ? -37.13000 27.25200 -5.82400 1.000 86.71000 187 GLY B O 1
ATOM 3937 N N . GLU B 1 220 ? -38.38600 26.08500 -7.32400 1.000 79.45000 188 GLU B N 1
ATOM 3938 C CA . GLU B 1 220 ? -39.69000 26.64900 -6.89000 1.000 83.52000 188 GLU B CA 1
ATOM 3939 C C . GLU B 1 220 ? -39.94300 26.44000 -5.39900 1.000 78.97000 188 GLU B C 1
ATOM 3940 O O . GLU B 1 220 ? -40.51500 27.34000 -4.78300 1.000 80.24000 188 GLU B O 1
ATOM 3942 N N . ALA B 1 221 ? -39.55800 25.28900 -4.86000 1.000 71.39000 189 ALA B N 1
ATOM 3943 C CA . ALA B 1 221 ? -39.71700 25.04200 -3.41400 1.000 75.50000 189 ALA B CA 1
ATOM 3944 C C . ALA B 1 221 ? -39.06500 26.18400 -2.63300 1.000 77.40000 189 ALA B C 1
ATOM 3945 O O . ALA B 1 221 ? -39.74400 26.77700 -1.78800 1.000 78.01000 189 ALA B O 1
ATOM 3947 N N . LEU B 1 222 ? -37.80200 26.48000 -2.93300 1.000 75.74000 190 LEU B N 1
ATOM 3948 C CA . LEU B 1 222 ? -37.07200 27.55500 -2.21800 1.000 75.60000 190 LEU B CA 1
ATOM 3949 C C . LEU B 1 222 ? -37.80700 28.87200 -2.42700 1.000 75.02000 190 LEU B C 1
ATOM 3950 O O . LEU B 1 222 ? -38.03200 29.56500 -1.44400 1.000 81.65000 190 LEU B O 1
ATOM 3955 N N . ASP B 1 223 ? -38.18000 29.17900 -3.66500 1.000 76.94000 191 ASP B N 1
ATOM 3956 C CA . ASP B 1 223 ? -38.81900 30.48600 -3.95300 1.000 77.04000 191 ASP B CA 1
ATOM 3957 C C . ASP B 1 223 ? -40.06600 30.64400 -3.08600 1.000 73.34000 191 ASP B C 1
ATOM 3958 O O . ASP B 1 223 ? -40.16300 31.66000 -2.40500 1.000 71.74000 191 ASP B O 1
ATOM 3963 N N . ASP B 1 224 ? -40.95000 29.65000 -3.08900 1.000 72.98000 192 ASP B N 1
ATOM 3964 C CA . ASP B 1 224 ? -42.20500 29.72000 -2.29500 1.000 77.35000 192 ASP B CA 1
ATOM 3965 C C . ASP B 1 224 ? -41.87500 29.88700 -0.81100 1.000 77.77000 192 ASP B C 1
ATOM 3966 O O . ASP B 1 224 ? -42.48200 30.75200 -0.18000 1.000 77.01000 192 ASP B O 1
ATOM 3968 N N . LEU B 1 225 ? -40.93300 29.10800 -0.28600 1.000 73.08000 193 LEU B N 1
ATOM 3969 C CA . LEU B 1 225 ? -40.59200 29.17400 1.15700 1.000 71.91000 193 LEU B CA 1
ATOM 3970 C C . LEU B 1 225 ? -40.09100 30.57700 1.48300 1.000 70.84000 193 LEU B C 1
ATOM 3971 O O . LEU B 1 225 ? -40.54500 31.14500 2.47700 1.000 75.38000 193 LEU B O 1
ATOM 3976 N N . LEU B 1 226 ? -39.21400 31.12200 0.64800 1.000 66.89000 194 LEU B N 1
ATOM 3977 C CA . LEU B 1 226 ? -38.61600 32.44400 0.94500 1.000 69.89000 194 LEU B CA 1
ATOM 3978 C C . LEU B 1 226 ? -39.69400 33.52400 0.86600 1.000 70.82000 194 LEU B C 1
ATOM 3979 O O . LEU B 1 226 ? -39.65800 34.43400 1.68100 1.000 70.15000 194 LEU B O 1
ATOM 3984 N N . THR B 1 227 ? -40.60500 33.41600 -0.09600 1.000 75.35000 195 THR B N 1
ATOM 3985 C CA . THR B 1 227 ? -41.66100 34.44000 -0.26400 1.000 76.92000 195 THR B CA 1
ATOM 3986 C C . THR B 1 227 ? -42.51400 34.43700 1.00200 1.000 75.32000 195 THR B C 1
ATOM 3987 O O . THR B 1 227 ? -42.86300 35.52000 1.48000 1.000 72.84000 195 THR B O 1
ATOM 3991 N N . ALA B 1 228 ? -42.81200 33.25000 1.52100 1.000 72.90000 196 ALA B N 1
ATOM 3992 C CA . ALA B 1 228 ? -43.63200 33.13000 2.74100 1.000 73.02000 196 ALA B CA 1
ATOM 3993 C C . ALA B 1 228 ? -42.86500 33.73800 3.90700 1.000 71.69000 196 ALA B C 1
ATOM 3994 O O . ALA B 1 228 ? -43.44000 34.55500 4.63200 1.000 69.65000 196 ALA B O 1
ATOM 3996 N N . ILE B 1 229 ? -41.60800 33.33800 4.05800 1.000 71.53000 197 ILE B N 1
ATOM 3997 C CA . ILE B 1 229 ? -40.76600 33.84900 5.17100 1.000 73.77000 197 ILE B CA 1
ATOM 3998 C C . ILE B 1 229 ? -40.64400 35.37100 5.03600 1.000 69.18000 197 ILE B C 1
ATOM 3999 O O . ILE B 1 229 ? -40.79300 36.04900 6.05500 1.000 70.91000 197 ILE B O 1
ATOM 4004 N N . LYS B 1 230 ? -40.43100 35.89400 3.82700 1.000 64.46000 198 LYS B N 1
ATOM 4005 C CA . LYS B 1 230 ? -40.25600 37.34300 3.73200 1.000 64.06000 198 LYS B CA 1
ATOM 4006 C C . LYS B 1 230 ? -41.55000 38.08000 4.05400 1.000 68.52000 198 LYS B C 1
ATOM 4007 O O . LYS B 1 230 ? -41.52500 39.17500 4.63300 1.000 64.39000 198 LYS B O 1
ATOM 4013 N N . ASN B 1 231 ? -42.69900 37.50000 3.68800 1.000 71.35000 199 ASN B N 1
ATOM 4014 C CA . ASN B 1 231 ? -43.96700 38.16700 3.97600 1.000 70.39000 199 ASN B CA 1
ATOM 4015 C C . ASN B 1 231 ? -44.26200 38.15000 5.47200 1.000 74.35000 199 ASN B C 1
ATOM 4016 O O . ASN B 1 231 ? -44.75100 39.14500 6.03100 1.000 68.74000 199 ASN B O 1
ATOM 4021 N N . LYS B 1 232 ? -43.94700 37.03400 6.14000 1.000 68.64000 200 LYS B N 1
ATOM 4022 C CA . LYS B 1 232 ? -44.16500 36.95700 7.57900 1.000 69.28000 200 LYS B CA 1
ATOM 4023 C C . LYS B 1 232 ? -43.23400 37.90900 8.32900 1.000 64.10000 200 LYS B C 1
ATOM 4024 O O . LYS B 1 232 ? -43.66200 38.59000 9.26500 1.000 64.58000 200 LYS B O 1
ATOM 4030 N N . GLN B 1 233 ? -41.97300 38.00900 7.90200 1.000 66.95000 201 GLN B N 1
ATOM 4031 C CA . GLN B 1 233 ? -41.05000 38.96000 8.52000 1.000 63.60000 201 GLN B CA 1
ATOM 4032 C C . GLN B 1 233 ? -41.60000 40.38500 8.45900 1.000 62.06000 201 GLN B C 1
ATOM 4033 O O . GLN B 1 233 ? -41.50200 41.13200 9.43400 1.000 61.76000 201 GLN B O 1
ATOM 4039 N N . ASN B 1 234 ? -42.18400 40.78700 7.32900 1.000 64.75000 202 ASN B N 1
ATOM 4040 C CA . ASN B 1 234 ? -42.73300 42.13900 7.25200 1.000 65.02000 202 ASN B CA 1
ATOM 4041 C C . ASN B 1 234 ? -43.93700 42.28600 8.15700 1.000 65.92000 202 ASN B C 1
ATOM 4042 O O . ASN B 1 234 ? -44.05200 43.26600 8.90400 1.000 64.04000 202 ASN B O 1
ATOM 4047 N N . ASP B 1 235 ? -44.87200 41.33700 8.06000 1.000 65.25000 203 ASP B N 1
ATOM 4048 C CA . ASP B 1 235 ? -45.98800 41.28400 8.99500 1.000 64.73000 203 ASP B CA 1
ATOM 4049 C C . ASP B 1 235 ? -45.48800 41.38500 10.42800 1.000 64.93000 203 ASP B C 1
ATOM 4050 O O . ASP B 1 235 ? -45.90100 42.27200 11.18600 1.000 61.52000 203 ASP B O 1
ATOM 4055 N N . LEU B 1 236 ? -44.55400 40.50500 10.80400 1.000 63.57000 204 LEU B N 1
ATOM 4056 C CA . LEU B 1 236 ? -44.06800 40.50800 12.17700 1.000 61.46000 204 LEU B CA 1
ATOM 4057 C C . LEU B 1 236 ? -43.38800 41.82300 12.52800 1.000 61.63000 204 LEU B C 1
ATOM 4058 O O . LEU B 1 236 ? -43.46200 42.26400 13.67500 1.000 60.30000 204 LEU B O 1
ATOM 4063 N N . GLN B 1 237 ? -42.71200 42.45600 11.57100 1.000 55.78000 205 GLN B N 1
ATOM 4064 C CA . GLN B 1 237 ? -42.04600 43.70800 11.89500 1.000 61.80000 205 GLN B CA 1
ATOM 4065 C C . GLN B 1 237 ? -43.05500 44.78400 12.27200 1.000 62.23000 205 GLN B C 1
ATOM 4066 O O . GLN B 1 237 ? -42.81200 45.57900 13.18500 1.000 57.10000 205 GLN B O 1
ATOM 4072 N N . ALA B 1 238 ? -44.19900 44.82200 11.58000 1.000 63.03000 206 ALA B N 1
ATOM 4073 C CA . ALA B 1 238 ? -45.21800 45.81700 11.90300 1.000 67.26000 206 ALA B CA 1
ATOM 4074 C C . ALA B 1 238 ? -45.92900 45.48100 13.21400 1.000 69.90000 206 ALA B C 1
ATOM 4075 O O . ALA B 1 238 ? -46.34500 46.39000 13.94700 1.000 66.54000 206 ALA B O 1
ATOM 4077 N N . MET B 1 239 ? -46.03500 44.18600 13.54600 1.000 67.72000 207 MET B N 1
ATOM 4078 C CA . MET B 1 239 ? -46.68200 43.76500 14.78500 1.000 57.44000 207 MET B CA 1
ATOM 4079 C C . MET B 1 239 ? -45.87400 44.16300 16.01300 1.000 64.07000 207 MET B C 1
ATOM 4080 O O . MET B 1 239 ? -46.41400 44.74000 16.96400 1.000 66.82000 207 MET B O 1
ATOM 4085 N N . HIS B 1 240 ? -44.58700 43.80600 16.03900 1.000 64.14000 208 HIS B N 1
ATOM 4086 C CA . HIS B 1 240 ? -43.74700 43.97900 17.22000 1.000 60.93000 208 HIS B CA 1
ATOM 4087 C C . HIS B 1 240 ? -42.86400 45.21300 17.14800 1.000 59.03000 208 HIS B C 1
ATOM 4088 O O . HIS B 1 240 ? -42.18500 45.52300 18.12700 1.000 58.87000 208 HIS B O 1
ATOM 4095 N N . HIS B 1 241 ? -42.84000 45.90300 16.01600 1.000 60.03000 209 HIS B N 1
ATOM 4096 C CA . HIS B 1 241 ? -42.07800 47.14000 15.85700 1.000 60.71000 209 HIS B CA 1
ATOM 4097 C C . HIS B 1 241 ? -40.58100 46.91900 16.00800 1.000 58.39000 209 HIS B C 1
ATOM 4098 O O . HIS B 1 241 ? -39.85300 47.80000 16.45800 1.000 56.41000 209 HIS B O 1
ATOM 4105 N N . LYS B 1 242 ? -40.11100 45.75500 15.57800 1.000 59.61000 210 LYS B N 1
ATOM 4106 C CA . LYS B 1 242 ? -38.73200 45.34700 15.78800 1.000 57.46000 210 LYS B CA 1
ATOM 4107 C C . LYS B 1 242 ? -38.15800 44.79700 14.49400 1.000 58.06000 210 LYS B C 1
ATOM 4108 O O . LYS B 1 242 ? -38.75700 43.92500 13.85600 1.000 56.67000 210 LYS B O 1
ATOM 4114 N N . TYR B 1 243 ? -36.99800 45.30600 14.11900 1.000 54.99000 211 TYR B N 1
ATOM 4115 C CA . TYR B 1 243 ? -36.26000 44.78200 12.98300 1.000 58.63000 211 TYR B CA 1
ATOM 4116 C C . TYR B 1 243 ? -35.51400 43.51000 13.38700 1.000 57.05000 211 TYR B C 1
ATOM 4117 O O . TYR B 1 243 ? -34.69500 43.53700 14.30900 1.000 56.69000 211 TYR B O 1
ATOM 4126 N N . VAL B 1 244 ? -35.79600 42.40200 12.70400 1.000 58.93000 212 VAL B N 1
ATOM 4127 C CA . VAL B 1 244 ? -35.14200 41.11400 12.95100 1.000 52.32000 212 VAL B CA 1
ATOM 4128 C C . VAL B 1 244 ? -34.70800 40.53400 11.61200 1.000 54.59000 212 VAL B C 1
ATOM 4129 O O . VAL B 1 244 ? -35.56400 40.12900 10.81900 1.000 57.05000 212 VAL B O 1
ATOM 4133 N N . PRO B 1 245 ? -33.41700 40.48600 11.30000 1.000 57.54000 213 PRO B N 1
ATOM 4134 C CA . PRO B 1 245 ? -32.99500 39.90700 10.02200 1.000 55.79000 213 PRO B CA 1
ATOM 4135 C C . PRO B 1 245 ? -33.18600 38.39600 9.98300 1.000 57.77000 213 PRO B C 1
ATOM 4136 O O . PRO B 1 245 ? -33.19800 37.70600 11.01000 1.000 56.71000 213 PRO B O 1
ATOM 4140 N N . ILE B 1 246 ? -33.32200 37.88400 8.75600 1.000 57.42000 214 ILE B N 1
ATOM 4141 C CA . ILE B 1 246 ? -33.52100 36.46200 8.51200 1.000 58.09000 214 ILE B CA 1
ATOM 4142 C C . ILE B 1 246 ? -32.41300 35.98100 7.59300 1.000 53.21000 214 ILE B C 1
ATOM 4143 O O . ILE B 1 246 ? -32.22100 36.54900 6.51600 1.000 59.06000 214 ILE B O 1
ATOM 4148 N N . ALA B 1 247 ? -31.71700 34.93100 8.02100 1.000 53.11000 215 ALA B N 1
ATOM 4149 C CA . ALA B 1 247 ? -30.62900 34.33000 7.22400 1.000 54.39000 215 ALA B CA 1
ATOM 4150 C C . ALA B 1 247 ? -30.95100 32.86200 6.94100 1.000 52.60000 215 ALA B C 1
ATOM 4151 O O . ALA B 1 247 ? -31.44100 32.19400 7.84500 1.000 56.23000 215 ALA B O 1
ATOM 4153 N N . VAL B 1 248 ? -30.67600 32.39500 5.72600 1.000 51.89000 216 VAL B N 1
ATOM 4154 C CA . VAL B 1 248 ? -30.94400 30.97800 5.35000 1.000 56.74000 216 VAL B CA 1
ATOM 4155 C C . VAL B 1 248 ? -29.64300 30.17900 5.43600 1.000 52.43000 216 VAL B C 1
ATOM 4156 O O . VAL B 1 248 ? -28.64900 30.61400 4.86000 1.000 55.01000 216 VAL B O 1
ATOM 4160 N N . LYS B 1 249 ? -29.67100 29.04600 6.13000 1.000 55.29000 217 LYS B N 1
ATOM 4161 C CA . LYS B 1 249 ? -28.47200 28.18100 6.24600 1.000 51.39000 217 LYS B CA 1
ATOM 4162 C C . LYS B 1 249 ? -28.47900 27.17100 5.10100 1.000 59.03000 217 LYS B C 1
ATOM 4163 O O . LYS B 1 249 ? -29.48300 26.45900 4.95500 1.000 58.72000 217 LYS B O 1
ATOM 4169 N N . ILE B 1 250 ? -27.39400 27.11700 4.33200 1.000 52.26000 218 ILE B N 1
ATOM 4170 C CA . ILE B 1 250 ? -27.33400 26.24100 3.13300 1.000 50.06000 218 ILE B CA 1
ATOM 4171 C C . ILE B 1 250 ? -26.42900 25.04900 3.41800 1.000 56.20000 218 ILE B C 1
ATOM 4172 O O . ILE B 1 250 ? -25.78100 25.05000 4.46100 1.000 54.58000 218 ILE B O 1
ATOM 4177 N N . ALA B 1 251 ? -26.41100 24.07800 2.51000 1.000 58.40000 219 ALA B N 1
ATOM 4178 C CA . ALA B 1 251 ? -25.57400 22.87600 2.66500 1.000 55.68000 219 ALA B CA 1
ATOM 4179 C C . ALA B 1 251 ? -24.31200 23.04600 1.81900 1.000 55.05000 219 ALA B C 1
ATOM 4180 O O . ALA B 1 251 ? -24.29900 23.92600 0.95900 1.000 56.63000 219 ALA B O 1
ATOM 4182 N N . PRO B 1 252 ? -23.24900 22.24400 2.02300 1.000 55.29000 220 PRO B N 1
ATOM 4183 C CA . PRO B 1 252 ? -22.03100 22.37700 1.25500 1.000 57.39000 220 PRO B CA 1
ATOM 4184 C C . PRO B 1 252 ? -22.00000 21.37800 0.09800 1.000 55.89000 220 PRO B C 1
ATOM 4185 O O . PRO B 1 252 ? -21.01700 21.32300 -0.58600 1.000 61.55000 220 PRO B O 1
ATOM 4189 N N . ASP B 1 253 ? -23.08500 20.63700 -0.10400 1.000 61.71000 221 ASP B N 1
ATOM 4190 C CA . ASP B 1 253 ? -23.11000 19.57400 -1.13600 1.000 64.18000 221 ASP B CA 1
ATOM 4191 C C . ASP B 1 253 ? -23.84700 20.10900 -2.36000 1.000 61.92000 221 ASP B C 1
ATOM 4192 O O . ASP B 1 253 ? -24.08100 19.33500 -3.29200 1.000 77.99000 221 ASP B O 1
ATOM 4197 N N . LEU B 1 254 ? -24.17500 21.39700 -2.34800 1.000 63.42000 222 LEU B N 1
ATOM 4198 C CA . LEU B 1 254 ? -24.83600 22.03100 -3.50900 1.000 63.72000 222 LEU B CA 1
ATOM 4199 C C . LEU B 1 254 ? -23.89400 22.01500 -4.71700 1.000 70.18000 222 LEU B C 1
ATOM 4200 O O . LEU B 1 254 ? -22.69100 22.25200 -4.53600 1.000 67.06000 222 LEU B O 1
ATOM 4205 N N . SER B 1 255 ? -24.43300 21.75900 -5.90900 1.000 72.66000 223 SER B N 1
ATOM 4206 C CA . SER B 1 255 ? -23.63600 21.77600 -7.16000 1.000 71.88000 223 SER B CA 1
ATOM 4207 C C . SER B 1 255 ? -23.41200 23.22400 -7.59300 1.000 70.06000 223 SER B C 1
ATOM 4208 O O . SER B 1 255 ? -23.98700 24.10600 -6.97400 1.000 72.64000 223 SER B O 1
ATOM 4211 N N . GLU B 1 256 ? -22.60800 23.44900 -8.62500 1.000 69.73000 224 GLU B N 1
ATOM 4212 C CA . GLU B 1 256 ? -22.35800 24.83500 -8.99900 1.000 73.75000 224 GLU B CA 1
ATOM 4213 C C . GLU B 1 256 ? -23.62700 25.51300 -9.51800 1.000 75.80000 224 GLU B C 1
ATOM 4214 O O . GLU B 1 256 ? -23.94100 26.65000 -9.14500 1.000 74.30000 224 GLU B O 1
ATOM 4220 N N . GLU B 1 257 ? -24.37400 24.83900 -10.38400 1.000 73.78000 225 GLU B N 1
ATOM 4221 C CA . GLU B 1 257 ? -25.63900 25.41600 -10.82400 1.000 75.45000 225 GLU B CA 1
ATOM 4222 C C . GLU B 1 257 ? -26.61400 25.52200 -9.66100 1.000 73.02000 225 GLU B C 1
ATOM 4223 O O . GLU B 1 257 ? -27.37300 26.49300 -9.56800 1.000 74.37000 225 GLU B O 1
ATOM 4229 N N . GLU B 1 258 ? -26.60200 24.54100 -8.75300 1.000 69.68000 226 GLU B N 1
ATOM 4230 C CA . GLU B 1 258 ? -27.45500 24.62100 -7.57200 1.000 66.89000 226 GLU B CA 1
ATOM 4231 C C . GLU B 1 258 ? -27.09400 25.83300 -6.72400 1.000 68.42000 226 GLU B C 1
ATOM 4232 O O . GLU B 1 258 ? -27.96200 26.64500 -6.37300 1.000 64.26000 226 GLU B O 1
ATOM 4238 N N . LEU B 1 259 ? -25.80500 25.98200 -6.40100 1.000 64.82000 227 LEU B N 1
ATOM 4239 C CA . LEU B 1 259 ? -25.36000 27.14900 -5.65100 1.000 63.61000 227 LEU B CA 1
ATOM 4240 C C . LEU B 1 259 ? -25.78900 28.43200 -6.34600 1.000 67.36000 227 LEU B C 1
ATOM 4241 O O . LEU B 1 259 ? -26.30600 29.35900 -5.70800 1.000 63.99000 227 LEU B O 1
ATOM 4246 N N . ILE B 1 260 ? -25.57900 28.49700 -7.66400 1.000 71.16000 228 ILE B N 1
ATOM 4247 C CA . ILE B 1 260 ? -25.90200 29.69800 -8.43300 1.000 61.81000 228 ILE B CA 1
ATOM 4248 C C . ILE B 1 260 ? -27.37800 30.03900 -8.27900 1.000 66.08000 228 ILE B C 1
ATOM 4249 O O . ILE B 1 260 ? -27.74900 31.18200 -7.98600 1.000 64.93000 228 ILE B O 1
ATOM 4254 N N . GLN B 1 261 ? -28.24200 29.03700 -8.44300 1.000 64.39000 229 GLN B N 1
ATOM 4255 C CA . GLN B 1 261 ? -29.67100 29.26900 -8.32700 1.000 64.38000 229 GLN B CA 1
ATOM 4256 C C . GLN B 1 261 ? -30.03700 29.68800 -6.91000 1.000 67.24000 229 GLN B C 1
ATOM 4257 O O . GLN B 1 261 ? -30.89800 30.55700 -6.71700 1.000 67.73000 229 GLN B O 1
ATOM 4263 N N . VAL B 1 262 ? -29.37500 29.09700 -5.90900 1.000 66.25000 230 VAL B N 1
ATOM 4264 C CA . VAL B 1 262 ? -29.66000 29.42900 -4.51300 1.000 64.25000 230 VAL B CA 1
ATOM 4265 C C . VAL B 1 262 ? -29.25100 30.86800 -4.20100 1.000 66.75000 230 VAL B C 1
ATOM 4266 O O . VAL B 1 262 ? -30.05300 31.65900 -3.68200 1.000 60.13000 230 VAL B O 1
ATOM 4270 N N . ALA B 1 263 ? -28.07000 31.27800 -4.65000 1.000 61.92000 231 ALA B N 1
ATOM 4271 C CA . ALA B 1 263 ? -27.65800 32.68500 -4.46000 1.000 57.27000 231 ALA B CA 1
ATOM 4272 C C . ALA B 1 263 ? -28.67100 33.64000 -5.09100 1.000 66.17000 231 ALA B C 1
ATOM 4273 O O . ALA B 1 263 ? -29.03900 34.61900 -4.43000 1.000 67.91000 231 ALA B O 1
ATOM 4275 N N . ASP B 1 264 ? -29.10500 33.36300 -6.31900 1.000 62.23000 232 ASP B N 1
ATOM 4276 C CA . ASP B 1 264 ? -30.02800 34.27500 -7.04300 1.000 66.96000 232 ASP B CA 1
ATOM 4277 C C . ASP B 1 264 ? -31.33300 34.42400 -6.26700 1.000 64.20000 232 ASP B C 1
ATOM 4278 O O . ASP B 1 264 ? -31.78200 35.55600 -6.10600 1.000 66.61000 232 ASP B O 1
ATOM 4283 N N . SER B 1 265 ? -31.90000 33.31300 -5.80900 1.000 65.78000 233 SER B N 1
ATOM 4284 C CA . SER B 1 265 ? -33.16700 33.34200 -5.04000 1.000 71.94000 233 SER B CA 1
ATOM 4285 C C . SER B 1 265 ? -33.01100 34.20000 -3.78500 1.000 65.99000 233 SER B C 1
ATOM 4286 O O . SER B 1 265 ? -33.92100 34.96000 -3.48500 1.000 69.50000 233 SER B O 1
ATOM 4289 N N . LEU B 1 266 ? -31.88500 34.09000 -3.09000 1.000 65.25000 234 LEU B N 1
ATOM 4290 C CA . LEU B 1 266 ? -31.72500 34.83600 -1.81900 1.000 70.04000 234 LEU B CA 1
ATOM 4291 C C . LEU B 1 266 ? -31.75300 36.33100 -2.12600 1.000 65.73000 234 LEU B C 1
ATOM 4292 O O . LEU B 1 266 ? -32.39700 37.07200 -1.38300 1.000 65.20000 234 LEU B O 1
ATOM 4297 N N . VAL B 1 267 ? -31.07400 36.73700 -3.19300 1.000 64.70000 235 VAL B N 1
ATOM 4298 C CA . VAL B 1 267 ? -31.02200 38.17600 -3.56000 1.000 67.53000 235 VAL B CA 1
ATOM 4299 C C . VAL B 1 267 ? -32.40900 38.60100 -4.02700 1.000 70.21000 235 VAL B C 1
ATOM 4300 O O . VAL B 1 267 ? -32.87300 39.65900 -3.58400 1.000 75.51000 235 VAL B O 1
ATOM 4304 N N . ARG B 1 268 ? -33.06000 37.78200 -4.84900 1.000 70.45000 236 ARG B N 1
ATOM 4305 C CA . ARG B 1 268 ? -34.33200 38.21100 -5.41300 1.000 69.16000 236 ARG B CA 1
ATOM 4306 C C . ARG B 1 268 ? -35.38300 38.41300 -4.32700 1.000 72.49000 236 ARG B C 1
ATOM 4307 O O . ARG B 1 268 ? -36.17800 39.35700 -4.40100 1.000 74.42000 236 ARG B O 1
ATOM 4315 N N . HIS B 1 269 ? -35.37800 37.57400 -3.29400 1.000 71.69000 237 HIS B N 1
ATOM 4316 C CA . HIS B 1 269 ? -36.28400 37.72800 -2.16200 1.000 68.81000 237 HIS B CA 1
ATOM 4317 C C . HIS B 1 269 ? -35.70600 38.58500 -1.02100 1.000 66.09000 237 HIS B C 1
ATOM 4318 O O . HIS B 1 269 ? -36.30100 38.62700 0.06300 1.000 65.92000 237 HIS B O 1
ATOM 4325 N N . ASN B 1 270 ? -34.56600 39.25400 -1.22500 1.000 64.19000 238 ASN B N 1
ATOM 4326 C CA . ASN B 1 270 ? -34.01400 40.18900 -0.23200 1.000 64.02000 238 ASN B CA 1
ATOM 4327 C C . ASN B 1 270 ? -33.84800 39.54600 1.14000 1.000 64.82000 238 ASN B C 1
ATOM 4328 O O . ASN B 1 270 ? -34.12800 40.15500 2.17800 1.000 62.22000 238 ASN B O 1
ATOM 4333 N N . ILE B 1 271 ? -33.39300 38.29300 1.14100 1.000 59.86000 239 ILE B N 1
ATOM 4334 C CA . ILE B 1 271 ? -32.98700 37.66900 2.38000 1.000 57.15000 239 ILE B CA 1
ATOM 4335 C C . ILE B 1 271 ? -31.81500 38.45800 2.94400 1.000 60.16000 239 ILE B C 1
ATOM 4336 O O . ILE B 1 271 ? -30.98000 38.99500 2.20300 1.000 61.04000 239 ILE B O 1
ATOM 4341 N N . ASP B 1 272 ? -31.75600 38.53800 4.27600 1.000 62.69000 240 ASP B N 1
ATOM 4342 C CA . ASP B 1 272 ? -30.79400 39.42900 4.91500 1.000 55.38000 240 ASP B CA 1
ATOM 4343 C C . ASP B 1 272 ? -29.38400 38.83600 4.97100 1.000 57.15000 240 ASP B C 1
ATOM 4344 O O . ASP B 1 272 ? -28.39800 39.58200 4.93900 1.000 55.40000 240 ASP B O 1
ATOM 4349 N N . GLY B 1 273 ? -29.25200 37.52100 5.03600 1.000 51.98000 241 GLY B N 1
ATOM 4350 C CA . GLY B 1 273 ? -27.92400 36.94100 4.93000 1.000 50.43000 241 GLY B CA 1
ATOM 4351 C C . GLY B 1 273 ? -28.02100 35.44200 4.75500 1.000 51.82000 241 GLY B C 1
ATOM 4352 O O . GLY B 1 273 ? -29.10400 34.85000 4.82000 1.000 51.41000 241 GLY B O 1
ATOM 4353 N N . VAL B 1 274 ? -26.86300 34.81900 4.55700 1.000 49.30000 242 VAL B N 1
ATOM 4354 C CA . VAL B 1 274 ? -26.81500 33.38700 4.33000 1.000 49.57000 242 VAL B CA 1
ATOM 4355 C C . VAL B 1 274 ? -25.73400 32.76500 5.20800 1.000 51.01000 242 VAL B C 1
ATOM 4356 O O . VAL B 1 274 ? -24.63000 33.30200 5.35500 1.000 54.93000 242 VAL B O 1
ATOM 4360 N N . ILE B 1 275 ? -26.08200 31.64900 5.83700 1.000 53.18000 243 ILE B N 1
ATOM 4361 C CA . ILE B 1 275 ? -25.12600 30.90400 6.69700 1.000 52.85000 243 ILE B CA 1
ATOM 4362 C C . ILE B 1 275 ? -24.59700 29.75100 5.85200 1.000 53.76000 243 ILE B C 1
ATOM 4363 O O . ILE B 1 275 ? -25.39300 28.89700 5.45800 1.000 56.57000 243 ILE B O 1
ATOM 4368 N N . ALA B 1 276 ? -23.31800 29.80500 5.50800 1.000 44.40000 244 ALA B N 1
ATOM 4369 C CA . ALA B 1 276 ? -22.69300 28.74900 4.69500 1.000 53.01000 244 ALA B CA 1
ATOM 4370 C C . ALA B 1 276 ? -21.49100 28.22100 5.46600 1.000 51.80000 244 ALA B C 1
ATOM 4371 O O . ALA B 1 276 ? -20.49900 28.92800 5.55600 1.000 50.84000 244 ALA B O 1
ATOM 4373 N N . THR B 1 277 ? -21.63500 27.04200 6.05300 1.000 45.02000 245 THR B N 1
ATOM 4374 C CA . THR B 1 277 ? -22.27600 25.88300 5.39900 1.000 54.02000 245 THR B CA 1
ATOM 4375 C C . THR B 1 277 ? -22.59300 24.86100 6.48500 1.000 59.76000 245 THR B C 1
ATOM 4376 O O . THR B 1 277 ? -21.88400 24.86100 7.48700 1.000 52.06000 245 THR B O 1
ATOM 4380 N N . ASN B 1 278 ? -23.59900 24.01800 6.27000 1.000 57.77000 246 ASN B N 1
ATOM 4381 C CA . ASN B 1 278 ? -23.95700 22.95700 7.24200 1.000 53.73000 246 ASN B CA 1
ATOM 4382 C C . ASN B 1 278 ? -23.02300 21.75800 7.05700 1.000 55.82000 246 ASN B C 1
ATOM 4383 O O . ASN B 1 278 ? -21.90900 21.94400 6.56600 1.000 53.64000 246 ASN B O 1
ATOM 4388 N N . THR B 1 279 ? -23.46500 20.56100 7.43100 1.000 54.55000 247 THR B N 1
ATOM 4389 C CA . THR B 1 279 ? -22.56200 19.38600 7.37200 1.000 53.88000 247 THR B CA 1
ATOM 4390 C C . THR B 1 279 ? -22.56100 18.75600 5.98500 1.000 53.03000 247 THR B C 1
ATOM 4391 O O . THR B 1 279 ? -23.42500 19.10500 5.19200 1.000 55.86000 247 THR B O 1
ATOM 4395 N N . THR B 1 280 ? -21.64400 17.82300 5.74300 1.000 53.41000 248 THR B N 1
ATOM 4396 C CA . THR B 1 280 ? -21.48100 17.24800 4.38600 1.000 56.50000 248 THR B CA 1
ATOM 4397 C C . THR B 1 280 ? -21.74600 15.74300 4.38100 1.000 56.63000 248 THR B C 1
ATOM 4398 O O . THR B 1 280 ? -21.53300 15.09800 5.40000 1.000 54.31000 248 THR B O 1
ATOM 4402 N N . LEU B 1 281 ? -22.20200 15.21700 3.25000 1.000 57.62000 249 LEU B N 1
ATOM 4403 C CA . LEU B 1 281 ? -22.38800 13.75400 3.11600 1.000 60.19000 249 LEU B CA 1
ATOM 4404 C C . LEU B 1 281 ? -21.08700 13.21100 2.53400 1.000 59.25000 249 LEU B C 1
ATOM 4405 O O . LEU B 1 281 ? -20.98500 12.00300 2.32100 1.000 58.70000 249 LEU B O 1
ATOM 4410 N N . ASP B 1 282 ? -20.11900 14.09900 2.32400 1.000 53.25000 250 ASP B N 1
ATOM 4411 C CA . ASP B 1 282 ? -18.80300 13.69100 1.78300 1.000 54.41000 250 ASP B CA 1
ATOM 4412 C C . ASP B 1 282 ? -18.04100 12.93200 2.85600 1.000 52.50000 250 ASP B C 1
ATOM 4413 O O . ASP B 1 282 ? -18.23100 13.22600 4.03900 1.000 55.40000 250 ASP B O 1
ATOM 4418 N N . ARG B 1 283 ? -17.20800 11.99700 2.42700 1.000 50.10000 251 ARG B N 1
ATOM 4419 C CA . ARG B 1 283 ? -16.37600 11.21700 3.37600 1.000 50.30000 251 ARG B CA 1
ATOM 4420 C C . ARG B 1 283 ? -15.00800 11.02500 2.73200 1.000 52.18000 251 ARG B C 1
ATOM 4421 O O . ARG B 1 283 ? -14.24400 10.18700 3.21600 1.000 57.89000 251 ARG B O 1
ATOM 4429 N N . SER B 1 284 ? -14.69500 11.80800 1.70600 1.000 51.77000 252 SER B N 1
ATOM 4430 C CA . SER B 1 284 ? -13.44000 11.61500 0.93500 1.000 55.57000 252 SER B CA 1
ATOM 4431 C C . SER B 1 284 ? -12.15800 11.82500 1.74200 1.000 57.10000 252 SER B C 1
ATOM 4432 O O . SER B 1 284 ? -11.11100 11.41100 1.23900 1.000 61.81000 252 SER B O 1
ATOM 4435 N N . LEU B 1 285 ? -12.21300 12.47800 2.89700 1.000 52.25000 253 LEU B N 1
ATOM 4436 C CA . LEU B 1 285 ? -10.95400 12.77500 3.62500 1.000 57.42000 253 LEU B CA 1
ATOM 4437 C C . LEU B 1 285 ? -10.89900 11.94300 4.90300 1.000 57.30000 253 LEU B C 1
ATOM 4438 O O . LEU B 1 285 ? -9.90000 12.03100 5.61400 1.000 51.79000 253 LEU B O 1
ATOM 4443 N N . VAL B 1 286 ? -11.92900 11.13800 5.14800 1.000 55.41000 254 VAL B N 1
ATOM 4444 C CA . VAL B 1 286 ? -11.98800 10.36000 6.41500 1.000 58.93000 254 VAL B CA 1
ATOM 4445 C C . VAL B 1 286 ? -12.00000 8.85600 6.12600 1.000 63.44000 254 VAL B C 1
ATOM 4446 O O . VAL B 1 286 ? -12.30600 8.10500 7.02700 1.000 58.49000 254 VAL B O 1
ATOM 4450 N N . GLN B 1 287 ? -11.66300 8.43500 4.91300 1.000 58.73000 255 GLN B N 1
ATOM 4451 C CA . GLN B 1 287 ? -11.74200 6.99100 4.58200 1.000 63.92000 255 GLN B CA 1
ATOM 4452 C C . GLN B 1 287 ? -10.72500 6.20900 5.41400 1.000 57.91000 255 GLN B C 1
ATOM 4453 O O . GLN B 1 287 ? -9.67000 6.75900 5.72900 1.000 54.80000 255 GLN B O 1
ATOM 4459 N N . GLY B 1 288 ? -11.04300 4.96200 5.74900 1.000 58.16000 256 GLY B N 1
ATOM 4460 C CA . GLY B 1 288 ? -10.12100 4.11900 6.52800 1.000 51.54000 256 GLY B CA 1
ATOM 4461 C C . GLY B 1 288 ? -10.08500 4.53100 7.98100 1.000 54.87000 256 GLY B C 1
ATOM 4462 O O . GLY B 1 288 ? -9.23700 4.02600 8.71600 1.000 59.83000 256 GLY B O 1
ATOM 4463 N N . MET B 1 289 ? -10.98200 5.42900 8.37100 1.000 62.81000 257 MET B N 1
ATOM 4464 C CA . MET B 1 289 ? -10.99000 5.93000 9.76300 1.000 59.16000 257 MET B CA 1
ATOM 4465 C C . MET B 1 289 ? -12.22600 5.40300 10.47300 1.000 57.88000 257 MET B C 1
ATOM 4466 O O . MET B 1 289 ? -13.22300 5.12300 9.80500 1.000 66.26000 257 MET B O 1
ATOM 4471 N N . LYS B 1 290 ? -12.14300 5.30300 11.79200 1.000 59.42000 258 LYS B N 1
ATOM 4472 C CA . LYS B 1 290 ? -13.27200 4.75100 12.56200 1.000 62.02000 258 LYS B CA 1
ATOM 4473 C C . LYS B 1 290 ? -14.50600 5.61800 12.38700 1.000 67.80000 258 LYS B C 1
ATOM 4474 O O . LYS B 1 290 ? -14.34100 6.84600 12.44800 1.000 67.41000 258 LYS B O 1
ATOM 4480 N N . ASN B 1 291 ? -15.64500 4.99700 12.10200 1.000 64.17000 259 ASN B N 1
ATOM 4481 C CA . ASN B 1 291 ? -16.95500 5.63800 12.01400 1.000 61.47000 259 ASN B CA 1
ATOM 4482 C C . ASN B 1 291 ? -17.15100 6.34700 10.67400 1.000 64.44000 259 ASN B C 1
ATOM 4483 O O . ASN B 1 291 ? -18.22500 6.93400 10.44500 1.000 57.48000 259 ASN B O 1
ATOM 4488 N N . CYS B 1 292 ? -16.17000 6.30400 9.77200 1.000 65.92000 260 CYS B N 1
ATOM 4489 C CA . CYS B 1 292 ? -16.30100 7.04300 8.53000 1.000 60.62000 260 CYS B CA 1
ATOM 4490 C C . CYS B 1 292 ? -17.48900 6.56600 7.72500 1.000 66.80000 260 CYS B C 1
ATOM 4491 O O . CYS B 1 292 ? -18.01500 7.32600 6.90300 1.000 65.99000 260 CYS B O 1
ATOM 4494 N N . ASP B 1 293 ? -17.93100 5.33200 7.95000 1.000 68.31000 261 ASP B N 1
ATOM 4495 C CA . ASP B 1 293 ? -19.04700 4.77400 7.20400 1.000 67.33000 261 ASP B CA 1
ATOM 4496 C C . ASP B 1 293 ? -20.40400 5.08400 7.84000 1.000 63.56000 261 ASP B C 1
ATOM 4497 O O . ASP B 1 293 ? -21.43600 4.81900 7.21500 1.000 63.27000 261 ASP B O 1
ATOM 4502 N N . GLN B 1 294 ? -20.43700 5.64400 9.05000 1.000 60.44000 262 GLN B N 1
ATOM 4503 C CA . GLN B 1 294 ? -21.70400 6.04300 9.65500 1.000 58.54000 262 GLN B CA 1
ATOM 4504 C C . GLN B 1 294 ? -22.44200 7.01900 8.75400 1.000 59.02000 262 GLN B C 1
ATOM 4505 O O . GLN B 1 294 ? -21.83100 7.82300 8.04900 1.000 66.13000 262 GLN B O 1
ATOM 4511 N N . THR B 1 295 ? -23.76600 6.94100 8.75800 1.000 57.51000 263 THR B N 1
ATOM 4512 C CA . THR B 1 295 ? -24.55700 7.86800 7.95300 1.000 67.71000 263 THR B CA 1
ATOM 4513 C C . THR B 1 295 ? -24.74400 9.17400 8.71300 1.000 63.32000 263 THR B C 1
ATOM 4514 O O . THR B 1 295 ? -24.79000 9.19200 9.94400 1.000 59.96000 263 THR B O 1
ATOM 4518 N N . GLY B 1 296 ? -24.87400 10.26800 7.97200 1.000 59.14000 264 GLY B N 1
ATOM 4519 C CA . GLY B 1 296 ? -25.14800 11.53500 8.61700 1.000 62.10000 264 GLY B CA 1
ATOM 4520 C C . GLY B 1 296 ? -24.26000 12.64000 8.07700 1.000 60.70000 264 GLY B C 1
ATOM 4521 O O . GLY B 1 296 ? -23.66100 12.51200 7.00100 1.000 55.35000 264 GLY B O 1
ATOM 4522 N N . GLY B 1 297 ? -24.14000 13.73000 8.83000 1.000 59.78000 265 GLY B N 1
ATOM 4523 C CA . GLY B 1 297 ? -23.34000 14.88000 8.37900 1.000 57.25000 265 GLY B CA 1
ATOM 4524 C C . GLY B 1 297 ? -21.94200 14.89400 8.95200 1.000 54.09000 265 GLY B C 1
ATOM 4525 O O . GLY B 1 297 ? -21.80600 14.64900 10.14500 1.000 54.99000 265 GLY B O 1
ATOM 4526 N N . LEU B 1 298 ? -20.94600 15.17900 8.11800 1.000 56.52000 266 LEU B N 1
ATOM 4527 C CA . LEU B 1 298 ? -19.53600 15.26500 8.57300 1.000 54.00000 266 LEU B CA 1
ATOM 4528 C C . LEU B 1 298 ? -19.20200 16.72200 8.84300 1.000 51.39000 266 LEU B C 1
ATOM 4529 O O . LEU B 1 298 ? -19.46800 17.56900 7.98800 1.000 53.27000 266 LEU B O 1
ATOM 4534 N N . SER B 1 299 ? -18.60900 16.96600 9.99200 1.000 49.93000 267 SER B N 1
ATOM 4535 C CA . SER B 1 299 ? -18.27400 18.33900 10.40200 1.000 55.15000 267 SER B CA 1
ATOM 4536 C C . SER B 1 299 ? -16.83100 18.36000 10.85100 1.000 53.94000 267 SER B C 1
ATOM 4537 O O . SER B 1 299 ? -16.20100 17.29900 10.87200 1.000 51.31000 267 SER B O 1
ATOM 4540 N N . GLY B 1 300 ? -16.34400 19.54400 11.16900 1.000 52.56000 268 GLY B N 1
ATOM 4541 C CA . GLY B 1 300 ? -15.00700 19.66700 11.70000 1.000 44.98000 268 GLY B CA 1
ATOM 4542 C C . GLY B 1 300 ? -13.96900 19.81900 10.60700 1.000 47.45000 268 GLY B C 1
ATOM 4543 O O . GLY B 1 300 ? -14.24700 20.22100 9.46600 1.000 51.23000 268 GLY B O 1
ATOM 4544 N N . ARG B 1 301 ? -12.73000 19.49200 10.97800 1.000 49.32000 269 ARG B N 1
ATOM 4545 C CA . ARG B 1 301 ? -11.61500 19.70200 10.06200 1.000 44.56000 269 ARG B CA 1
ATOM 4546 C C . ARG B 1 301 ? -11.84900 19.07000 8.69400 1.000 54.96000 269 ARG B C 1
ATOM 4547 O O . ARG B 1 301 ? -11.43900 19.68000 7.68900 1.000 54.11000 269 ARG B O 1
ATOM 4555 N N . PRO B 1 302 ? -12.51400 17.90700 8.56800 1.000 45.53000 270 PRO B N 1
ATOM 4556 C CA . PRO B 1 302 ? -12.72400 17.31600 7.23200 1.000 49.47000 270 PRO B CA 1
ATOM 4557 C C . PRO B 1 302 ? -13.71900 18.06900 6.38900 1.000 51.86000 270 PRO B C 1
ATOM 4558 O O . PRO B 1 302 ? -13.90700 17.71100 5.22000 1.000 56.99000 270 PRO B O 1
ATOM 4562 N N . LEU B 1 303 ? -14.41200 19.05000 6.96100 1.000 50.62000 271 LEU B N 1
ATOM 4563 C CA . LEU B 1 303 ? -15.32400 19.91000 6.22500 1.000 50.77000 271 LEU B CA 1
ATOM 4564 C C . LEU B 1 303 ? -14.71500 21.27300 5.89100 1.000 51.77000 271 LEU B C 1
ATOM 4565 O O . LEU B 1 303 ? -15.29700 22.03400 5.11000 1.000 48.51000 271 LEU B O 1
ATOM 4570 N N . GLN B 1 304 ? -13.56300 21.59700 6.47100 1.000 53.86000 272 GLN B N 1
ATOM 4571 C CA . GLN B 1 304 ? -13.03100 22.94900 6.37400 1.000 52.56000 272 GLN B CA 1
ATOM 4572 C C . GLN B 1 304 ? -12.90500 23.39900 4.92700 1.000 54.89000 272 GLN B C 1
ATOM 4573 O O . GLN B 1 304 ? -13.48200 24.42600 4.52100 1.000 50.19000 272 GLN B O 1
ATOM 4579 N N . LEU B 1 305 ? -12.14500 22.63600 4.13200 1.000 47.65000 273 LEU B N 1
ATOM 4580 C CA . LEU B 1 305 ? -11.82100 23.06500 2.77600 1.000 48.94000 273 LEU B CA 1
ATOM 4581 C C . LEU B 1 305 ? -13.06800 23.24200 1.92800 1.000 54.88000 273 LEU B C 1
ATOM 4582 O O . LEU B 1 305 ? -13.23300 24.27000 1.25300 1.000 53.04000 273 LEU B O 1
ATOM 4587 N N . LYS B 1 306 ? -13.97200 22.26600 1.96400 1.000 51.03000 274 LYS B N 1
ATOM 4588 C CA . LYS B 1 306 ? -15.18600 22.32700 1.11500 1.000 48.02000 274 LYS B CA 1
ATOM 4589 C C . LYS B 1 306 ? -15.95900 23.59200 1.45900 1.000 45.96000 274 LYS B C 1
ATOM 4590 O O . LYS B 1 306 ? -16.29900 24.32900 0.54500 1.000 51.25000 274 LYS B O 1
ATOM 4596 N N . SER B 1 307 ? -16.20800 23.81200 2.74300 1.000 51.40000 275 SER B N 1
ATOM 4597 C CA . SER B 1 307 ? -17.01200 24.98000 3.16300 1.000 52.34000 275 SER B CA 1
ATOM 4598 C C . SER B 1 307 ? -16.30500 26.26200 2.73400 1.000 48.99000 275 SER B C 1
ATOM 4599 O O . SER B 1 307 ? -17.00800 27.18500 2.34800 1.000 49.29000 275 SER B O 1
ATOM 4602 N N . THR B 1 308 ? -14.97100 26.29200 2.75700 1.000 50.62000 276 THR B N 1
ATOM 4603 C CA . THR B 1 308 ? -14.35600 27.53100 2.30500 1.000 49.75000 276 THR B CA 1
ATOM 4604 C C . THR B 1 308 ? -14.58700 27.72200 0.81500 1.000 53.86000 276 THR B C 1
ATOM 4605 O O . THR B 1 308 ? -14.93700 28.83000 0.38300 1.000 50.03000 276 THR B O 1
ATOM 4609 N N . GLU B 1 309 ? -14.44900 26.64900 0.01800 1.000 50.52000 277 GLU B N 1
ATOM 4610 C CA . GLU B 1 309 ? -14.71800 26.76400 -1.41500 1.000 50.33000 277 GLU B CA 1
ATOM 4611 C C . GLU B 1 309 ? -16.17700 27.14300 -1.67400 1.000 53.01000 277 GLU B C 1
ATOM 4612 O O . GLU B 1 309 ? -16.46700 27.95600 -2.55800 1.000 55.41000 277 GLU B O 1
ATOM 4618 N N . ILE B 1 310 ? -17.11200 26.57100 -0.91100 1.000 52.81000 278 ILE B N 1
ATOM 4619 C CA . ILE B 1 310 ? -18.51200 26.94600 -1.08000 1.000 53.28000 278 ILE B CA 1
ATOM 4620 C C . ILE B 1 310 ? -18.68500 28.44600 -0.86400 1.000 55.76000 278 ILE B C 1
ATOM 4621 O O . ILE B 1 310 ? -19.33200 29.13400 -1.65600 1.000 53.13000 278 ILE B O 1
ATOM 4626 N N . ILE B 1 311 ? -18.07100 28.98900 0.18600 1.000 53.30000 279 ILE B N 1
ATOM 4627 C CA . ILE B 1 311 ? -18.24100 30.43500 0.51700 1.000 54.17000 279 ILE B CA 1
ATOM 4628 C C . ILE B 1 311 ? -17.61000 31.29900 -0.57900 1.000 54.11000 279 ILE B C 1
ATOM 4629 O O . ILE B 1 311 ? -18.22500 32.28700 -0.95700 1.000 54.43000 279 ILE B O 1
ATOM 4634 N N . ARG B 1 312 ? -16.45500 30.90300 -1.10000 1.000 55.64000 280 ARG B N 1
ATOM 4635 C CA . ARG B 1 312 ? -15.83200 31.65100 -2.22000 1.000 59.53000 280 ARG B CA 1
ATOM 4636 C C . ARG B 1 312 ? -16.81800 31.72400 -3.38100 1.000 60.55000 280 ARG B C 1
ATOM 4637 O O . ARG B 1 312 ? -16.94400 32.80900 -3.94800 1.000 60.59000 280 ARG B O 1
ATOM 4645 N N A ARG B 1 313 ? -17.20500 30.54300 -3.79700 0.520 57.75000 281 ARG B N 1
ATOM 4646 N N B ARG B 1 313 ? -17.24300 30.56700 -3.88200 0.480 57.55000 281 ARG B N 1
ATOM 4647 C CA A ARG B 1 313 ? -18.08400 30.53300 -4.96000 0.520 60.66000 281 ARG B CA 1
ATOM 4648 C CA B ARG B 1 313 ? -18.14400 30.55300 -5.05900 0.480 60.56000 281 ARG B CA 1
ATOM 4649 C C A ARG B 1 313 ? -19.35000 31.34100 -4.69200 0.520 61.25000 281 ARG B C 1
ATOM 4650 C C B ARG B 1 313 ? -19.42400 31.32700 -4.72900 0.480 58.82000 281 ARG B C 1
ATOM 4651 O O A ARG B 1 313 ? -19.81500 32.10100 -5.55300 0.520 60.02000 281 ARG B O 1
ATOM 4652 O O B ARG B 1 313 ? -19.77700 32.21500 -5.52100 0.480 60.03000 281 ARG B O 1
ATOM 4667 N N . LEU B 1 314 ? -19.91100 31.19700 -3.49400 1.000 54.08000 282 LEU B N 1
ATOM 4668 C CA . LEU B 1 314 ? -21.12900 31.92000 -3.14600 1.000 60.04000 282 LEU B CA 1
ATOM 4669 C C . LEU B 1 314 ? -20.89000 33.42700 -3.12900 1.000 58.49000 282 LEU B C 1
ATOM 4670 O O . LEU B 1 314 ? -21.70100 34.20200 -3.65000 1.000 60.07000 282 LEU B O 1
ATOM 4675 N N . SER B 1 315 ? -19.77700 33.85200 -2.53100 1.000 57.17000 283 SER B N 1
ATOM 4676 C CA . SER B 1 315 ? -19.42200 35.26200 -2.49800 1.000 58.39000 283 SER B CA 1
ATOM 4677 C C . SER B 1 315 ? -19.29300 35.82400 -3.91100 1.000 61.15000 283 SER B C 1
ATOM 4678 O O . SER B 1 315 ? -19.77600 36.92500 -4.19800 1.000 62.43000 283 SER B O 1
ATOM 4681 N N . LEU B 1 316 ? -18.66200 35.07700 -4.81500 1.000 57.98000 284 LEU B N 1
ATOM 4682 C CA . LEU B 1 316 ? -18.55000 35.54800 -6.19300 1.000 59.79000 284 LEU B CA 1
ATOM 4683 C C . LEU B 1 316 ? -19.92500 35.77500 -6.80600 1.000 61.42000 284 LEU B C 1
ATOM 4684 O O . LEU B 1 316 ? -20.16000 36.79300 -7.46600 1.000 61.93000 284 LEU B O 1
ATOM 4689 N N . GLU B 1 317 ? -20.85800 34.85400 -6.57100 1.000 62.01000 285 GLU B N 1
ATOM 4690 C CA . GLU B 1 317 ? -22.21300 35.04700 -7.07000 1.000 63.25000 285 GLU B CA 1
ATOM 4691 C C . GLU B 1 317 ? -22.91100 36.21000 -6.36200 1.000 61.46000 285 GLU B C 1
ATOM 4692 O O . GLU B 1 317 ? -23.50600 37.06800 -7.01600 1.000 62.02000 285 GLU B O 1
ATOM 4698 N N . LEU B 1 318 ? -22.83500 36.27400 -5.03100 1.000 62.87000 286 LEU B N 1
ATOM 4699 C CA . LEU B 1 318 ? -23.61000 37.28000 -4.30700 1.000 59.70000 286 LEU B CA 1
ATOM 4700 C C . LEU B 1 318 ? -23.09100 38.69500 -4.55400 1.000 60.35000 286 LEU B C 1
ATOM 4701 O O . LEU B 1 318 ? -23.87700 39.64600 -4.52000 1.000 56.58000 286 LEU B O 1
ATOM 4706 N N . ASN B 1 319 ? -21.79100 38.84500 -4.80900 1.000 62.49000 287 ASN B N 1
ATOM 4707 C CA . ASN B 1 319 ? -21.17100 40.16400 -5.13300 1.000 63.76000 287 ASN B CA 1
ATOM 4708 C C . ASN B 1 319 ? -21.55900 41.25400 -4.12900 1.000 66.09000 287 ASN B C 1
ATOM 4709 O O . ASN B 1 319 ? -21.90500 42.35800 -4.57100 1.000 70.01000 287 ASN B O 1
ATOM 4714 N N . GLY B 1 320 ? -21.50700 40.96100 -2.83300 1.000 58.16000 288 GLY B N 1
ATOM 4715 C CA . GLY B 1 320 ? -21.76200 41.98900 -1.80700 1.000 54.64000 288 GLY B CA 1
ATOM 4716 C C . GLY B 1 320 ? -23.22500 42.32200 -1.58900 1.000 61.97000 288 GLY B C 1
ATOM 4717 O O . GLY B 1 320 ? -23.49500 43.21300 -0.77500 1.000 61.04000 288 GLY B O 1
ATOM 4718 N N . ARG B 1 321 ? -24.14000 41.63300 -2.26600 1.000 63.31000 289 ARG B N 1
ATOM 4719 C CA . ARG B 1 321 ? -25.57900 41.98900 -2.15900 1.000 61.72000 289 ARG B CA 1
ATOM 4720 C C . ARG B 1 321 ? -26.10100 41.61200 -0.77100 1.000 63.12000 289 ARG B C 1
ATOM 4721 O O . ARG B 1 321 ? -26.94300 42.36000 -0.25500 1.000 61.23000 289 ARG B O 1
ATOM 4729 N N . LEU B 1 322 ? -25.61300 40.51400 -0.19000 1.000 54.81000 290 LEU B N 1
ATOM 4730 C CA . LEU B 1 322 ? -25.99100 40.18300 1.17300 1.000 54.50000 290 LEU B CA 1
ATOM 4731 C C . LEU B 1 322 ? -24.83800 39.41500 1.79200 1.000 56.60000 290 LEU B C 1
ATOM 4732 O O . LEU B 1 322 ? -24.04900 38.80300 1.06400 1.000 55.30000 290 LEU B O 1
ATOM 4737 N N . PRO B 1 323 ? -24.66900 39.48200 3.13200 1.000 53.49000 291 PRO B N 1
ATOM 4738 C CA . PRO B 1 323 ? -23.51600 38.87700 3.78000 1.000 47.96000 291 PRO B CA 1
ATOM 4739 C C . PRO B 1 323 ? -23.56000 37.36800 4.04000 1.000 50.03000 291 PRO B C 1
ATOM 4740 O O . PRO B 1 323 ? -24.62200 36.81300 4.10000 1.000 49.41000 291 PRO B O 1
ATOM 4744 N N . ILE B 1 324 ? -22.38600 36.76600 4.18400 1.000 47.13000 292 ILE B N 1
ATOM 4745 C CA . ILE B 1 324 ? -22.29500 35.31300 4.47000 1.000 48.21000 292 ILE B CA 1
ATOM 4746 C C . ILE B 1 324 ? -21.75500 35.12000 5.87900 1.000 47.52000 292 ILE B C 1
ATOM 4747 O O . ILE B 1 324 ? -20.84300 35.84700 6.25400 1.000 49.96000 292 ILE B O 1
ATOM 4752 N N . ILE B 1 325 ? -22.34100 34.20700 6.64100 1.000 49.69000 293 ILE B N 1
ATOM 4753 C CA . ILE B 1 325 ? -21.76900 33.83000 7.95800 1.000 45.12000 293 ILE B CA 1
ATOM 4754 C C . ILE B 1 325 ? -21.06000 32.50700 7.67800 1.000 50.48000 293 ILE B C 1
ATOM 4755 O O . ILE B 1 325 ? -21.74500 31.54500 7.34000 1.000 46.73000 293 ILE B O 1
ATOM 4759 N N . GLY B 1 326 ? -19.73700 32.48800 7.74700 1.000 46.20000 294 GLY B N 1
ATOM 4760 C CA . GLY B 1 326 ? -18.96500 31.28500 7.39600 1.000 47.93000 294 GLY B CA 1
ATOM 4761 C C . GLY B 1 326 ? -18.87200 30.25700 8.50200 1.000 47.62000 294 GLY B C 1
ATOM 4762 O O . GLY B 1 326 ? -18.42500 30.61400 9.58500 1.000 50.34000 294 GLY B O 1
ATOM 4763 N N . VAL B 1 327 ? -19.27000 29.02000 8.21800 1.000 44.98000 295 VAL B N 1
ATOM 4764 C CA . VAL B 1 327 ? -19.17600 27.90500 9.20200 1.000 46.31000 295 VAL B CA 1
ATOM 4765 C C . VAL B 1 327 ? -18.66300 26.66700 8.46000 1.000 45.24000 295 VAL B C 1
ATOM 4766 O O . VAL B 1 327 ? -19.07500 26.45800 7.32100 1.000 52.35000 295 VAL B O 1
ATOM 4768 N N . GLY B 1 328 ? -17.76900 25.89900 9.07800 1.000 52.28000 296 GLY B N 1
ATOM 4769 C CA . GLY B 1 328 ? -17.18400 24.72500 8.41000 1.000 43.57000 296 GLY B CA 1
ATOM 4770 C C . GLY B 1 328 ? -15.75700 24.43600 8.82200 1.000 47.04000 296 GLY B C 1
ATOM 4771 O O . GLY B 1 328 ? -14.85700 24.95700 8.18100 1.000 49.89000 296 GLY B O 1
ATOM 4772 N N . GLY B 1 329 ? -15.55900 23.63600 9.86200 1.000 40.39000 297 GLY B N 1
ATOM 4773 C CA . GLY B 1 329 ? -14.21500 23.20200 10.26700 1.000 44.02000 297 GLY B CA 1
ATOM 4774 C C . GLY B 1 329 ? -13.29600 24.30800 10.72800 1.000 47.40000 297 GLY B C 1
ATOM 4775 O O . GLY B 1 329 ? -12.09700 24.06700 10.74800 1.000 50.65000 297 GLY B O 1
ATOM 4776 N N . ILE B 1 330 ? -13.83900 25.45100 11.12900 1.000 44.04000 298 ILE B N 1
ATOM 4777 C CA . ILE B 1 330 ? -12.98600 26.54700 11.66000 1.000 48.69000 298 ILE B CA 1
ATOM 4778 C C . ILE B 1 330 ? -12.35200 26.08700 12.97300 1.000 45.16000 298 ILE B C 1
ATOM 4779 O O . ILE B 1 330 ? -13.06100 25.96800 13.96600 1.000 50.53000 298 ILE B O 1
ATOM 4784 N N . ASP B 1 331 ? -11.04600 25.86200 12.95900 1.000 43.63000 299 ASP B N 1
ATOM 4785 C CA . ASP B 1 331 ? -10.38000 25.37800 14.16000 1.000 50.34000 299 ASP B CA 1
ATOM 4786 C C . ASP B 1 331 ? -9.12500 26.18400 14.48700 1.000 49.99000 299 ASP B C 1
ATOM 4787 O O . ASP B 1 331 ? -8.27800 25.71000 15.25500 1.000 50.85000 299 ASP B O 1
ATOM 4792 N N . SER B 1 332 ? -8.98600 27.39300 13.95000 1.000 50.70000 300 SER B N 1
ATOM 4793 C CA . SER B 1 332 ? -7.85300 28.24700 14.30100 1.000 47.73000 300 SER B CA 1
ATOM 4794 C C . SER B 1 332 ? -8.11200 29.63700 13.74400 1.000 46.16000 300 SER B C 1
ATOM 4795 O O . SER B 1 332 ? -8.98500 29.83100 12.89800 1.000 47.94000 300 SER B O 1
ATOM 4798 N N . VAL B 1 333 ? -7.32900 30.60800 14.21100 1.000 49.19000 301 VAL B N 1
ATOM 4799 C CA . VAL B 1 333 ? -7.54900 31.96100 13.71900 1.000 44.94000 301 VAL B CA 1
ATOM 4800 C C . VAL B 1 333 ? -7.23000 32.04600 12.23100 1.000 46.42000 301 VAL B C 1
ATOM 4801 O O . VAL B 1 333 ? -7.92300 32.75500 11.47300 1.000 49.94000 301 VAL B O 1
ATOM 4805 N N . ILE B 1 334 ? -6.24600 31.28500 11.75100 1.000 43.04000 302 ILE B N 1
ATOM 4806 C CA . ILE B 1 334 ? -5.99700 31.32100 10.31300 1.000 35.97000 302 ILE B CA 1
ATOM 4807 C C . ILE B 1 334 ? -7.17900 30.75700 9.53400 1.000 46.29000 302 ILE B C 1
ATOM 4808 O O . ILE B 1 334 ? -7.55100 31.28300 8.46900 1.000 43.83000 302 ILE B O 1
ATOM 4813 N N . ALA B 1 335 ? -7.76600 29.65600 10.01900 1.000 44.38000 303 ALA B N 1
ATOM 4814 C CA . ALA B 1 335 ? -8.90200 29.07900 9.30000 1.000 47.56000 303 ALA B CA 1
ATOM 4815 C C . ALA B 1 335 ? -10.09000 30.03700 9.31300 1.000 43.34000 303 ALA B C 1
ATOM 4816 O O . ALA B 1 335 ? -10.75500 30.23200 8.29700 1.000 47.98000 303 ALA B O 1
ATOM 4818 N N . ALA B 1 336 ? -10.35000 30.66600 10.45400 1.000 46.53000 304 ALA B N 1
ATOM 4819 C CA . ALA B 1 336 ? -11.35300 31.72800 10.51300 1.000 43.11000 304 ALA B CA 1
ATOM 4820 C C . ALA B 1 336 ? -11.05200 32.83800 9.50500 1.000 47.20000 304 ALA B C 1
ATOM 4821 O O . ALA B 1 336 ? -11.96200 33.33900 8.83100 1.000 47.91000 304 ALA B O 1
ATOM 4823 N N . ARG B 1 337 ? -9.77800 33.22000 9.35900 1.000 44.06000 305 ARG B N 1
ATOM 4824 C CA . ARG B 1 337 ? -9.45000 34.31000 8.44100 1.000 43.40000 305 ARG B CA 1
ATOM 4825 C C . ARG B 1 337 ? -9.55600 33.86100 6.99200 1.000 50.89000 305 ARG B C 1
ATOM 4826 O O . ARG B 1 337 ? -9.93500 34.65700 6.11400 1.000 46.16000 305 ARG B O 1
ATOM 4834 N N . GLU B 1 338 ? -9.24600 32.58500 6.72100 1.000 49.44000 306 GLU B N 1
ATOM 4835 C CA . GLU B 1 338 ? -9.53600 32.03400 5.40300 1.000 48.13000 306 GLU B CA 1
ATOM 4836 C C . GLU B 1 338 ? -11.00900 32.20700 5.02500 1.000 47.00000 306 GLU B C 1
ATOM 4837 O O . GLU B 1 338 ? -11.32200 32.51000 3.86700 1.000 48.79000 306 GLU B O 1
ATOM 4843 N N . LYS B 1 339 ? -11.93500 31.97900 5.96400 1.000 41.89000 307 LYS B N 1
ATOM 4844 C CA . LYS B 1 339 ? -13.34800 32.19700 5.63000 1.000 48.59000 307 LYS B CA 1
ATOM 4845 C C . LYS B 1 339 ? -13.64000 33.67800 5.41600 1.000 52.14000 307 LYS B C 1
ATOM 4846 O O . LYS B 1 339 ? -14.44100 34.02600 4.54500 1.000 52.02000 307 LYS B O 1
ATOM 4852 N N . ILE B 1 340 ? -13.00300 34.56800 6.19400 1.000 44.36000 308 ILE B N 1
ATOM 4853 C CA . ILE B 1 340 ? -13.17800 35.99600 5.94300 1.000 47.78000 308 ILE B CA 1
ATOM 4854 C C . ILE B 1 340 ? -12.69000 36.32900 4.54100 1.000 51.27000 308 ILE B C 1
ATOM 4855 O O . ILE B 1 340 ? -13.40300 36.95900 3.75300 1.000 52.70000 308 ILE B O 1
ATOM 4860 N N . ALA B 1 341 ? -11.50100 35.83400 4.17800 1.000 52.94000 309 ALA B N 1
ATOM 4861 C CA . ALA B 1 341 ? -10.93800 36.14100 2.86400 1.000 49.85000 309 ALA B CA 1
ATOM 4862 C C . ALA B 1 341 ? -11.77400 35.56300 1.72600 1.000 50.29000 309 ALA B C 1
ATOM 4863 O O . ALA B 1 341 ? -11.72100 36.07200 0.60600 1.000 59.79000 309 ALA B O 1
ATOM 4865 N N . ALA B 1 342 ? -12.51900 34.48700 1.96100 1.000 51.44000 310 ALA B N 1
ATOM 4866 C CA . ALA B 1 342 ? -13.36200 33.95000 0.89400 1.000 48.06000 310 ALA B CA 1
ATOM 4867 C C . ALA B 1 342 ? -14.66500 34.72100 0.74100 1.000 49.97000 310 ALA B C 1
ATOM 4868 O O . ALA B 1 342 ? -15.42400 34.44000 -0.19600 1.000 53.98000 310 ALA B O 1
ATOM 4870 N N . GLY B 1 343 ? -14.96100 35.65000 1.65200 1.000 49.73000 311 GLY B N 1
ATOM 4871 C CA . GLY B 1 343 ? -16.17600 36.43600 1.57000 1.000 47.56000 311 GLY B CA 1
ATOM 4872 C C . GLY B 1 343 ? -17.05000 36.50600 2.80600 1.000 52.61000 311 GLY B C 1
ATOM 4873 O O . GLY B 1 343 ? -18.02700 37.26800 2.81700 1.000 52.88000 311 GLY B O 1
ATOM 4874 N N . ALA B 1 344 ? -16.75100 35.72900 3.84700 1.000 47.09000 312 ALA B N 1
ATOM 4875 C CA . ALA B 1 344 ? -17.62000 35.75100 5.01500 1.000 49.52000 312 ALA B CA 1
ATOM 4876 C C . ALA B 1 344 ? -17.46900 37.07000 5.76200 1.000 54.53000 312 ALA B C 1
ATOM 4877 O O . ALA B 1 344 ? -16.36700 37.63200 5.82900 1.000 50.13000 312 ALA B O 1
ATOM 4879 N N . SER B 1 345 ? -18.58100 37.55500 6.34900 1.000 46.28000 313 SER B N 1
ATOM 4880 C CA . SER B 1 345 ? -18.50100 38.70900 7.24100 1.000 45.87000 313 SER B CA 1
ATOM 4881 C C . SER B 1 345 ? -18.33900 38.30400 8.69200 1.000 54.03000 313 SER B C 1
ATOM 4882 O O . SER B 1 345 ? -17.75600 39.06500 9.47700 1.000 52.98000 313 SER B O 1
ATOM 4885 N N . LEU B 1 346 ? -18.87700 37.14300 9.06700 1.000 48.03000 314 LEU B N 1
ATOM 4886 C CA . LEU B 1 346 ? -18.80400 36.60500 10.41800 1.000 51.35000 314 LEU B CA 1
ATOM 4887 C C . LEU B 1 346 ? -18.42900 35.13500 10.32900 1.000 47.69000 314 LEU B C 1
ATOM 4888 O O . LEU B 1 346 ? -18.41300 34.54400 9.25300 1.000 48.20000 314 LEU B O 1
ATOM 4893 N N . VAL B 1 347 ? -18.16400 34.52200 11.47300 1.000 48.15000 315 VAL B N 1
ATOM 4894 C CA . VAL B 1 347 ? -17.84600 33.10300 11.47300 1.000 51.35000 315 VAL B CA 1
ATOM 4895 C C . VAL B 1 347 ? -18.46100 32.43000 12.68400 1.000 50.35000 315 VAL B C 1
ATOM 4896 O O . VAL B 1 347 ? -18.74700 33.06100 13.71000 1.000 49.09000 315 VAL B O 1
ATOM 4900 N N . GLN B 1 348 ? -18.69700 31.13600 12.53000 1.000 46.63000 316 GLN B N 1
ATOM 4901 C CA . GLN B 1 348 ? -19.30000 30.34500 13.61600 1.000 44.85000 316 GLN B CA 1
ATOM 4902 C C . GLN B 1 348 ? -18.48400 29.07100 13.75200 1.000 50.57000 316 GLN B C 1
ATOM 4903 O O . GLN B 1 348 ? -17.92300 28.62700 12.75100 1.000 47.58000 316 GLN B O 1
ATOM 4909 N N . ILE B 1 349 ? -18.42800 28.52800 14.95900 1.000 49.33000 317 ILE B N 1
ATOM 4910 C CA . ILE B 1 349 ? -17.67400 27.27500 15.20600 1.000 53.14000 317 ILE B CA 1
ATOM 4911 C C . ILE B 1 349 ? -18.57100 26.31900 15.98400 1.000 55.09000 317 ILE B C 1
ATOM 4912 O O . ILE B 1 349 ? -19.50200 26.79700 16.64300 1.000 49.33000 317 ILE B O 1
ATOM 4917 N N . TYR B 1 350 ? -18.31600 25.02300 15.86600 1.000 47.28000 318 TYR B N 1
ATOM 4918 C CA . TYR B 1 350 ? -19.03000 24.00600 16.67500 1.000 52.27000 318 TYR B CA 1
ATOM 4919 C C . TYR B 1 350 ? -18.01900 22.90600 16.96700 1.000 50.15000 318 TYR B C 1
ATOM 4920 O O . TYR B 1 350 ? -17.66300 22.72700 18.13300 1.000 57.96000 318 TYR B O 1
ATOM 4929 N N . SER B 1 351 ? -17.57600 22.20900 15.92900 1.000 47.87000 319 SER B N 1
ATOM 4930 C CA . SER B 1 351 ? -16.68400 21.04300 16.11300 1.000 48.65000 319 SER B CA 1
ATOM 4931 C C . SER B 1 351 ? -15.34200 21.48500 16.67700 1.000 50.22000 319 SER B C 1
ATOM 4932 O O . SER B 1 351 ? -14.80300 20.76700 17.51000 1.000 52.31000 319 SER B O 1
ATOM 4935 N N . GLY B 1 352 ? -14.83300 22.63200 16.26100 1.000 46.51000 320 GLY B N 1
ATOM 4936 C CA . GLY B 1 352 ? -13.58100 23.16300 16.82200 1.000 47.65000 320 GLY B CA 1
ATOM 4937 C C . GLY B 1 352 ? -13.73400 23.49800 18.28500 1.000 44.07000 320 GLY B C 1
ATOM 4938 O O . GLY B 1 352 ? -12.75000 23.40900 19.00200 1.000 55.94000 320 GLY B O 1
ATOM 4939 N N . PHE B 1 353 ? -14.93100 23.89000 18.70700 1.000 49.54000 321 PHE B N 1
ATOM 4940 C CA . PHE B 1 353 ? -15.16800 24.12900 20.14900 1.000 53.84000 321 PHE B CA 1
ATOM 4941 C C . PHE B 1 353 ? -15.04700 22.78500 20.87000 1.000 51.98000 321 PHE B C 1
ATOM 4942 O O . PHE B 1 353 ? -14.53500 22.75200 21.98500 1.000 54.64000 321 PHE B O 1
ATOM 4950 N N . ILE B 1 354 ? -15.50200 21.71200 20.23000 1.000 56.72000 322 ILE B N 1
ATOM 4951 C CA . ILE B 1 354 ? -15.37500 20.43400 20.92300 1.000 53.00000 322 ILE B CA 1
ATOM 4952 C C . ILE B 1 354 ? -13.91100 20.01400 21.00000 1.000 54.15000 322 ILE B C 1
ATOM 4953 O O . ILE B 1 354 ? -13.42300 19.60900 22.05900 1.000 53.82000 322 ILE B O 1
ATOM 4958 N N . PHE B 1 355 ? -13.17300 20.13300 19.89100 1.000 51.53000 323 PHE B N 1
ATOM 4959 C CA . PHE B 1 355 ? -11.82300 19.55700 19.86300 1.000 58.01000 323 PHE B CA 1
ATOM 4960 C C . PHE B 1 355 ? -10.73700 20.45700 20.43500 1.000 62.17000 323 PHE B C 1
ATOM 4961 O O . PHE B 1 355 ? -9.68400 19.94400 20.83000 1.000 60.86000 323 PHE B O 1
ATOM 4969 N N . LYS B 1 356 ? -10.95700 21.77100 20.50400 1.000 55.47000 324 LYS B N 1
ATOM 4970 C CA . LYS B 1 356 ? -9.95700 22.66800 21.05500 1.000 54.89000 324 LYS B CA 1
ATOM 4971 C C . LYS B 1 356 ? -10.43500 23.41900 22.28300 1.000 56.29000 324 LYS B C 1
ATOM 4972 O O . LYS B 1 356 ? -9.59700 23.93200 23.03300 1.000 58.72000 324 LYS B O 1
ATOM 4978 N N . GLY B 1 357 ? -11.74400 23.48300 22.51400 1.000 52.91000 325 GLY B N 1
ATOM 4979 C CA . GLY B 1 357 ? -12.29700 24.01900 23.72900 1.000 56.81000 325 GLY B CA 1
ATOM 4980 C C . GLY B 1 357 ? -12.46700 25.52700 23.73000 1.000 57.08000 325 GLY B C 1
ATOM 4981 O O . GLY B 1 357 ? -12.28700 26.20700 22.71600 1.000 51.93000 325 GLY B O 1
ATOM 4982 N N . PRO B 1 358 ? -12.81100 26.06300 24.89800 1.000 57.87000 326 PRO B N 1
ATOM 4983 C CA . PRO B 1 358 ? -12.95700 27.52200 25.07700 1.000 54.58000 326 PRO B CA 1
ATOM 4984 C C . PRO B 1 358 ? -11.76600 28.31900 24.57500 1.000 54.59000 326 PRO B C 1
ATOM 4985 O O . PRO B 1 358 ? -11.95100 29.43800 24.08300 1.000 56.28000 326 PRO B O 1
ATOM 4989 N N . PRO B 1 359 ? -10.53400 27.82200 24.69100 1.000 53.19000 327 PRO B N 1
ATOM 4990 C CA . PRO B 1 359 ? -9.39500 28.63900 24.23400 1.000 52.33000 327 PRO B CA 1
ATOM 4991 C C . PRO B 1 359 ? -9.50600 29.06600 22.79100 1.000 55.40000 327 PRO B C 1
ATOM 4992 O O . PRO B 1 359 ? -8.98900 30.12700 22.42500 1.000 58.77000 327 PRO B O 1
ATOM 4996 N N . LEU B 1 360 ? -10.14400 28.25100 21.95000 1.000 53.90000 328 LEU B N 1
ATOM 4997 C CA . LEU B 1 360 ? -10.33300 28.61700 20.55300 1.000 54.06000 328 LEU B CA 1
ATOM 4998 C C . LEU B 1 360 ? -11.11200 29.92000 20.43700 1.000 53.76000 328 LEU B C 1
ATOM 4999 O O . LEU B 1 360 ? -10.80200 30.75800 19.58000 1.000 50.88000 328 LEU B O 1
ATOM 5004 N N . ILE B 1 361 ? -12.13400 30.09800 21.28800 1.000 51.68000 329 ILE B N 1
ATOM 5005 C CA . ILE B 1 361 ? -12.90200 31.34300 21.30600 1.000 51.81000 329 ILE B CA 1
ATOM 5006 C C . ILE B 1 361 ? -11.97600 32.53600 21.50600 1.000 53.90000 329 ILE B C 1
ATOM 5007 O O . ILE B 1 361 ? -12.02200 33.52200 20.75100 1.000 52.79000 329 ILE B O 1
ATOM 5012 N N . LYS B 1 362 ? -11.11800 32.45800 22.52400 1.000 55.25000 330 LYS B N 1
ATOM 5013 C CA . LYS B 1 362 ? -10.22400 33.57200 22.84000 1.000 59.27000 330 LYS B CA 1
ATOM 5014 C C . LYS B 1 362 ? -9.23500 33.82500 21.70400 1.000 53.06000 330 LYS B C 1
ATOM 5015 O O . LYS B 1 362 ? -9.02500 34.97100 21.29800 1.000 54.98000 330 LYS B O 1
ATOM 5021 N N . GLU B 1 363 ? -8.64400 32.75700 21.15800 1.000 51.74000 331 GLU B N 1
ATOM 5022 C CA . GLU B 1 363 ? -7.73800 32.86300 20.02100 1.000 55.95000 331 GLU B CA 1
ATOM 5023 C C . GLU B 1 363 ? -8.41900 33.57400 18.85700 1.000 53.74000 331 GLU B C 1
ATOM 5024 O O . GLU B 1 363 ? -7.87600 34.52700 18.28700 1.000 52.08000 331 GLU B O 1
ATOM 5030 N N . ILE B 1 364 ? -9.60700 33.10900 18.47800 1.000 50.82000 332 ILE B N 1
ATOM 5031 C CA . ILE B 1 364 ? -10.25100 33.63500 17.28300 1.000 50.19000 332 ILE B CA 1
ATOM 5032 C C . ILE B 1 364 ? -10.70700 35.07300 17.50100 1.000 48.98000 332 ILE B C 1
ATOM 5033 O O . ILE B 1 364 ? -10.48500 35.93200 16.65000 1.000 48.96000 332 ILE B O 1
ATOM 5038 N N . VAL B 1 365 ? -11.35700 35.36100 18.63000 1.000 50.73000 333 VAL B N 1
ATOM 5039 C CA . VAL B 1 365 ? -11.80900 36.73900 18.86200 1.000 53.23000 333 VAL B CA 1
ATOM 5040 C C . VAL B 1 365 ? -10.61900 37.69200 18.95700 1.000 55.48000 333 VAL B C 1
ATOM 5041 O O . VAL B 1 365 ? -10.66500 38.83200 18.47000 1.000 49.95000 333 VAL B O 1
ATOM 5045 N N . THR B 1 366 ? -9.52800 37.23600 19.56400 1.000 56.48000 334 THR B N 1
ATOM 5046 C CA . THR B 1 366 ? -8.41800 38.13700 19.83600 1.000 55.40000 334 THR B CA 1
ATOM 5047 C C . THR B 1 366 ? -7.67500 38.49600 18.55800 1.000 57.72000 334 THR B C 1
ATOM 5048 O O . THR B 1 366 ? -7.20000 39.62200 18.40500 1.000 59.79000 334 THR B O 1
ATOM 5052 N N . HIS B 1 367 ? -7.56100 37.56000 17.62200 1.000 59.93000 335 HIS B N 1
ATOM 5053 C CA . HIS B 1 367 ? -6.62700 37.73400 16.51400 1.000 60.92000 335 HIS B CA 1
ATOM 5054 C C . HIS B 1 367 ? -7.26900 37.75100 15.14800 1.000 54.67000 335 HIS B C 1
ATOM 5055 O O . HIS B 1 367 ? -6.56700 38.00600 14.16700 1.000 55.96000 335 HIS B O 1
ATOM 5062 N N . ILE B 1 368 ? -8.55900 37.47000 15.04000 1.000 53.23000 336 ILE B N 1
ATOM 5063 C CA . ILE B 1 368 ? -9.17100 37.47300 13.72500 1.000 56.43000 336 ILE B CA 1
ATOM 5064 C C . ILE B 1 368 ? -9.03600 38.89000 13.20100 1.000 54.60000 336 ILE B C 1
ATOM 5065 O O . ILE B 1 368 ? -9.19900 39.82100 13.99500 1.000 53.69000 336 ILE B O 1
#

Sequence (670 aa):
YYPFVRKALFQLDPERAHEFTFQQLRRITGTPFEALVRQKVPAKPVNCMGLTFKNPLGLAAGLDKDGECIDALGAMGFGSIEIGTVTPRPQPGNDKPRLFRLVDAEGLINRMGFNNLGVDNLVENVKKAHYDGVLGINIGKNKDTPVEQGKDDYLICMEKIYAYAGYIAINISSPNTPGLRTLQYGEALDDLLTAIKNKQNDLQAMHHKYVPIAVKIAPDLSEEELIQVADSLVRHNIDGVIATNTTLDRSLVQGMKNCDQTGGLSGRPLQLKSTEIIRRLSLELNGRLPIIGVGGIDSVIAAREKIAAGASLVQIYSGFIFKGPPLIKEIVTHIYYPFVRKALFQLDPERAHEFTFQQLRRITGTPFEALVRQKVPAKPVNCMGLTFKNPLGLAAGLDKDGECIDALGAMGFGSIEIGTVTPRPQPGNDKPRLFRLVDAEGLINRMGFNNLGVDNLVENVKKAHYDGVLGINIGKNKDTPVEQGKDDYLICMEKIYAYAGYIAINISSPNTPGLRTLQYGEALDDLLTAIKNKQNDLQAMHHKYVPIAVKIAPDLSEEELIQVADSLVRHNIDGVIATNTTLDRSLVQGMKNCDQTGGLSGRPLQLKSTEIIRRRLSLELNGRLPIIGVGGIDSVIAAREKIAAGASLVQIYSGFIFKGPPLIKEIVTHI